Protein 5TX7 (pdb70)

Nearest PDB structures (foldseek):
  5tx7-assembly1_B  TM=1.003E+00  e=6.330E-68  Nitratidesulfovibrio vulgaris
  5z20-assembly1_C  TM=8.270E-01  e=8.866E-32  Pseudomonas aeruginosa
  5z1z-assembly1_C  TM=8.232E-01  e=6.335E-27  Escherichia coli BL21(DE3)
  7arz-assembly1_A-2  TM=7.978E-01  e=3.441E-24  Physcomitrium patens
  2d0i-assembly2_C  TM=7.740E-01  e=5.418E-24  Pyrococcus horikoshii OT3

CATH classification: 3.40.50.720 (+1 more: 3.40.50.720)

Secondary structure (DSSP, 8-state):
--EEEESS-TTT-SSSS--HHHHTTSEEEE-S---GGGHHHHHTT-SEEEESS--B-HHHHHT-TT--EEEESSS--TTB-HHHHHHTT--EE---STTHHHHHHHHHHHHHHHHH-HHHHHHHHHTTHHHH-SSSS--SS-----TTPEEEEE--SHHHHHHHHHHHHTT-EEEEE-SS-----S-SSEEE--HHHHHHH-SEEEE-----TTTTT-B-HHHHHTSPTTEEEEE-S-GGGB-HHHHHHHHHHTSEEEEEES--SSSSPPTT-HHHHSTTEEE--S-TT--HHHHHHHHHHHHHHHHHHHTT---SBS-TTT-/-EEEESS-TTT-SSSS--HHHHTTSEEEE-S---GGGHHHHHTT-SEEEESS--B-HHHHHT-TT--EEEESSS--TTB-HHHHHHTT--EE---STTHHHHHHHHHHHHHHHHH-HHHHHHHHHTTHHHH-SSSS--SS-----TTPEEEEE--SHHHHHHHHHHHHTT-EEEEE-SS-----S-SSEEE--HHHHHHH-SEEEE-----TTTTT-B-HHHHHHSPTTEEEEESS-GGGB-HHHHHHHHHHTSEEEEEES--SSSSPPTT-HHHHSTTEEE--S-TT--HHHHHHHHHHHHHHHHHHHTT---SBS-GGG-

B-factor: mean 68.79, std 24.16, range [28.37, 170.71]

Radius of gyration: 27.89 Å; Cα contacts (8 Å, |Δi|>4): 1420; chains: 2; bounding box: 50×56×91 Å

InterPro domains:
  IPR006139 D-isomer specific 2-hydroxyacid dehydrogenase, catalytic domain [PF00389] (19-318)
  IPR006140 D-isomer specific 2-hydroxyacid dehydrogenase, NAD-binding domain [PF02826] (107-287)
  IPR029753 D-isomer specific 2-hydroxyacid dehydrogenase, NAD-binding domain conserved site [PS00670] (197-219)
  IPR029753 D-isomer specific 2-hydroxyacid dehydrogenase, NAD-binding domain conserved site [PS00671] (226-242)
  IPR036291 NAD(P)-binding domain superfamily [SSF51735] (101-288)
  IPR050418 D-isomer specific 2-hydroxyacid dehydrogenase, PdxB subfamily [PTHR43761] (2-318)

Organism: Nitratidesulfovibrio vulgaris (strain ATCC 29579 / DSM 644 / CCUG 34227 / NCIMB 8303 / VKM B-1760 / Hildenborough) (NCBI:txid882)

Solvent-accessible surface area: 24510 Å² total; per-residue (Å²): 138,36,124,0,8,0,0,11,0,101,7,0,18,38,74,50,25,59,28,43,31,0,100,144,31,15,120,29,77,55,40,64,74,14,72,90,111,74,9,69,118,63,1,62,42,2,53,0,0,0,0,8,56,8,56,1,76,78,77,9,2,110,50,6,107,36,4,138,0,0,0,0,1,6,65,46,81,147,108,9,64,18,37,5,0,3,103,68,50,6,13,0,0,13,1,73,52,32,9,25,37,0,25,0,1,0,0,2,2,0,0,2,5,13,1,0,44,1,18,66,0,13,114,82,9,107,68,25,8,2,87,107,23,99,17,57,1,27,42,81,32,64,0,46,10,0,48,54,40,18,0,0,0,0,7,7,40,95,32,0,70,72,0,0,26,3,0,36,4,5,27,2,46,1,14,0,64,21,91,108,34,106,81,89,13,113,33,141,78,22,98,74,14,40,27,68,87,0,0,66,40,0,28,0,0,0,0,28,14,100,44,56,137,98,26,116,24,7,0,43,62,135,39,5,61,44,3,106,102,34,2,8,0,0,0,15,23,110,3,38,0,9,60,25,142,10,0,6,105,8,0,77,92,35,75,0,33,0,0,0,0,1,4,6,62,82,63,60,15,38,100,121,4,30,0,33,92,7,111,64,6,3,0,0,0,46,0,3,20,0,0,81,48,0,0,74,57,0,4,82,31,0,0,35,1,0,118,26,40,89,79,58,101,51,66,58,42,38,2,70,102,83,100,96,115,0,9,0,0,9,0,101,7,0,18,40,73,57,26,60,30,48,41,0,103,114,38,26,107,32,63,55,36,62,77,14,73,93,122,42,12,82,126,69,1,62,44,2,58,0,0,0,0,7,68,9,67,0,73,126,76,8,2,67,45,6,128,44,9,53,0,0,0,0,1,5,65,46,80,111,65,9,61,18,36,9,0,0,111,90,48,5,14,0,0,12,1,71,46,28,7,16,30,0,24,0,1,0,0,2,3,0,0,3,3,13,1,0,40,0,21,66,0,16,117,75,9,107,60,26,6,3,98,137,23,98,17,64,1,24,40,78,29,57,0,14,5,0,38,53,33,17,0,0,0,5,5,9,40,85,31,0,65,72,0,0,81,3,0,44,12,4,34,3,48,2,17,0,65,21,91,107,48,102,77,90,12,113,33,143,78,22,48,83,17,40,37,99,94,2,2,72,41,0,20,0,1,0,2,27,18,102,80,55,136,98,27,60,29,17,1,52,64,73,62,6,62,45,3,110,105,35,1,14,3,0,4,15,36,24,6,54,4,18,60,26,52,11,1,7,124,8,5,100,90,38,75,1,34,0,0,0,7,1,3,6,59,80,63,60,10,33,101,126,3,57,4,30,91,8,54,74,4,0,0,0,0,41,0,3,19,0,0,49,67,0,0,80,54,0,4,84,31,0,12,51,2,0,72,17,40,84,128,58,93,50,74,56,43,39,2,73,105,86,102

Structure (mmCIF, N/CA/C/O backbone):
data_5TX7
#
_entry.id   5TX7
#
_cell.length_a   91.109
_cell.length_b   117.107
_cell.length_c   135.840
_cell.angle_alpha   90.000
_cell.angle_beta   90.000
_cell.angle_gamma   90.000
#
_symmetry.space_group_name_H-M   'C 2 2 21'
#
loop_
_entity.id
_entity.type
_entity.pdbx_description
1 polymer 'D-isomer specific 2-hydroxyacid dehydrogenase family protein'
2 non-polymer DI(HYDROXYETHYL)ETHER
3 non-polymer 'TRIETHYLENE GLYCOL'
4 water water
#
loop_
_atom_site.group_PDB
_atom_site.id
_atom_site.type_symbol
_atom_site.label_atom_id
_atom_site.label_alt_id
_atom_site.label_comp_id
_atom_site.label_asym_id
_atom_site.label_entity_id
_atom_site.label_seq_id
_atom_site.pdbx_PDB_ins_code
_atom_site.Cartn_x
_atom_site.Cartn_y
_atom_site.Cartn_z
_atom_site.occupancy
_atom_site.B_iso_or_equiv
_atom_site.auth_seq_id
_atom_site.auth_comp_id
_atom_site.auth_asym_id
_atom_site.auth_atom_id
_atom_site.pdbx_PDB_model_num
ATOM 1 N N . SER A 1 1 ? -8.377 39.336 40.479 1.00 98.29 0 SER A N 1
ATOM 2 C CA . SER A 1 1 ? -8.091 38.876 39.069 1.00 100.01 0 SER A CA 1
ATOM 3 C C . SER A 1 1 ? -6.854 37.974 39.022 1.00 97.89 0 SER A C 1
ATOM 4 O O . SER A 1 1 ? -6.815 36.961 38.326 1.00 103.70 0 SER A O 1
ATOM 7 N N . MET A 1 2 ? -5.836 38.404 39.749 1.00 90.16 1 MET A N 1
ATOM 8 C CA . MET A 1 2 ? -4.630 37.629 40.015 1.00 83.45 1 MET A CA 1
ATOM 9 C C . MET A 1 2 ? -4.803 36.699 41.212 1.00 75.97 1 MET A C 1
ATOM 10 O O . MET A 1 2 ? -5.398 37.062 42.211 1.00 76.38 1 MET A O 1
ATOM 15 N N . ARG A 1 3 ? -4.205 35.522 41.142 1.00 70.46 2 ARG A N 1
ATOM 16 C CA . ARG A 1 3 ? -4.408 34.445 42.095 1.00 68.26 2 ARG A CA 1
ATOM 17 C C . ARG A 1 3 ? -3.117 34.267 42.870 1.00 59.24 2 ARG A C 1
ATOM 18 O O . ARG A 1 3 ? -2.071 34.040 42.268 1.00 56.85 2 ARG A O 1
ATOM 26 N N . ILE A 1 4 ? -3.195 34.390 44.196 1.00 53.77 3 ILE A N 1
ATOM 27 C CA . ILE A 1 4 ? -2.026 34.348 45.084 1.00 50.42 3 ILE A CA 1
ATOM 28 C C . ILE A 1 4 ? -2.195 33.223 46.102 1.00 47.58 3 ILE A C 1
ATOM 29 O O . ILE A 1 4 ? -3.232 33.138 46.754 1.00 47.95 3 ILE A O 1
ATOM 34 N N . VAL A 1 5 ? -1.171 32.394 46.277 1.00 46.53 4 VAL A N 1
ATOM 35 C CA . VAL A 1 5 ? -1.231 31.291 47.244 1.00 47.86 4 VAL A CA 1
ATOM 36 C C . VAL A 1 5 ? -0.054 31.353 48.224 1.00 46.89 4 VAL A C 1
ATOM 37 O O . VAL A 1 5 ? 1.112 31.386 47.804 1.00 44.59 4 VAL A O 1
ATOM 41 N N . ALA A 1 6 ? -0.375 31.372 49.524 1.00 45.08 5 ALA A N 1
ATOM 42 C CA . ALA A 1 6 ? 0.629 31.227 50.585 1.00 44.27 5 ALA A CA 1
ATOM 43 C C . ALA A 1 6 ? 0.635 29.765 51.067 1.00 43.79 5 ALA A C 1
ATOM 44 O O . ALA A 1 6 ? -0.366 29.265 51.609 1.00 42.78 5 ALA A O 1
ATOM 46 N N . LEU A 1 7 ? 1.756 29.088 50.844 1.00 44.73 6 LEU A N 1
ATOM 47 C CA . LEU A 1 7 ? 1.875 27.663 51.142 1.00 49.28 6 LEU A CA 1
ATOM 48 C C . LEU A 1 7 ? 2.162 27.376 52.617 1.00 46.58 6 LEU A C 1
ATOM 49 O O . LEU A 1 7 ? 1.846 26.298 53.097 1.00 47.44 6 LEU A O 1
ATOM 54 N N . ASP A 1 8 ? 2.767 28.320 53.329 1.00 46.03 7 ASP A N 1
ATOM 55 C CA . ASP A 1 8 ? 2.948 28.174 54.777 1.00 47.81 7 ASP A CA 1
ATOM 56 C C . ASP A 1 8 ? 2.892 29.509 55.482 1.00 45.54 7 ASP A C 1
ATOM 57 O O . ASP A 1 8 ? 3.904 30.041 55.891 1.00 48.24 7 ASP A O 1
ATOM 62 N N . GLY A 1 9 ? 1.680 30.036 55.603 1.00 44.18 8 GLY A N 1
ATOM 63 C CA . GLY A 1 9 ? 1.451 31.371 56.152 1.00 43.17 8 GLY A CA 1
ATOM 64 C C . GLY A 1 9 ? 1.270 31.458 57.659 1.00 42.32 8 GLY A C 1
ATOM 65 O O . GLY A 1 9 ? 1.225 32.561 58.218 1.00 40.20 8 GLY A O 1
ATOM 66 N N . TYR A 1 10 ? 1.192 30.324 58.341 1.00 41.86 9 TYR A N 1
ATOM 67 C CA . TYR A 1 10 ? 0.893 30.349 59.771 1.00 43.66 9 TYR A CA 1
ATOM 68 C C . TYR A 1 10 ? 1.977 31.063 60.586 1.00 41.69 9 TYR A C 1
ATOM 69 O O . TYR A 1 10 ? 1.655 31.954 61.358 1.00 45.45 9 TYR A O 1
ATOM 78 N N . THR A 1 11 ? 3.239 30.686 60.399 1.00 41.26 10 THR A N 1
ATOM 79 C CA . THR A 1 11 ? 4.362 31.326 61.101 1.00 42.57 10 THR A CA 1
ATOM 80 C C . THR A 1 11 ? 4.482 32.843 60.816 1.00 41.87 10 THR A C 1
ATOM 81 O O . THR A 1 11 ? 4.815 33.604 61.722 1.00 45.72 10 THR A O 1
ATOM 85 N N . LEU A 1 12 ? 4.174 33.293 59.598 1.00 40.21 11 LEU A N 1
ATOM 86 C CA . LEU A 1 12 ? 4.111 34.739 59.345 1.00 40.13 11 LEU A CA 1
ATOM 87 C C . LEU A 1 12 ? 2.942 35.418 60.071 1.00 40.62 11 LEU A C 1
ATOM 88 O O . LEU A 1 12 ? 3.115 36.500 60.648 1.00 41.70 11 LEU A O 1
ATOM 93 N N . ASN A 1 13 ? 1.763 34.801 60.032 1.00 40.83 12 ASN A N 1
ATOM 94 C CA . ASN A 1 13 ? 0.552 35.394 60.620 1.00 41.00 12 ASN A CA 1
ATOM 95 C C . ASN A 1 13 ? -0.303 34.351 61.305 1.00 42.03 12 ASN A C 1
ATOM 96 O O . ASN A 1 13 ? -1.247 33.831 60.703 1.00 43.83 12 ASN A O 1
ATOM 101 N N . PRO A 1 14 ? -0.009 34.065 62.581 1.00 43.14 13 PRO A N 1
ATOM 102 C CA . PRO A 1 14 ? -0.821 33.129 63.359 1.00 44.10 13 PRO A CA 1
ATOM 103 C C . PRO A 1 14 ? -1.974 33.863 64.057 1.00 43.90 13 PRO A C 1
ATOM 104 O O . PRO A 1 14 ? -2.233 33.653 65.255 1.00 45.54 13 PRO A O 1
ATOM 108 N N . GLY A 1 15 ? -2.645 34.742 63.315 1.00 45.66 14 GLY A N 1
ATOM 109 C CA . GLY A 1 15 ? -3.839 35.431 63.781 1.00 46.57 14 GLY A CA 1
ATOM 110 C C . GLY A 1 15 ? -3.633 36.794 64.433 1.00 49.90 14 GLY A C 1
ATOM 111 O O . GLY A 1 15 ? -4.602 37.383 64.913 1.00 54.83 14 GLY A O 1
ATOM 112 N N . ASP A 1 16 ? -2.396 37.306 64.463 1.00 45.57 15 ASP A N 1
ATOM 113 C CA . ASP A 1 16 ? -2.113 38.569 65.165 1.00 46.10 15 ASP A CA 1
ATOM 114 C C . ASP A 1 16 ? -1.729 39.745 64.274 1.00 45.32 15 ASP A C 1
ATOM 115 O O . ASP A 1 16 ? -1.551 40.841 64.766 1.00 48.16 15 ASP A O 1
ATOM 120 N N . ILE A 1 17 ? -1.576 39.512 62.976 1.00 44.68 16 ILE A N 1
ATOM 121 C CA . ILE A 1 17 ? -1.374 40.567 61.996 1.00 45.07 16 ILE A CA 1
ATOM 122 C C . ILE A 1 17 ? -2.430 40.350 60.904 1.00 45.41 16 ILE A C 1
ATOM 123 O O . ILE A 1 17 ? -3.407 39.655 61.140 1.00 49.64 16 ILE A O 1
ATOM 128 N N . SER A 1 18 ? -2.251 40.966 59.745 1.00 44.53 17 SER A N 1
ATOM 129 C CA . SER A 1 18 ? -3.271 41.008 58.708 1.00 44.48 17 SER A CA 1
ATOM 130 C C . SER A 1 18 ? -2.677 40.715 57.333 1.00 42.65 17 SER A C 1
ATOM 131 O O . SER A 1 18 ? -1.614 41.226 56.994 1.00 41.62 17 SER A O 1
ATOM 134 N N . TRP A 1 19 ? -3.387 39.898 56.555 1.00 43.61 18 TRP A N 1
ATOM 135 C CA . TRP A 1 19 ? -3.052 39.667 55.146 1.00 46.21 18 TRP A CA 1
ATOM 136 C C . TRP A 1 19 ? -3.565 40.807 54.247 1.00 47.31 18 TRP A C 1
ATOM 137 O O . TRP A 1 19 ? -3.322 40.786 53.045 1.00 48.46 18 TRP A O 1
ATOM 148 N N . ALA A 1 20 ? -4.260 41.793 54.812 1.00 47.36 19 ALA A N 1
ATOM 149 C CA . ALA A 1 20 ? -4.876 42.862 54.011 1.00 50.33 19 ALA A CA 1
ATOM 150 C C . ALA A 1 20 ? -3.989 43.479 52.906 1.00 51.02 19 ALA A C 1
ATOM 151 O O . ALA A 1 20 ? -4.476 43.700 51.791 1.00 52.26 19 ALA A O 1
ATOM 153 N N . PRO A 1 21 ? -2.701 43.743 53.192 1.00 50.18 20 PRO A N 1
ATOM 154 C CA . PRO A 1 21 ? -1.850 44.293 52.121 1.00 50.74 20 PRO A CA 1
ATOM 155 C C . PRO A 1 21 ? -1.704 43.385 50.900 1.00 52.21 20 PRO A C 1
ATOM 156 O O . PRO A 1 21 ? -1.600 43.888 49.788 1.00 56.01 20 PRO A O 1
ATOM 160 N N . ILE A 1 22 ? -1.703 42.068 51.110 1.00 51.10 21 ILE A N 1
ATOM 161 C CA . ILE A 1 22 ? -1.671 41.087 50.020 1.00 49.83 21 ILE A CA 1
ATOM 162 C C . ILE A 1 22 ? -3.071 40.951 49.373 1.00 49.94 21 ILE A C 1
ATOM 163 O O . ILE A 1 22 ? -3.179 40.849 48.162 1.00 50.80 21 ILE A O 1
ATOM 168 N N . GLU A 1 23 ? -4.126 40.943 50.178 1.00 50.56 22 GLU A N 1
ATOM 169 C CA . GLU A 1 23 ? -5.505 40.815 49.679 1.00 55.55 22 GLU A CA 1
ATOM 170 C C . GLU A 1 23 ? -5.959 41.943 48.748 1.00 57.84 22 GLU A C 1
ATOM 171 O O . GLU A 1 23 ? -6.814 41.721 47.904 1.00 56.73 22 GLU A O 1
ATOM 177 N N . GLU A 1 24 ? -5.373 43.132 48.891 1.00 60.79 23 GLU A N 1
ATOM 178 C CA . GLU A 1 24 ? -5.601 44.243 47.949 1.00 64.87 23 GLU A CA 1
ATOM 179 C C . GLU A 1 24 ? -5.150 43.958 46.511 1.00 62.60 23 GLU A C 1
ATOM 180 O O . GLU A 1 24 ? -5.619 44.616 45.597 1.00 63.80 23 GLU A O 1
ATOM 186 N N . LEU A 1 25 ? -4.237 43.005 46.320 1.00 60.68 24 LEU A N 1
ATOM 187 C CA . LEU A 1 25 ? -3.525 42.801 45.048 1.00 60.94 24 LEU A CA 1
ATOM 188 C C . LEU A 1 25 ? -3.978 41.574 44.253 1.00 63.08 24 LEU A C 1
ATOM 189 O O . LEU A 1 25 ? -3.404 41.266 43.206 1.00 65.32 24 LEU A O 1
ATOM 194 N N . GLY A 1 26 ? -4.974 40.854 44.757 1.00 65.19 25 GLY A N 1
ATOM 195 C CA . GLY A 1 26 ? -5.440 39.642 44.114 1.00 63.62 25 GLY A CA 1
ATOM 196 C C . GLY A 1 26 ? -6.295 38.805 45.031 1.00 62.67 25 GLY A C 1
ATOM 197 O O . GLY A 1 26 ? -6.681 39.238 46.104 1.00 64.02 25 GLY A O 1
ATOM 198 N N . GLU A 1 27 ? -6.593 37.599 44.578 1.00 64.15 26 GLU A N 1
ATOM 199 C CA . GLU A 1 27 ? -7.352 36.625 45.344 1.00 64.99 26 GLU A CA 1
ATOM 200 C C . GLU A 1 27 ? -6.351 35.774 46.087 1.00 57.20 26 GLU A C 1
ATOM 201 O O . GLU A 1 27 ? -5.551 35.089 45.462 1.00 58.51 26 GLU A O 1
ATOM 207 N N . LEU A 1 28 ? -6.392 35.823 47.413 1.00 52.55 27 LEU A N 1
ATOM 208 C CA . LEU A 1 28 ? -5.431 35.103 48.245 1.00 52.02 27 LEU A CA 1
ATOM 209 C C . LEU A 1 28 ? -6.027 33.851 48.857 1.00 50.80 27 LEU A C 1
ATOM 210 O O . LEU A 1 28 ? -7.168 33.870 49.305 1.00 52.48 27 LEU A O 1
ATOM 215 N N . VAL A 1 29 ? -5.248 32.773 48.862 1.00 48.36 28 VAL A N 1
ATOM 216 C CA . VAL A 1 29 ? -5.551 31.589 49.657 1.00 47.89 28 VAL A CA 1
ATOM 217 C C . VAL A 1 29 ? -4.353 31.357 50.573 1.00 46.84 28 VAL A C 1
ATOM 218 O O . VAL A 1 29 ? -3.212 31.375 50.102 1.00 46.71 28 VAL A O 1
ATOM 222 N N . VAL A 1 30 ? -4.601 31.174 51.871 1.00 46.83 29 VAL A N 1
ATOM 223 C CA . VAL A 1 30 ? -3.531 30.980 52.844 1.00 46.64 29 VAL A CA 1
ATOM 224 C C . VAL A 1 30 ? -3.644 29.608 53.478 1.00 47.72 29 VAL A C 1
ATOM 225 O O . VAL A 1 30 ? -4.572 29.354 54.222 1.00 48.46 29 VAL A O 1
ATOM 229 N N . HIS A 1 31 ? -2.693 28.728 53.170 1.00 48.95 30 HIS A N 1
ATOM 230 C CA . HIS A 1 31 ? -2.549 27.461 53.873 1.00 48.31 30 HIS A CA 1
ATOM 231 C C . HIS A 1 31 ? -1.576 27.664 55.026 1.00 48.38 30 HIS A C 1
ATOM 232 O O . HIS A 1 31 ? -0.568 28.361 54.870 1.00 50.74 30 HIS A O 1
ATOM 239 N N . PRO A 1 32 ? -1.874 27.078 56.189 1.00 48.37 31 PRO A N 1
ATOM 240 C CA . PRO A 1 32 ? -1.017 27.308 57.338 1.00 46.65 31 PRO A CA 1
ATOM 241 C C . PRO A 1 32 ? 0.352 26.670 57.181 1.00 46.30 31 PRO A C 1
ATOM 242 O O . PRO A 1 32 ? 1.352 27.230 57.625 1.00 45.80 31 PRO A O 1
ATOM 246 N N . ARG A 1 33 ? 0.366 25.493 56.575 1.00 48.27 32 ARG A N 1
ATOM 247 C CA . ARG A 1 33 ? 1.588 24.817 56.139 1.00 47.69 32 ARG A CA 1
ATOM 248 C C . ARG A 1 33 ? 1.220 23.847 55.026 1.00 47.43 32 ARG A C 1
ATOM 249 O O . ARG A 1 33 ? 0.028 23.530 54.838 1.00 48.91 32 ARG A O 1
ATOM 257 N N . THR A 1 34 ? 2.231 23.374 54.301 1.00 45.86 33 THR A N 1
ATOM 258 C CA . THR A 1 34 ? 2.022 22.443 53.205 1.00 47.51 33 THR A CA 1
ATOM 259 C C . THR A 1 34 ? 3.044 21.310 53.213 1.00 48.80 33 THR A C 1
ATOM 260 O O . THR A 1 34 ? 4.222 21.562 53.021 1.00 50.39 33 THR A O 1
ATOM 264 N N . PRO A 1 35 ? 2.591 20.057 53.414 1.00 52.23 34 PRO A N 1
ATOM 265 C CA . PRO A 1 35 ? 3.548 18.935 53.206 1.00 54.41 34 PRO A CA 1
ATOM 266 C C . PRO A 1 35 ? 3.941 18.794 51.744 1.00 56.48 34 PRO A C 1
ATOM 267 O O . PRO A 1 35 ? 3.223 19.248 50.859 1.00 56.83 34 PRO A O 1
ATOM 271 N N . SER A 1 36 ? 5.089 18.176 51.511 1.00 62.55 35 SER A N 1
ATOM 272 C CA . SER A 1 36 ? 5.700 18.054 50.168 1.00 66.58 35 SER A CA 1
ATOM 273 C C . SER A 1 36 ? 4.800 17.446 49.078 1.00 66.08 35 SER A C 1
ATOM 274 O O . SER A 1 36 ? 4.822 17.897 47.925 1.00 65.35 35 SER A O 1
ATOM 277 N N . ASP A 1 37 ? 4.014 16.436 49.449 1.00 64.91 36 ASP A N 1
ATOM 278 C CA . ASP A 1 37 ? 3.097 15.775 48.503 1.00 69.42 36 ASP A CA 1
ATOM 279 C C . ASP A 1 37 ? 1.878 16.615 48.089 1.00 67.51 36 ASP A C 1
ATOM 280 O O . ASP A 1 37 ? 1.152 16.221 47.182 1.00 67.97 36 ASP A O 1
ATOM 285 N N . LYS A 1 38 ? 1.653 17.756 48.745 1.00 64.11 37 LYS A N 1
ATOM 286 C CA . LYS A 1 38 ? 0.511 18.622 48.465 1.00 65.14 37 LYS A CA 1
ATOM 287 C C . LYS A 1 38 ? 0.885 19.949 47.796 1.00 59.81 37 LYS A C 1
ATOM 288 O O . LYS A 1 38 ? -0.005 20.780 47.538 1.00 57.23 37 LYS A O 1
ATOM 294 N N . ILE A 1 39 ? 2.170 20.153 47.491 1.00 57.20 38 ILE A N 1
ATOM 295 C CA . ILE A 1 39 ? 2.631 21.449 46.954 1.00 57.19 38 ILE A CA 1
ATOM 296 C C . ILE A 1 39 ? 1.997 21.762 45.598 1.00 59.66 38 ILE A C 1
ATOM 297 O O . ILE A 1 39 ? 1.495 22.864 45.414 1.00 59.38 38 ILE A O 1
ATOM 302 N N . ILE A 1 40 ? 2.004 20.793 44.676 1.00 62.51 39 ILE A N 1
ATOM 303 C CA . ILE A 1 40 ? 1.487 21.016 43.320 1.00 63.99 39 ILE A CA 1
ATOM 304 C C . ILE A 1 40 ? -0.025 21.266 43.341 1.00 65.28 39 ILE A C 1
ATOM 305 O O . ILE A 1 40 ? -0.487 22.207 42.701 1.00 65.53 39 ILE A O 1
ATOM 310 N N . GLU A 1 41 ? -0.781 20.418 44.056 1.00 68.52 40 GLU A N 1
ATOM 311 C CA . GLU A 1 41 ? -2.241 20.595 44.254 1.00 70.92 40 GLU A CA 1
ATOM 312 C C . GLU A 1 41 ? -2.624 22.013 44.654 1.00 67.02 40 GLU A C 1
ATOM 313 O O . GLU A 1 41 ? -3.500 22.639 44.052 1.00 64.88 40 GLU A O 1
ATOM 319 N N . ARG A 1 42 ? -1.958 22.495 45.698 1.00 63.52 41 ARG A N 1
ATOM 320 C CA . ARG A 1 42 ? -2.311 23.762 46.310 1.00 61.38 41 ARG A CA 1
ATOM 321 C C . ARG A 1 42 ? -1.839 24.962 45.506 1.00 59.64 41 ARG A C 1
ATOM 322 O O . ARG A 1 42 ? -2.525 26.003 45.461 1.00 62.64 41 ARG A O 1
ATOM 330 N N . ALA A 1 43 ? -0.679 24.819 44.873 1.00 57.73 42 ALA A N 1
ATOM 331 C CA . ALA A 1 43 ? -0.101 25.893 44.071 1.00 60.45 42 ALA A CA 1
ATOM 332 C C . ALA A 1 43 ? -0.705 25.985 42.659 1.00 62.44 42 ALA A C 1
ATOM 333 O O . ALA A 1 43 ? -0.533 27.010 41.981 1.00 58.51 42 ALA A O 1
ATOM 335 N N . ALA A 1 44 ? -1.402 24.929 42.225 1.00 63.08 43 ALA A N 1
ATOM 336 C CA . ALA A 1 44 ? -1.985 24.893 40.886 1.00 68.17 43 ALA A CA 1
ATOM 337 C C . ALA A 1 44 ? -2.940 26.073 40.661 1.00 68.09 43 ALA A C 1
ATOM 338 O O . ALA A 1 44 ? -3.732 26.424 41.549 1.00 67.18 43 ALA A O 1
ATOM 340 N N . GLY A 1 45 ? -2.808 26.694 39.490 1.00 69.24 44 GLY A N 1
ATOM 341 C CA . GLY A 1 45 ? -3.592 27.869 39.125 1.00 73.10 44 GLY A CA 1
ATOM 342 C C . GLY A 1 45 ? -3.085 29.216 39.614 1.00 71.89 44 GLY A C 1
ATOM 343 O O . GLY A 1 45 ? -3.613 30.246 39.176 1.00 76.30 44 GLY A O 1
ATOM 344 N N . ALA A 1 46 ? -2.073 29.226 40.488 1.00 67.11 45 ALA A N 1
ATOM 345 C CA . ALA A 1 46 ? -1.581 30.456 41.099 1.00 62.40 45 ALA A CA 1
ATOM 346 C C . ALA A 1 46 ? -0.622 31.221 40.186 1.00 61.22 45 ALA A C 1
ATOM 347 O O . ALA A 1 46 ? 0.322 30.642 39.667 1.00 61.58 45 ALA A O 1
ATOM 349 N N . HIS A 1 47 ? -0.860 32.523 40.037 1.00 60.79 46 HIS A N 1
ATOM 350 C CA . HIS A 1 47 ? 0.067 33.440 39.377 1.00 60.65 46 HIS A CA 1
ATOM 351 C C . HIS A 1 47 ? 1.284 33.689 40.284 1.00 57.21 46 HIS A C 1
ATOM 352 O O . HIS A 1 47 ? 2.421 33.796 39.798 1.00 53.49 46 HIS A O 1
ATOM 359 N N . VAL A 1 48 ? 1.018 33.829 41.593 1.00 53.60 47 VAL A N 1
ATOM 360 C CA . VAL A 1 48 ? 2.023 34.171 42.599 1.00 51.40 47 VAL A CA 1
ATOM 361 C C . VAL A 1 48 ? 1.988 33.163 43.740 1.00 49.16 47 VAL A C 1
ATOM 362 O O . VAL A 1 48 ? 0.916 32.915 44.312 1.00 48.73 47 VAL A O 1
ATOM 366 N N . VAL A 1 49 ? 3.152 32.618 44.086 1.00 46.46 48 VAL A N 1
ATOM 367 C CA . VAL A 1 49 ? 3.284 31.716 45.219 1.00 46.66 48 VAL A CA 1
ATOM 368 C C . VAL A 1 49 ? 4.138 32.401 46.305 1.00 46.05 48 VAL A C 1
ATOM 369 O O . VAL A 1 49 ? 5.203 32.972 46.016 1.00 47.78 48 VAL A O 1
ATOM 373 N N . LEU A 1 50 ? 3.664 32.336 47.551 1.00 45.78 49 LEU A N 1
ATOM 374 C CA . LEU A 1 50 ? 4.427 32.808 48.719 1.00 44.53 49 LEU A CA 1
ATOM 375 C C . LEU A 1 50 ? 4.873 31.589 49.529 1.00 45.14 49 LEU A C 1
ATOM 376 O O . LEU A 1 50 ? 4.053 30.719 49.844 1.00 43.77 49 LEU A O 1
ATOM 381 N N . THR A 1 51 ? 6.173 31.514 49.809 1.00 42.97 50 THR A N 1
ATOM 382 C CA . THR A 1 51 ? 6.738 30.434 50.591 1.00 43.42 50 THR A CA 1
ATOM 383 C C . THR A 1 51 ? 7.707 31.025 51.614 1.00 45.26 50 THR A C 1
ATOM 384 O O . THR A 1 51 ? 8.447 31.950 51.316 1.00 46.87 50 THR A O 1
ATOM 388 N N . ASN A 1 52 ? 7.660 30.507 52.832 1.00 47.25 51 ASN A N 1
ATOM 389 C CA . ASN A 1 52 ? 8.672 30.787 53.831 1.00 49.44 51 ASN A CA 1
ATOM 390 C C . ASN A 1 52 ? 9.704 29.661 53.745 1.00 46.64 51 ASN A C 1
ATOM 391 O O . ASN A 1 52 ? 10.822 29.881 53.314 1.00 43.61 51 ASN A O 1
ATOM 396 N N . LYS A 1 53 ? 9.309 28.457 54.133 1.00 46.41 52 LYS A N 1
ATOM 397 C CA . LYS A 1 53 ? 10.206 27.300 54.138 1.00 48.76 52 LYS A CA 1
ATOM 398 C C . LYS A 1 53 ? 9.691 26.124 53.309 1.00 47.00 52 LYS A C 1
ATOM 399 O O . LYS A 1 53 ? 10.284 25.052 53.355 1.00 52.28 52 LYS A O 1
ATOM 405 N N . VAL A 1 54 ? 8.605 26.299 52.559 1.00 46.34 53 VAL A N 1
ATOM 406 C CA . VAL A 1 54 ? 8.127 25.233 51.672 1.00 47.45 53 VAL A CA 1
ATOM 407 C C . VAL A 1 54 ? 9.075 25.165 50.469 1.00 48.16 53 VAL A C 1
ATOM 408 O O . VAL A 1 54 ? 9.321 26.180 49.823 1.00 48.00 53 VAL A O 1
ATOM 412 N N . PRO A 1 55 ? 9.635 23.982 50.198 1.00 48.65 54 PRO A N 1
ATOM 413 C CA . PRO A 1 55 ? 10.636 23.882 49.134 1.00 51.06 54 PRO A CA 1
ATOM 414 C C . PRO A 1 55 ? 10.038 23.917 47.733 1.00 49.33 54 PRO A C 1
ATOM 415 O O . PRO A 1 55 ? 8.957 23.387 47.540 1.00 50.31 54 PRO A O 1
ATOM 419 N N . LEU A 1 56 ? 10.734 24.558 46.791 1.00 48.65 55 LEU A N 1
ATOM 420 C CA . LEU A 1 56 ? 10.344 24.571 45.380 1.00 50.10 55 LEU A CA 1
ATOM 421 C C . LEU A 1 56 ? 11.549 24.248 44.510 1.00 52.11 55 LEU A C 1
ATOM 422 O O . LEU A 1 56 ? 12.470 25.053 44.385 1.00 52.25 55 LEU A O 1
ATOM 427 N N . ASP A 1 57 ? 11.527 23.058 43.924 1.00 52.87 56 ASP A N 1
ATOM 428 C CA . ASP A 1 57 ? 12.596 22.572 43.039 1.00 54.93 56 ASP A CA 1
ATOM 429 C C . ASP A 1 57 ? 12.180 22.707 41.572 1.00 55.59 56 ASP A C 1
ATOM 430 O O . ASP A 1 57 ? 11.113 23.229 41.276 1.00 53.81 56 ASP A O 1
ATOM 435 N N . MET A 1 58 ? 13.020 22.242 40.646 1.00 58.51 57 MET A N 1
ATOM 436 C CA . MET A 1 58 ? 12.724 22.293 39.203 1.00 58.02 57 MET A CA 1
ATOM 437 C C . MET A 1 58 ? 11.443 21.564 38.844 1.00 58.38 57 MET A C 1
ATOM 438 O O . MET A 1 58 ? 10.662 22.035 38.022 1.00 59.48 57 MET A O 1
ATOM 443 N N . SER A 1 59 ? 11.244 20.404 39.450 1.00 58.74 58 SER A N 1
ATOM 444 C CA . SER A 1 59 ? 10.117 19.531 39.114 1.00 59.41 58 SER A CA 1
ATOM 445 C C . SER A 1 59 ? 8.780 20.127 39.557 1.00 55.82 58 SER A C 1
ATOM 446 O O . SER A 1 59 ? 7.818 20.029 38.825 1.00 57.63 58 SER A O 1
ATOM 449 N N . ALA A 1 60 ? 8.730 20.749 40.732 1.00 53.29 59 ALA A N 1
ATOM 450 C CA . ALA A 1 60 ? 7.530 21.491 41.177 1.00 52.72 59 ALA A CA 1
ATOM 451 C C . ALA A 1 60 ? 7.242 22.732 40.321 1.00 53.26 59 ALA A C 1
ATOM 452 O O . ALA A 1 60 ? 6.088 22.962 39.955 1.00 54.34 59 ALA A O 1
ATOM 454 N N . LEU A 1 61 ? 8.288 23.503 39.998 1.00 52.84 60 LEU A N 1
ATOM 455 C CA . LEU A 1 61 ? 8.166 24.717 39.176 1.00 53.84 60 LEU A CA 1
ATOM 456 C C . LEU A 1 61 ? 7.667 24.427 37.748 1.00 55.67 60 LEU A C 1
ATOM 457 O O . LEU A 1 61 ? 6.821 25.134 37.241 1.00 58.59 60 LEU A O 1
ATOM 462 N N . GLN A 1 62 ? 8.179 23.384 37.117 1.00 56.40 61 GLN A N 1
ATOM 463 C CA . GLN A 1 62 ? 7.673 22.944 35.794 1.00 59.49 61 GLN A CA 1
ATOM 464 C C . GLN A 1 62 ? 6.256 22.358 35.795 1.00 62.72 61 GLN A C 1
ATOM 465 O O . GLN A 1 62 ? 5.588 22.350 34.764 1.00 67.42 61 GLN A O 1
ATOM 471 N N . ALA A 1 63 ? 5.806 21.858 36.942 1.00 63.89 62 ALA A N 1
ATOM 472 C CA . ALA A 1 63 ? 4.425 21.359 37.114 1.00 63.40 62 ALA A CA 1
ATOM 473 C C . ALA A 1 63 ? 3.441 22.485 37.458 1.00 63.52 62 ALA A C 1
ATOM 474 O O . ALA A 1 63 ? 2.254 22.228 37.671 1.00 63.02 62 ALA A O 1
ATOM 476 N N . LEU A 1 64 ? 3.926 23.738 37.482 1.00 61.80 63 LEU A N 1
ATOM 477 C CA . LEU A 1 64 ? 3.094 24.918 37.695 1.00 60.84 63 LEU A CA 1
ATOM 478 C C . LEU A 1 64 ? 3.302 25.919 36.546 1.00 60.32 63 LEU A C 1
ATOM 479 O O . LEU A 1 64 ? 3.872 26.984 36.742 1.00 58.31 63 LEU A O 1
ATOM 484 N N . PRO A 1 65 ? 2.842 25.584 35.327 1.00 63.44 64 PRO A N 1
ATOM 485 C CA . PRO A 1 65 ? 3.094 26.466 34.184 1.00 64.40 64 PRO A CA 1
ATOM 486 C C . PRO A 1 65 ? 2.423 27.839 34.305 1.00 65.66 64 PRO A C 1
ATOM 487 O O . PRO A 1 65 ? 2.862 28.797 33.668 1.00 67.22 64 PRO A O 1
ATOM 491 N N . GLY A 1 66 ? 1.368 27.930 35.112 1.00 66.36 65 GLY A N 1
ATOM 492 C CA . GLY A 1 66 ? 0.752 29.209 35.429 1.00 67.27 65 GLY A CA 1
ATOM 493 C C . GLY A 1 66 ? 1.579 30.128 36.303 1.00 64.61 65 GLY A C 1
ATOM 494 O O . GLY A 1 66 ? 1.311 31.319 36.349 1.00 67.00 65 GLY A O 1
ATOM 495 N N . LEU A 1 67 ? 2.576 29.590 36.998 1.00 62.64 66 LEU A N 1
ATOM 496 C CA . LEU A 1 67 ? 3.321 30.344 38.005 1.00 60.37 66 LEU A CA 1
ATOM 497 C C . LEU A 1 67 ? 4.172 31.422 37.358 1.00 59.52 66 LEU A C 1
ATOM 498 O O . LEU A 1 67 ? 5.023 31.127 36.532 1.00 62.98 66 LEU A O 1
ATOM 503 N N . ARG A 1 68 ? 3.919 32.675 37.726 1.00 60.46 67 ARG A N 1
ATOM 504 C CA . ARG A 1 68 ? 4.642 33.817 37.175 1.00 62.35 67 ARG A CA 1
ATOM 505 C C . ARG A 1 68 ? 5.574 34.519 38.156 1.00 60.26 67 ARG A C 1
ATOM 506 O O . ARG A 1 68 ? 6.489 35.196 37.708 1.00 62.43 67 ARG A O 1
ATOM 514 N N . PHE A 1 69 ? 5.391 34.342 39.470 1.00 57.47 68 PHE A N 1
ATOM 515 C CA . PHE A 1 69 ? 6.207 35.058 40.464 1.00 55.11 68 PHE A CA 1
ATOM 516 C C . PHE A 1 69 ? 6.242 34.371 41.823 1.00 52.29 68 PHE A C 1
ATOM 517 O O . PHE A 1 69 ? 5.201 33.975 42.358 1.00 52.37 68 PHE A O 1
ATOM 525 N N . VAL A 1 70 ? 7.443 34.239 42.381 1.00 49.84 69 VAL A N 1
ATOM 526 C CA . VAL A 1 70 ? 7.598 33.709 43.736 1.00 48.84 69 VAL A CA 1
ATOM 527 C C . VAL A 1 70 ? 8.165 34.777 44.667 1.00 47.71 69 VAL A C 1
ATOM 528 O O . VAL A 1 70 ? 9.185 35.403 44.354 1.00 49.75 69 VAL A O 1
ATOM 532 N N . SER A 1 71 ? 7.493 35.010 45.787 1.00 44.94 70 SER A N 1
ATOM 533 C CA . SER A 1 71 ? 8.070 35.851 46.829 1.00 45.56 70 SER A CA 1
ATOM 534 C C . SER A 1 71 ? 8.322 35.000 48.073 1.00 43.88 70 SER A C 1
ATOM 535 O O . SER A 1 71 ? 7.435 34.274 48.529 1.00 44.71 70 SER A O 1
ATOM 538 N N . VAL A 1 72 ? 9.542 35.087 48.592 1.00 43.90 71 VAL A N 1
ATOM 539 C CA . VAL A 1 72 ? 9.952 34.314 49.745 1.00 43.64 71 VAL A CA 1
ATOM 540 C C . VAL A 1 72 ? 9.807 35.163 50.999 1.00 42.97 71 VAL A C 1
ATOM 541 O O . VAL A 1 72 ? 10.318 36.290 51.054 1.00 43.21 71 VAL A O 1
ATOM 545 N N . LEU A 1 73 ? 9.159 34.584 52.012 1.00 43.23 72 LEU A N 1
ATOM 546 C CA . LEU A 1 73 ? 8.784 35.270 53.250 1.00 44.82 72 LEU A CA 1
ATOM 547 C C . LEU A 1 73 ? 9.910 35.147 54.271 1.00 45.20 72 LEU A C 1
ATOM 548 O O . LEU A 1 73 ? 9.728 34.654 55.389 1.00 49.96 72 LEU A O 1
ATOM 553 N N . ALA A 1 74 ? 11.071 35.641 53.868 1.00 43.49 73 ALA A N 1
ATOM 554 C CA . ALA A 1 74 ? 12.317 35.475 54.592 1.00 46.03 73 ALA A CA 1
ATOM 555 C C . ALA A 1 74 ? 13.406 36.212 53.825 1.00 46.22 73 ALA A C 1
ATOM 556 O O . ALA A 1 74 ? 13.196 36.645 52.704 1.00 46.72 73 ALA A O 1
ATOM 558 N N . THR A 1 75 ? 14.563 36.338 54.444 1.00 49.08 74 THR A N 1
ATOM 559 C CA . THR A 1 75 ? 15.758 36.820 53.768 1.00 51.73 74 THR A CA 1
ATOM 560 C C . THR A 1 75 ? 16.436 35.651 53.049 1.00 51.82 74 THR A C 1
ATOM 561 O O . THR A 1 75 ? 16.957 35.805 51.940 1.00 53.27 74 THR A O 1
ATOM 565 N N . GLY A 1 76 ? 16.434 34.489 53.697 1.00 50.49 75 GLY A N 1
ATOM 566 C CA . GLY A 1 76 ? 16.964 33.270 53.115 1.00 50.81 75 GLY A CA 1
ATOM 567 C C . GLY A 1 76 ? 15.992 32.598 52.181 1.00 50.72 75 GLY A C 1
ATOM 568 O O . GLY A 1 76 ? 14.778 32.653 52.374 1.00 52.17 75 GLY A O 1
ATOM 569 N N . TYR A 1 77 ? 16.540 31.959 51.159 1.00 52.92 76 TYR A N 1
ATOM 570 C CA . TYR A 1 77 ? 15.763 31.277 50.125 1.00 53.40 76 TYR A CA 1
ATOM 571 C C . TYR A 1 77 ? 16.442 29.948 49.751 1.00 56.23 76 TYR A C 1
ATOM 572 O O . TYR A 1 77 ? 16.358 29.494 48.608 1.00 56.17 76 TYR A O 1
ATOM 581 N N . ASP A 1 78 ? 17.075 29.305 50.736 1.00 60.04 77 ASP A N 1
ATOM 582 C CA . ASP A 1 78 ? 17.928 28.128 50.484 1.00 66.26 77 ASP A CA 1
ATOM 583 C C . ASP A 1 78 ? 17.135 26.916 49.992 1.00 61.82 77 ASP A C 1
ATOM 584 O O . ASP A 1 78 ? 17.687 26.068 49.306 1.00 63.29 77 ASP A O 1
ATOM 589 N N . LYS A 1 79 ? 15.846 26.843 50.343 1.00 60.02 78 LYS A N 1
ATOM 590 C CA . LYS A 1 79 ? 14.951 25.756 49.911 1.00 60.82 78 LYS A CA 1
ATOM 591 C C . LYS A 1 79 ? 14.242 26.021 48.558 1.00 56.92 78 LYS A C 1
ATOM 592 O O . LYS A 1 79 ? 13.461 25.200 48.108 1.00 54.73 78 LYS A O 1
ATOM 598 N N . VAL A 1 80 ? 14.526 27.153 47.917 1.00 53.82 79 VAL A N 1
ATOM 599 C CA . VAL A 1 80 ? 13.976 27.476 46.613 1.00 55.15 79 VAL A CA 1
ATOM 600 C C . VAL A 1 80 ? 15.075 27.435 45.556 1.00 54.49 79 VAL A C 1
ATOM 601 O O . VAL A 1 80 ? 16.027 28.192 45.633 1.00 54.78 79 VAL A O 1
ATOM 605 N N . ASP A 1 81 ? 14.929 26.561 44.559 1.00 54.53 80 ASP A N 1
ATOM 606 C CA . ASP A 1 81 ? 15.863 26.517 43.437 1.00 56.40 80 ASP A CA 1
ATOM 607 C C . ASP A 1 81 ? 15.597 27.714 42.525 1.00 55.89 80 ASP A C 1
ATOM 608 O O . ASP A 1 81 ? 14.903 27.592 41.519 1.00 56.11 80 ASP A O 1
ATOM 613 N N . VAL A 1 82 ? 16.155 28.864 42.902 1.00 54.89 81 VAL A N 1
ATOM 614 C CA . VAL A 1 82 ? 15.879 30.123 42.209 1.00 56.74 81 VAL A CA 1
ATOM 615 C C . VAL A 1 82 ? 16.518 30.183 40.824 1.00 59.94 81 VAL A C 1
ATOM 616 O O . VAL A 1 82 ? 16.059 30.950 39.971 1.00 59.47 81 VAL A O 1
ATOM 620 N N . ALA A 1 83 ? 17.568 29.394 40.606 1.00 61.86 82 ALA A N 1
ATOM 621 C CA . ALA A 1 83 ? 18.166 29.253 39.265 1.00 64.26 82 ALA A CA 1
ATOM 622 C C . ALA A 1 83 ? 17.193 28.572 38.287 1.00 63.35 82 ALA A C 1
ATOM 623 O O . ALA A 1 83 ? 16.996 29.045 37.177 1.00 65.75 82 ALA A O 1
ATOM 625 N N . ALA A 1 84 ? 16.587 27.471 38.715 1.00 63.53 83 ALA A N 1
ATOM 626 C CA . ALA A 1 84 ? 15.559 26.795 37.928 1.00 65.13 83 ALA A CA 1
ATOM 627 C C . ALA A 1 84 ? 14.381 27.725 37.639 1.00 63.16 83 ALA A C 1
ATOM 628 O O . ALA A 1 84 ? 13.862 27.755 36.526 1.00 65.26 83 ALA A O 1
ATOM 630 N N . ALA A 1 85 ? 13.962 28.477 38.650 1.00 58.57 84 ALA A N 1
ATOM 631 C CA . ALA A 1 85 ? 12.922 29.489 38.464 1.00 58.04 84 ALA A CA 1
ATOM 632 C C . ALA A 1 85 ? 13.299 30.507 37.384 1.00 58.68 84 ALA A C 1
ATOM 633 O O . ALA A 1 85 ? 12.466 30.851 36.537 1.00 61.91 84 ALA A O 1
ATOM 635 N N . GLY A 1 86 ? 14.552 30.962 37.408 1.00 56.86 85 GLY A N 1
ATOM 636 C CA . GLY A 1 86 ? 15.064 31.917 36.437 1.00 58.87 85 GLY A CA 1
ATOM 637 C C . GLY A 1 86 ? 14.928 31.439 35.003 1.00 62.50 85 GLY A C 1
ATOM 638 O O . GLY A 1 86 ? 14.329 32.138 34.163 1.00 60.60 85 GLY A O 1
ATOM 639 N N . VAL A 1 87 ? 15.432 30.233 34.729 1.00 64.21 86 VAL A N 1
ATOM 640 C CA . VAL A 1 87 ? 15.447 29.692 33.361 1.00 67.09 86 VAL A CA 1
ATOM 641 C C . VAL A 1 87 ? 14.030 29.472 32.807 1.00 66.55 86 VAL A C 1
ATOM 642 O O . VAL A 1 87 ? 13.809 29.597 31.599 1.00 69.44 86 VAL A O 1
ATOM 646 N N . LEU A 1 88 ? 13.084 29.173 33.702 1.00 64.58 87 LEU A N 1
ATOM 647 C CA . LEU A 1 88 ? 11.649 29.131 33.382 1.00 64.04 87 LEU A CA 1
ATOM 648 C C . LEU A 1 88 ? 10.986 30.524 33.317 1.00 61.75 87 LEU A C 1
ATOM 649 O O . LEU A 1 88 ? 9.779 30.623 33.066 1.00 63.58 87 LEU A O 1
ATOM 654 N N . GLY A 1 89 ? 11.755 31.584 33.555 1.00 60.48 88 GLY A N 1
ATOM 655 C CA . GLY A 1 89 ? 11.266 32.962 33.466 1.00 61.16 88 GLY A CA 1
ATOM 656 C C . GLY A 1 89 ? 10.445 33.426 34.650 1.00 58.18 88 GLY A C 1
ATOM 657 O O . GLY A 1 89 ? 9.573 34.270 34.494 1.00 58.78 88 GLY A O 1
ATOM 658 N N . ILE A 1 90 ? 10.742 32.894 35.838 1.00 56.63 89 ILE A N 1
ATOM 659 C CA . ILE A 1 90 ? 10.032 33.232 37.072 1.00 53.91 89 ILE A CA 1
ATOM 660 C C . ILE A 1 90 ? 10.975 34.021 37.979 1.00 52.66 89 ILE A C 1
ATOM 661 O O . ILE A 1 90 ? 11.897 33.444 38.537 1.00 51.38 89 ILE A O 1
ATOM 666 N N . PRO A 1 91 ? 10.760 35.343 38.126 1.00 55.15 90 PRO A N 1
ATOM 667 C CA . PRO A 1 91 ? 11.503 36.107 39.136 1.00 53.10 90 PRO A CA 1
ATOM 668 C C . PRO A 1 91 ? 11.211 35.606 40.541 1.00 50.29 90 PRO A C 1
ATOM 669 O O . PRO A 1 91 ? 10.067 35.264 40.839 1.00 52.25 90 PRO A O 1
ATOM 673 N N . VAL A 1 92 ? 12.232 35.555 41.388 1.00 49.11 91 VAL A N 1
ATOM 674 C CA . VAL A 1 92 ? 12.067 35.193 42.793 1.00 49.00 91 VAL A CA 1
ATOM 675 C C . VAL A 1 92 ? 12.544 36.375 43.613 1.00 48.80 91 VAL A C 1
ATOM 676 O O . VAL A 1 92 ? 13.689 36.820 43.457 1.00 49.59 91 VAL A O 1
ATOM 680 N N . SER A 1 93 ? 11.672 36.874 44.482 1.00 46.95 92 SER A N 1
ATOM 681 C CA . SER A 1 93 ? 12.042 37.948 45.392 1.00 49.15 92 SER A CA 1
ATOM 682 C C . SER A 1 93 ? 12.118 37.462 46.845 1.00 47.89 92 SER A C 1
ATOM 683 O O . SER A 1 93 ? 11.391 36.531 47.235 1.00 45.75 92 SER A O 1
ATOM 686 N N . ASN A 1 94 ? 12.989 38.104 47.633 1.00 46.95 93 ASN A N 1
ATOM 687 C CA . ASN A 1 94 ? 13.014 37.902 49.094 1.00 46.54 93 ASN A CA 1
ATOM 688 C C . ASN A 1 94 ? 12.728 39.213 49.818 1.00 45.14 93 ASN A C 1
ATOM 689 O O . ASN A 1 94 ? 12.358 40.194 49.178 1.00 45.39 93 ASN A O 1
ATOM 694 N N . VAL A 1 95 ? 12.875 39.215 51.143 1.00 45.05 94 VAL A N 1
ATOM 695 C CA . VAL A 1 95 ? 12.737 40.416 51.951 1.00 47.29 94 VAL A CA 1
ATOM 696 C C . VAL A 1 95 ? 13.943 40.551 52.885 1.00 49.92 94 VAL A C 1
ATOM 697 O O . VAL A 1 95 ? 13.991 39.891 53.931 1.00 52.54 94 VAL A O 1
ATOM 701 N N . PRO A 1 96 ? 14.926 41.390 52.523 1.00 50.54 95 PRO A N 1
ATOM 702 C CA . PRO A 1 96 ? 16.010 41.682 53.474 1.00 54.14 95 PRO A CA 1
ATOM 703 C C . PRO A 1 96 ? 15.615 42.754 54.493 1.00 56.08 95 PRO A C 1
ATOM 704 O O . PRO A 1 96 ? 14.719 43.555 54.228 1.00 58.63 95 PRO A O 1
ATOM 708 N N . GLY A 1 97 ? 16.254 42.732 55.660 1.00 56.54 96 GLY A N 1
ATOM 709 C CA . GLY A 1 97 ? 16.127 43.808 56.648 1.00 58.00 96 GLY A CA 1
ATOM 710 C C . GLY A 1 97 ? 14.901 43.864 57.552 1.00 56.53 96 GLY A C 1
ATOM 711 O O . GLY A 1 97 ? 14.868 44.677 58.474 1.00 65.05 96 GLY A O 1
ATOM 712 N N . TYR A 1 98 ? 13.909 43.011 57.318 1.00 47.32 97 TYR A N 1
ATOM 713 C CA . TYR A 1 98 ? 12.662 43.036 58.097 1.00 46.38 97 TYR A CA 1
ATOM 714 C C . TYR A 1 98 ? 12.867 42.786 59.604 1.00 44.71 97 TYR A C 1
ATOM 715 O O . TYR A 1 98 ? 12.091 43.277 60.417 1.00 44.19 97 TYR A O 1
ATOM 724 N N . GLY A 1 99 ? 13.872 41.994 59.959 1.00 43.61 98 GLY A N 1
ATOM 725 C CA . GLY A 1 99 ? 14.024 41.492 61.309 1.00 42.18 98 GLY A CA 1
ATOM 726 C C . GLY A 1 99 ? 15.285 41.939 62.046 1.00 41.79 98 GLY A C 1
ATOM 727 O O . GLY A 1 99 ? 15.686 41.304 63.031 1.00 40.54 98 GLY A O 1
ATOM 728 N N . THR A 1 100 ? 15.895 43.026 61.589 1.00 42.33 99 THR A N 1
ATOM 729 C CA . THR A 1 100 ? 17.115 43.560 62.197 1.00 41.71 99 THR A CA 1
ATOM 730 C C . THR A 1 100 ? 16.946 43.816 63.686 1.00 40.52 99 THR A C 1
ATOM 731 O O . THR A 1 100 ? 17.747 43.387 64.505 1.00 38.10 99 THR A O 1
ATOM 735 N N . ASP A 1 101 ? 15.887 44.516 64.040 1.00 43.44 100 ASP A N 1
ATOM 736 C CA . ASP A 1 101 ? 15.648 44.851 65.437 1.00 45.73 100 ASP A CA 1
ATOM 737 C C . ASP A 1 101 ? 15.161 43.659 66.248 1.00 43.61 100 ASP A C 1
ATOM 738 O O . ASP A 1 101 ? 15.522 43.518 67.417 1.00 41.55 100 ASP A O 1
ATOM 743 N N . SER A 1 102 ? 14.334 42.808 65.630 1.00 42.55 101 SER A N 1
ATOM 744 C CA . SER A 1 102 ? 13.852 41.597 66.278 1.00 40.80 101 SER A CA 1
ATOM 745 C C . SER A 1 102 ? 15.037 40.742 66.717 1.00 38.39 101 SER A C 1
ATOM 746 O O . SER A 1 102 ? 15.115 40.336 67.879 1.00 35.96 101 SER A O 1
ATOM 749 N N . VAL A 1 103 ? 15.982 40.528 65.801 1.00 37.04 102 VAL A N 1
ATOM 750 C CA . VAL A 1 103 ? 17.123 39.645 66.058 1.00 36.13 102 VAL A CA 1
ATOM 751 C C . VAL A 1 103 ? 18.085 40.241 67.075 1.00 35.27 102 VAL A C 1
ATOM 752 O O . VAL A 1 103 ? 18.426 39.568 68.065 1.00 36.75 102 VAL A O 1
ATOM 756 N N . ALA A 1 104 ? 18.504 41.488 66.854 1.00 34.82 103 ALA A N 1
ATOM 757 C CA . ALA A 1 104 ? 19.376 42.192 67.798 1.00 33.67 103 ALA A CA 1
ATOM 758 C C . ALA A 1 104 ? 18.830 42.214 69.240 1.00 34.13 103 ALA A C 1
ATOM 759 O O . ALA A 1 104 ? 19.548 41.977 70.186 1.00 34.77 103 ALA A O 1
ATOM 761 N N . GLN A 1 105 ? 17.553 42.508 69.394 1.00 35.25 104 GLN A N 1
ATOM 762 C CA . GLN A 1 105 ? 16.917 42.425 70.702 1.00 36.00 104 GLN A CA 1
ATOM 763 C C . GLN A 1 105 ? 16.857 41.014 71.287 1.00 37.19 104 GLN A C 1
ATOM 764 O O . GLN A 1 105 ? 16.900 40.864 72.515 1.00 37.74 104 GLN A O 1
ATOM 770 N N . HIS A 1 106 ? 16.748 39.988 70.437 1.00 36.20 105 HIS A N 1
ATOM 771 C CA . HIS A 1 106 ? 16.775 38.607 70.946 1.00 37.04 105 HIS A CA 1
ATOM 772 C C . HIS A 1 106 ? 18.163 38.207 71.515 1.00 36.19 105 HIS A C 1
ATOM 773 O O . HIS A 1 106 ? 18.249 37.446 72.491 1.00 34.76 105 HIS A O 1
ATOM 780 N N . VAL A 1 107 ? 19.234 38.741 70.914 1.00 35.42 106 VAL A N 1
ATOM 781 C CA . VAL A 1 107 ? 20.595 38.563 71.441 1.00 36.19 106 VAL A CA 1
ATOM 782 C C . VAL A 1 107 ? 20.652 38.987 72.932 1.00 37.74 106 VAL A C 1
ATOM 783 O O . VAL A 1 107 ? 21.201 38.248 73.785 1.00 35.18 106 VAL A O 1
ATOM 787 N N . PHE A 1 108 ? 20.058 40.160 73.214 1.00 35.79 107 PHE A N 1
ATOM 788 C CA . PHE A 1 108 ? 20.005 40.689 74.565 1.00 36.27 107 PHE A CA 1
ATOM 789 C C . PHE A 1 108 ? 18.957 40.044 75.480 1.00 36.80 107 PHE A C 1
ATOM 790 O O . PHE A 1 108 ? 19.163 40.004 76.697 1.00 37.29 107 PHE A O 1
ATOM 798 N N . ALA A 1 109 ? 17.865 39.529 74.920 1.00 35.90 108 ALA A N 1
ATOM 799 C CA . ALA A 1 109 ? 16.942 38.723 75.710 1.00 36.59 108 ALA A CA 1
ATOM 800 C C . ALA A 1 109 ? 17.639 37.433 76.185 1.00 38.05 108 ALA A C 1
ATOM 801 O O . ALA A 1 109 ? 17.533 37.061 77.350 1.00 40.29 108 ALA A O 1
ATOM 803 N N . LEU A 1 110 ? 18.381 36.777 75.303 1.00 37.88 109 LEU A N 1
ATOM 804 C CA . LEU A 1 110 ? 19.145 35.570 75.703 1.00 37.63 109 LEU A CA 1
ATOM 805 C C . LEU A 1 110 ? 20.247 35.909 76.721 1.00 36.67 109 LEU A C 1
ATOM 806 O O . LEU A 1 110 ? 20.378 35.259 77.760 1.00 37.32 109 LEU A O 1
ATOM 811 N N . LEU A 1 111 ? 21.019 36.950 76.414 1.00 35.59 110 LEU A N 1
ATOM 812 C CA . LEU A 1 111 ? 22.160 37.332 77.240 1.00 35.89 110 LEU A CA 1
ATOM 813 C C . LEU A 1 111 ? 21.769 37.787 78.647 1.00 37.71 110 LEU A C 1
ATOM 814 O O . LEU A 1 111 ? 22.443 37.445 79.616 1.00 40.92 110 LEU A O 1
ATOM 819 N N . LEU A 1 112 ? 20.706 38.573 78.758 1.00 39.17 111 LEU A N 1
ATOM 820 C CA . LEU A 1 112 ? 20.246 39.061 80.053 1.00 40.76 111 LEU A CA 1
ATOM 821 C C . LEU A 1 112 ? 19.571 37.998 80.893 1.00 42.09 111 LEU A C 1
ATOM 822 O O . LEU A 1 112 ? 19.648 38.060 82.126 1.00 41.94 111 LEU A O 1
ATOM 827 N N . GLU A 1 113 ? 18.931 37.027 80.250 1.00 42.41 112 GLU A N 1
ATOM 828 C CA . GLU A 1 113 ? 18.422 35.879 80.984 1.00 44.52 112 GLU A CA 1
ATOM 829 C C . GLU A 1 113 ? 19.580 35.054 81.510 1.00 42.18 112 GLU A C 1
ATOM 830 O O . GLU A 1 113 ? 19.464 34.533 82.614 1.00 43.99 112 GLU A O 1
ATOM 836 N N . LEU A 1 114 ? 20.672 34.928 80.765 1.00 41.35 113 LEU A N 1
ATOM 837 C CA . LEU A 1 114 ? 21.852 34.235 81.306 1.00 43.13 113 LEU A CA 1
ATOM 838 C C . LEU A 1 114 ? 22.479 35.039 82.484 1.00 45.86 113 LEU A C 1
ATOM 839 O O . LEU A 1 114 ? 22.959 34.453 83.450 1.00 52.54 113 LEU A O 1
ATOM 844 N N . CYS A 1 115 ? 22.464 36.364 82.392 1.00 44.93 114 CYS A N 1
ATOM 845 C CA . CYS A 1 115 ? 23.124 37.205 83.385 1.00 47.54 114 CYS A CA 1
ATOM 846 C C . CYS A 1 115 ? 22.338 37.429 84.671 1.00 49.96 114 CYS A C 1
ATOM 847 O O . CYS A 1 115 ? 22.930 37.506 85.747 1.00 50.21 114 CYS A O 1
ATOM 850 N N . ARG A 1 116 ? 21.013 37.534 84.547 1.00 49.40 115 ARG A N 1
ATOM 851 C CA . ARG A 1 116 ? 20.108 37.785 85.696 1.00 48.85 115 ARG A CA 1
ATOM 852 C C . ARG A 1 116 ? 19.190 36.609 86.027 1.00 52.57 115 ARG A C 1
ATOM 853 O O . ARG A 1 116 ? 18.763 36.475 87.175 1.00 55.15 115 ARG A O 1
ATOM 861 N N . ARG A 1 117 ? 18.867 35.750 85.055 1.00 53.00 116 ARG A N 1
ATOM 862 C CA . ARG A 1 117 ? 17.999 34.601 85.291 1.00 55.70 116 ARG A CA 1
ATOM 863 C C . ARG A 1 117 ? 16.668 35.041 85.892 1.00 55.31 116 ARG A C 1
ATOM 864 O O . ARG A 1 117 ? 16.242 34.486 86.901 1.00 54.15 116 ARG A O 1
ATOM 872 N N . THR A 1 118 ? 16.003 36.022 85.268 1.00 53.52 117 THR A N 1
ATOM 873 C CA . THR A 1 118 ? 14.768 36.574 85.860 1.00 54.91 117 THR A CA 1
ATOM 874 C C . THR A 1 118 ? 13.691 35.534 85.957 1.00 55.44 117 THR A C 1
ATOM 875 O O . THR A 1 118 ? 12.997 35.463 86.959 1.00 58.95 117 THR A O 1
ATOM 879 N N . ALA A 1 119 ? 13.551 34.726 84.919 1.00 56.07 118 ALA A N 1
ATOM 880 C CA . ALA A 1 119 ? 12.513 33.690 84.871 1.00 59.06 118 ALA A CA 1
ATOM 881 C C . ALA A 1 119 ? 12.742 32.573 85.884 1.00 59.95 118 ALA A C 1
ATOM 882 O O . ALA A 1 119 ? 11.778 32.021 86.426 1.00 62.90 118 ALA A O 1
ATOM 884 N N . LEU A 1 120 ? 14.000 32.224 86.120 1.00 61.73 119 LEU A N 1
ATOM 885 C CA . LEU A 1 120 ? 14.336 31.292 87.201 1.00 66.05 119 LEU A CA 1
ATOM 886 C C . LEU A 1 120 ? 13.850 31.832 88.551 1.00 67.42 119 LEU A C 1
ATOM 887 O O . LEU A 1 120 ? 13.117 31.168 89.250 1.00 70.24 119 LEU A O 1
ATOM 892 N N . HIS A 1 121 ? 14.228 33.051 88.894 1.00 66.15 120 HIS A N 1
ATOM 893 C CA . HIS A 1 121 ? 13.825 33.634 90.179 1.00 68.02 120 HIS A CA 1
ATOM 894 C C . HIS A 1 121 ? 12.315 33.827 90.333 1.00 70.24 120 HIS A C 1
ATOM 895 O O . HIS A 1 121 ? 11.784 33.728 91.449 1.00 69.85 120 HIS A O 1
ATOM 902 N N . ASP A 1 122 ? 11.637 34.100 89.224 1.00 68.06 121 ASP A N 1
ATOM 903 C CA . ASP A 1 122 ? 10.171 34.098 89.196 1.00 71.65 121 ASP A CA 1
ATOM 904 C C . ASP A 1 122 ? 9.598 32.720 89.556 1.00 76.06 121 ASP A C 1
ATOM 905 O O . ASP A 1 122 ? 8.672 32.614 90.367 1.00 78.19 121 ASP A O 1
ATOM 910 N N . HIS A 1 123 ? 10.180 31.678 88.972 1.00 77.67 122 HIS A N 1
ATOM 911 C CA . HIS A 1 123 ? 9.796 30.301 89.267 1.00 82.57 122 HIS A CA 1
ATOM 912 C C . HIS A 1 123 ? 10.024 29.949 90.737 1.00 85.03 122 HIS A C 1
ATOM 913 O O . HIS A 1 123 ? 9.195 29.288 91.357 1.00 91.81 122 HIS A O 1
ATOM 920 N N . ARG A 1 124 ? 11.138 30.405 91.293 1.00 82.35 123 ARG A N 1
ATOM 921 C CA . ARG A 1 124 ? 11.490 30.113 92.679 1.00 83.05 123 ARG A CA 1
ATOM 922 C C . ARG A 1 124 ? 10.550 30.828 93.639 1.00 83.03 123 ARG A C 1
ATOM 923 O O . ARG A 1 124 ? 10.108 30.230 94.611 1.00 87.76 123 ARG A O 1
ATOM 931 N N . ILE A 1 125 ? 10.217 32.086 93.357 1.00 81.16 124 ILE A N 1
ATOM 932 C CA . ILE A 1 125 ? 9.173 32.796 94.120 1.00 84.84 124 ILE A CA 1
ATOM 933 C C . ILE A 1 125 ? 7.876 31.984 94.163 1.00 88.44 124 ILE A C 1
ATOM 934 O O . ILE A 1 125 ? 7.281 31.843 95.225 1.00 91.40 124 ILE A O 1
ATOM 939 N N . ARG A 1 126 ? 7.466 31.444 93.016 1.00 89.51 125 ARG A N 1
ATOM 940 C CA . ARG A 1 126 ? 6.223 30.671 92.889 1.00 91.77 125 ARG A CA 1
ATOM 941 C C . ARG A 1 126 ? 6.269 29.322 93.616 1.00 95.92 125 ARG A C 1
ATOM 942 O O . ARG A 1 126 ? 5.226 28.802 94.018 1.00 99.23 125 ARG A O 1
ATOM 950 N N . ALA A 1 127 ? 7.473 28.773 93.787 1.00 94.07 126 ALA A N 1
ATOM 951 C CA . ALA A 1 127 ? 7.706 27.609 94.657 1.00 97.31 126 ALA A CA 1
ATOM 952 C C . ALA A 1 127 ? 7.903 27.981 96.148 1.00 100.47 126 ALA A C 1
ATOM 953 O O . ALA A 1 127 ? 8.250 27.114 96.954 1.00 101.67 126 ALA A O 1
ATOM 955 N N . GLY A 1 128 ? 7.715 29.258 96.504 1.00 99.44 127 GLY A N 1
ATOM 956 C CA . GLY A 1 128 ? 7.796 29.726 97.889 1.00 100.01 127 GLY A CA 1
ATOM 957 C C . GLY A 1 128 ? 9.188 30.060 98.408 1.00 98.35 127 GLY A C 1
ATOM 958 O O . GLY A 1 128 ? 9.414 30.054 99.621 1.00 98.80 127 GLY A O 1
ATOM 959 N N . ALA A 1 129 ? 10.119 30.368 97.507 1.00 94.03 128 ALA A N 1
ATOM 960 C CA . ALA A 1 129 ? 11.527 30.554 97.891 1.00 94.25 128 ALA A CA 1
ATOM 961 C C . ALA A 1 129 ? 11.789 31.868 98.629 1.00 94.30 128 ALA A C 1
ATOM 962 O O . ALA A 1 129 ? 12.734 31.961 99.423 1.00 95.73 128 ALA A O 1
ATOM 964 N N . TRP A 1 130 ? 10.953 32.874 98.370 1.00 95.24 129 TRP A N 1
ATOM 965 C CA . TRP A 1 130 ? 11.086 34.183 99.010 1.00 96.95 129 TRP A CA 1
ATOM 966 C C . TRP A 1 130 ? 10.641 34.101 100.488 1.00 101.75 129 TRP A C 1
ATOM 967 O O . TRP A 1 130 ? 11.305 34.661 101.358 1.00 99.58 129 TRP A O 1
ATOM 978 N N . THR A 1 131 ? 9.539 33.395 100.762 1.00 106.36 130 THR A N 1
ATOM 979 C CA . THR A 1 131 ? 9.117 33.086 102.149 1.00 113.09 130 THR A CA 1
ATOM 980 C C . THR A 1 131 ? 10.146 32.218 102.897 1.00 113.07 130 THR A C 1
ATOM 981 O O . THR A 1 131 ? 10.454 32.472 104.062 1.00 112.85 130 THR A O 1
ATOM 985 N N . GLN A 1 132 ? 10.662 31.196 102.215 1.00 109.80 131 GLN A N 1
ATOM 986 C CA . GLN A 1 132 ? 11.669 30.294 102.792 1.00 106.86 131 GLN A CA 1
ATOM 987 C C . GLN A 1 132 ? 13.018 30.977 103.022 1.00 102.15 131 GLN A C 1
ATOM 988 O O . GLN A 1 132 ? 13.794 30.517 103.849 1.00 104.33 131 GLN A O 1
ATOM 991 N N . SER A 1 133 ? 13.302 32.053 102.284 1.00 96.51 132 SER A N 1
ATOM 992 C CA . SER A 1 133 ? 14.580 32.771 102.401 1.00 92.95 132 SER A CA 1
ATOM 993 C C . SER A 1 133 ? 14.776 33.364 103.787 1.00 93.23 132 SER A C 1
ATOM 994 O O . SER A 1 133 ? 13.843 33.953 104.333 1.00 94.42 132 SER A O 1
ATOM 997 N N . PRO A 1 134 ? 15.987 33.210 104.360 1.00 93.93 133 PRO A N 1
ATOM 998 C CA . PRO A 1 134 ? 16.278 33.863 105.648 1.00 96.31 133 PRO A CA 1
ATOM 999 C C . PRO A 1 134 ? 16.506 35.382 105.543 1.00 93.52 133 PRO A C 1
ATOM 1000 O O . PRO A 1 134 ? 16.535 36.049 106.573 1.00 94.28 133 PRO A O 1
ATOM 1004 N N . ASP A 1 135 ? 16.676 35.910 104.321 1.00 90.26 134 ASP A N 1
ATOM 1005 C CA . ASP A 1 135 ? 16.858 37.350 104.082 1.00 88.33 134 ASP A CA 1
ATOM 1006 C C . ASP A 1 135 ? 15.727 37.972 103.272 1.00 86.92 134 ASP A C 1
ATOM 1007 O O . ASP A 1 135 ? 15.072 37.276 102.493 1.00 87.77 134 ASP A O 1
ATOM 1012 N N . TRP A 1 136 ? 15.532 39.285 103.452 1.00 86.32 135 TRP A N 1
ATOM 1013 C CA . TRP A 1 136 ? 14.572 40.119 102.669 1.00 84.91 135 TRP A CA 1
ATOM 1014 C C . TRP A 1 136 ? 14.613 39.964 101.135 1.00 81.86 135 TRP A C 1
ATOM 1015 O O . TRP A 1 136 ? 13.620 40.227 100.445 1.00 80.09 135 TRP A O 1
ATOM 1026 N N . CYS A 1 137 ? 15.770 39.579 100.611 1.00 81.02 136 CYS A N 1
ATOM 1027 C CA . CYS A 1 137 ? 15.911 39.224 99.203 1.00 77.35 136 CYS A CA 1
ATOM 1028 C C . CYS A 1 137 ? 16.764 37.967 99.100 1.00 76.62 136 CYS A C 1
ATOM 1029 O O . CYS A 1 137 ? 17.285 37.477 100.103 1.00 76.51 136 CYS A O 1
ATOM 1032 N N . PHE A 1 138 ? 16.895 37.442 97.886 1.00 72.98 137 PHE A N 1
ATOM 1033 C CA . PHE A 1 138 ? 17.778 36.300 97.623 1.00 72.61 137 PHE A CA 1
ATOM 1034 C C . PHE A 1 138 ? 18.097 36.199 96.128 1.00 68.56 137 PHE A C 1
ATOM 1035 O O . PHE A 1 138 ? 17.464 36.858 95.305 1.00 66.04 137 PHE A O 1
ATOM 1043 N N . TRP A 1 139 ? 19.072 35.355 95.798 1.00 67.59 138 TRP A N 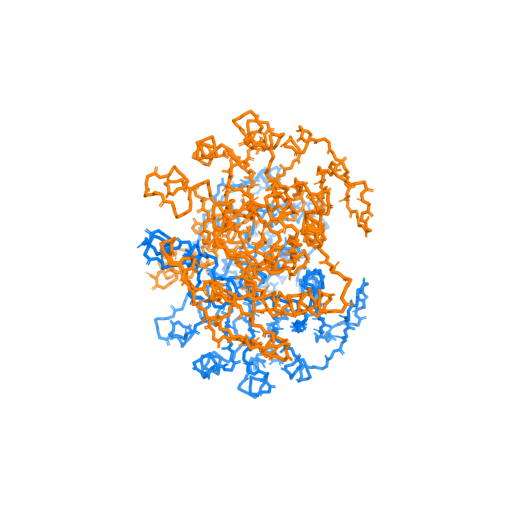1
ATOM 1044 C CA . TRP A 1 139 ? 19.359 34.991 94.413 1.00 66.25 138 TRP A CA 1
ATOM 1045 C C . TRP A 1 139 ? 20.041 33.624 94.391 1.00 69.24 138 TRP A C 1
ATOM 1046 O O . TRP A 1 139 ? 20.964 33.377 95.154 1.00 69.48 138 TRP A O 1
ATOM 1057 N N . ASP A 1 140 ? 19.501 32.723 93.576 1.00 73.33 139 ASP A N 1
ATOM 1058 C CA . ASP A 1 140 ? 20.109 31.421 93.265 1.00 74.96 139 ASP A CA 1
ATOM 1059 C C . ASP A 1 140 ? 21.174 31.488 92.167 1.00 70.96 139 ASP A C 1
ATOM 1060 O O . ASP A 1 140 ? 21.848 30.504 91.891 1.00 73.15 139 ASP A O 1
ATOM 1065 N N . SER A 1 141 ? 21.338 32.650 91.554 1.00 67.77 140 SER A N 1
ATOM 1066 C CA . SER A 1 141 ? 22.278 32.815 90.459 1.00 64.78 140 SER A CA 1
ATOM 1067 C C . SER A 1 141 ? 22.848 34.199 90.612 1.00 61.42 140 SER A C 1
ATOM 1068 O O . SER A 1 141 ? 22.073 35.157 90.685 1.00 59.65 140 SER A O 1
ATOM 1071 N N . THR A 1 142 ? 24.174 34.316 90.670 1.00 59.60 141 THR A N 1
ATOM 1072 C CA . THR A 1 142 ? 24.818 35.619 90.738 1.00 59.71 141 THR A CA 1
ATOM 1073 C C . THR A 1 142 ? 24.275 36.560 89.653 1.00 57.99 141 THR A C 1
ATOM 1074 O O . THR A 1 142 ? 24.169 36.174 88.465 1.00 54.67 141 THR A O 1
ATOM 1078 N N . GLN A 1 143 ? 23.910 37.774 90.079 1.00 57.19 142 GLN A N 1
ATOM 1079 C CA . GLN A 1 143 ? 23.424 38.805 89.170 1.00 55.82 142 GLN A CA 1
ATOM 1080 C C . GLN A 1 143 ? 24.604 39.483 88.516 1.00 53.36 142 GLN A C 1
ATOM 1081 O O . GLN A 1 143 ? 25.484 39.974 89.223 1.00 52.34 142 GLN A O 1
ATOM 1087 N N . GLU A 1 144 ? 24.644 39.485 87.190 1.00 53.77 143 GLU A N 1
ATOM 1088 C CA . GLU A 1 144 ? 25.846 39.919 86.481 1.00 58.51 143 GLU A CA 1
ATOM 1089 C C . GLU A 1 144 ? 25.494 41.114 85.601 1.00 56.02 143 GLU A C 1
ATOM 1090 O O . GLU A 1 144 ? 24.491 41.126 84.893 1.00 55.66 143 GLU A O 1
ATOM 1096 N N . GLU A 1 145 ? 26.354 42.120 85.684 1.00 55.81 144 GLU A N 1
ATOM 1097 C CA . GLU A 1 145 ? 26.191 43.383 84.993 1.00 54.56 144 GLU A CA 1
ATOM 1098 C C . GLU A 1 145 ? 26.998 43.284 83.713 1.00 52.65 144 GLU A C 1
ATOM 1099 O O . GLU A 1 145 ? 28.084 42.695 83.721 1.00 52.22 144 GLU A O 1
ATOM 1105 N N . LEU A 1 146 ? 26.484 43.847 82.620 1.00 51.25 145 LEU A N 1
ATOM 1106 C CA . LEU A 1 146 ? 27.256 43.891 81.367 1.00 48.19 145 LEU A CA 1
ATOM 1107 C C . LEU A 1 146 ? 28.287 45.019 81.338 1.00 46.67 145 LEU A C 1
ATOM 1108 O O . LEU A 1 146 ? 29.210 44.969 80.528 1.00 45.56 145 LEU A O 1
ATOM 1113 N N . THR A 1 147 ? 28.188 45.985 82.248 1.00 47.94 146 THR A N 1
ATOM 1114 C CA . THR A 1 147 ? 29.080 47.144 82.262 1.00 52.16 146 THR A CA 1
ATOM 1115 C C . THR A 1 147 ? 30.529 46.751 82.318 1.00 50.57 146 THR A C 1
ATOM 1116 O O . THR A 1 147 ? 30.901 45.916 83.124 1.00 52.78 146 THR A O 1
ATOM 1120 N N . GLY A 1 148 ? 31.321 47.337 81.422 1.00 50.18 147 GLY A N 1
ATOM 1121 C CA . GLY A 1 148 ? 32.744 47.053 81.314 1.00 50.50 147 GLY A CA 1
ATOM 1122 C C . GLY A 1 148 ? 33.146 45.750 80.628 1.00 49.37 147 GLY A C 1
ATOM 1123 O O . GLY A 1 148 ? 34.332 45.532 80.415 1.00 51.34 147 GLY A O 1
ATOM 1124 N N . LYS A 1 149 ? 32.188 44.892 80.284 1.00 45.96 148 LYS A N 1
ATOM 1125 C CA . LYS A 1 149 ? 32.484 43.714 79.475 1.00 47.79 148 LYS A CA 1
ATOM 1126 C C . LYS A 1 149 ? 32.672 44.102 78.002 1.00 45.85 148 LYS A C 1
ATOM 1127 O O . LYS A 1 149 ? 32.201 45.148 77.569 1.00 46.02 148 LYS A O 1
ATOM 1133 N N . THR A 1 150 ? 33.365 43.253 77.249 1.00 43.98 149 THR A N 1
ATOM 1134 C CA . THR A 1 150 ? 33.589 43.455 75.822 1.00 42.47 149 THR A CA 1
ATOM 1135 C C . THR A 1 150 ? 32.645 42.549 75.018 1.00 42.58 149 THR A C 1
ATOM 1136 O O . THR A 1 150 ? 32.621 41.334 75.202 1.00 43.23 149 THR A O 1
ATOM 1140 N N . MET A 1 151 ? 31.868 43.176 74.143 1.00 41.02 150 MET A N 1
ATOM 1141 C CA . MET A 1 151 ? 31.025 42.479 73.195 1.00 40.68 150 MET A CA 1
ATOM 1142 C C . MET A 1 151 ? 31.796 42.362 71.893 1.00 39.96 150 MET A C 1
ATOM 1143 O O . MET A 1 151 ? 32.197 43.372 71.304 1.00 38.07 150 MET A O 1
ATOM 1148 N N . GLY A 1 152 ? 31.991 41.117 71.458 1.00 39.49 151 GLY A N 1
ATOM 1149 C CA . GLY A 1 152 ? 32.647 40.784 70.200 1.00 39.97 151 GLY A CA 1
ATOM 1150 C C . GLY A 1 152 ? 31.579 40.360 69.223 1.00 39.72 151 GLY A C 1
ATOM 1151 O O . GLY A 1 152 ? 30.804 39.449 69.510 1.00 41.15 151 GLY A O 1
ATOM 1152 N N . ILE A 1 153 ? 31.530 41.026 68.077 1.00 40.47 152 ILE A N 1
ATOM 1153 C CA . ILE A 1 153 ? 30.458 40.851 67.097 1.00 40.24 152 ILE A CA 1
ATOM 1154 C C . ILE A 1 153 ? 31.071 40.277 65.824 1.00 39.76 152 ILE A C 1
ATOM 1155 O O . ILE A 1 153 ? 31.839 40.952 65.148 1.00 42.57 152 ILE A O 1
ATOM 1160 N N . VAL A 1 154 ? 30.736 39.027 65.528 1.00 39.58 153 VAL A N 1
ATOM 1161 C CA . VAL A 1 154 ? 31.244 38.310 64.364 1.00 41.79 153 VAL A CA 1
ATOM 1162 C C . VAL A 1 154 ? 30.293 38.562 63.208 1.00 42.27 153 VAL A C 1
ATOM 1163 O O . VAL A 1 154 ? 29.239 37.949 63.120 1.00 43.25 153 VAL A O 1
ATOM 1167 N N . GLY A 1 155 ? 30.672 39.481 62.324 1.00 45.86 154 GLY A N 1
ATOM 1168 C CA . GLY A 1 155 ? 29.826 39.891 61.181 1.00 47.49 154 GLY A CA 1
ATOM 1169 C C . GLY A 1 155 ? 29.174 41.219 61.523 1.00 48.68 154 GLY A C 1
ATOM 1170 O O . GLY A 1 155 ? 28.552 41.336 62.571 1.00 49.56 154 GLY A O 1
ATOM 1171 N N . PHE A 1 156 ? 29.343 42.229 60.666 1.00 48.48 155 PHE A N 1
ATOM 1172 C CA . PHE A 1 156 ? 28.959 43.606 61.009 1.00 46.59 155 PHE A CA 1
ATOM 1173 C C . PHE A 1 156 ? 28.085 44.226 59.923 1.00 47.53 155 PHE A C 1
ATOM 1174 O O . PHE A 1 156 ? 28.281 45.376 59.507 1.00 51.91 155 PHE A O 1
ATOM 1182 N N . GLY A 1 157 ? 27.090 43.455 59.486 1.00 45.84 156 GLY A N 1
ATOM 1183 C CA . GLY A 1 157 ? 25.963 43.978 58.712 1.00 44.49 156 GLY A CA 1
ATOM 1184 C C . GLY A 1 157 ? 24.996 44.704 59.636 1.00 44.85 156 GLY A C 1
ATOM 1185 O O . GLY A 1 157 ? 25.351 45.067 60.757 1.00 43.34 156 GLY A O 1
ATOM 1186 N N . ASN A 1 158 ? 23.758 44.868 59.188 1.00 46.76 157 ASN A N 1
ATOM 1187 C CA . ASN A 1 158 ? 22.756 45.658 59.924 1.00 48.83 157 ASN A CA 1
ATOM 1188 C C . ASN A 1 158 ? 22.478 45.142 61.347 1.00 46.65 157 ASN A C 1
ATOM 1189 O O . ASN A 1 158 ? 22.402 45.943 62.279 1.00 47.36 157 ASN A O 1
ATOM 1194 N N . THR A 1 159 ? 22.336 43.826 61.498 1.00 43.46 158 THR A N 1
ATOM 1195 C CA . THR A 1 159 ? 21.974 43.239 62.787 1.00 41.72 158 THR A CA 1
ATOM 1196 C C . THR A 1 159 ? 23.132 43.401 63.779 1.00 40.91 158 THR A C 1
ATOM 1197 O O . THR A 1 159 ? 22.957 43.934 64.872 1.00 41.74 158 THR A O 1
ATOM 1201 N N . GLY A 1 160 ? 24.308 42.958 63.352 1.00 40.57 159 GLY A N 1
ATOM 1202 C CA . GLY A 1 160 ? 25.557 43.188 64.061 1.00 41.25 159 GLY A CA 1
ATOM 1203 C C . GLY A 1 160 ? 25.742 44.624 64.525 1.00 40.11 159 GLY A C 1
ATOM 1204 O O . GLY A 1 160 ? 26.076 44.859 65.663 1.00 42.57 159 GLY A O 1
ATOM 1205 N N . ARG A 1 161 ? 25.504 45.580 63.651 1.00 48.46 160 ARG A N 1
ATOM 1206 C CA . ARG A 1 161 ? 25.636 46.996 64.012 1.00 50.25 160 ARG A CA 1
ATOM 1207 C C . ARG A 1 161 ? 24.638 47.417 65.065 1.00 48.64 160 ARG A C 1
ATOM 1208 O O . ARG A 1 161 ? 24.975 48.214 65.945 1.00 44.91 160 ARG A O 1
ATOM 1216 N N . ARG A 1 162 ? 23.410 46.892 64.958 1.00 49.63 161 ARG A N 1
ATOM 1217 C CA . ARG A 1 162 ? 22.356 47.122 65.963 1.00 46.59 161 ARG A CA 1
ATOM 1218 C C . ARG A 1 162 ? 22.784 46.543 67.307 1.00 41.80 161 ARG A C 1
ATOM 1219 O O . ARG A 1 162 ? 22.690 47.206 68.339 1.00 38.86 161 ARG A O 1
ATOM 1227 N N . VAL A 1 163 ? 23.292 45.312 67.293 1.00 39.54 162 VAL A N 1
ATOM 1228 C CA . VAL A 1 163 ? 23.788 44.714 68.511 1.00 37.80 162 VAL A CA 1
ATOM 1229 C C . VAL A 1 163 ? 24.875 45.596 69.139 1.00 39.08 162 VAL A C 1
ATOM 1230 O O . VAL A 1 163 ? 24.902 45.778 70.358 1.00 40.92 162 VAL A O 1
ATOM 1234 N N . GLY A 1 164 ? 25.751 46.154 68.313 1.00 40.58 163 GLY A N 1
ATOM 1235 C CA . GLY A 1 164 ? 26.817 47.019 68.799 1.00 41.81 163 GLY A CA 1
ATOM 1236 C C . GLY A 1 164 ? 26.304 48.302 69.434 1.00 42.84 163 GLY A C 1
ATOM 1237 O O . GLY A 1 164 ? 26.793 48.709 70.481 1.00 45.91 163 GLY A O 1
ATOM 1238 N N . ARG A 1 165 ? 25.321 48.947 68.817 1.00 42.35 164 ARG A N 1
ATOM 1239 C CA . ARG A 1 165 ? 24.765 50.168 69.411 1.00 44.08 164 ARG A CA 1
ATOM 1240 C C . ARG A 1 165 ? 24.141 49.867 70.799 1.00 42.79 164 ARG A C 1
ATOM 1241 O O . ARG A 1 165 ? 24.348 50.612 71.767 1.00 43.08 164 ARG A O 1
ATOM 1243 N N . ILE A 1 166 ? 23.424 48.759 70.905 1.00 41.49 165 ILE A N 1
ATOM 1244 C CA . ILE A 1 166 ? 22.785 48.392 72.161 1.00 41.07 165 ILE A CA 1
ATOM 1245 C C . ILE A 1 166 ? 23.856 48.110 73.209 1.00 38.96 165 ILE A C 1
ATOM 1246 O O . ILE A 1 166 ? 23.798 48.657 74.330 1.00 39.76 165 ILE A O 1
ATOM 1251 N N . ALA A 1 167 ? 24.838 47.294 72.831 1.00 36.25 166 ALA A N 1
ATOM 1252 C CA . ALA A 1 167 ? 25.967 46.972 73.718 1.00 37.89 166 ALA A CA 1
ATOM 1253 C C . ALA A 1 167 ? 26.641 48.216 74.284 1.00 38.48 166 ALA A C 1
ATOM 1254 O O . ALA A 1 167 ? 26.896 48.318 75.496 1.00 40.19 166 ALA A O 1
ATOM 1256 N N . ASN A 1 168 ? 26.944 49.157 73.401 1.00 39.48 167 ASN A N 1
ATOM 1257 C CA . ASN A 1 168 ? 27.517 50.421 73.829 1.00 43.24 167 ASN A CA 1
ATOM 1258 C C . ASN A 1 168 ? 26.664 51.098 74.903 1.00 45.02 167 ASN A C 1
ATOM 1259 O O . ASN A 1 168 ? 27.174 51.502 75.937 1.00 44.57 167 ASN A O 1
ATOM 1264 N N . ALA A 1 169 ? 25.360 51.182 74.660 1.00 46.69 168 ALA A N 1
ATOM 1265 C CA . ALA A 1 169 ? 24.452 51.839 75.593 1.00 47.42 168 ALA A CA 1
ATOM 1266 C C . ALA A 1 169 ? 24.367 51.124 76.943 1.00 49.13 168 ALA A C 1
ATOM 1267 O O . ALA A 1 169 ? 24.144 51.756 77.957 1.00 52.64 168 ALA A O 1
ATOM 1269 N N . LEU A 1 170 ? 24.565 49.807 76.960 1.00 48.84 169 LEU A N 1
ATOM 1270 C CA . LEU A 1 170 ? 24.666 49.064 78.217 1.00 47.37 169 LEU A CA 1
ATOM 1271 C C . LEU A 1 170 ? 26.053 49.177 78.901 1.00 49.77 169 LEU A C 1
ATOM 1272 O O . LEU A 1 170 ? 26.331 48.430 79.838 1.00 53.76 169 LEU A O 1
ATOM 1277 N N . GLY A 1 171 ? 26.930 50.058 78.424 1.00 48.55 170 GLY A N 1
ATOM 1278 C CA . GLY A 1 171 ? 28.274 50.228 78.997 1.00 48.17 170 GLY A CA 1
ATOM 1279 C C . GLY A 1 171 ? 29.328 49.202 78.603 1.00 47.43 170 GLY A C 1
ATOM 1280 O O . GLY A 1 171 ? 30.335 49.090 79.283 1.00 48.79 170 GLY A O 1
ATOM 1281 N N . MET A 1 172 ? 29.105 48.463 77.516 1.00 45.57 171 MET A N 1
ATOM 1282 C CA . MET A 1 172 ? 30.065 47.471 77.046 1.00 43.94 171 MET A CA 1
ATOM 1283 C C . MET A 1 172 ? 31.013 48.103 76.029 1.00 46.58 171 MET A C 1
ATOM 1284 O O . MET A 1 172 ? 30.644 49.024 75.305 1.00 46.10 171 MET A O 1
ATOM 1289 N N . ASN A 1 173 ? 32.231 47.579 75.979 1.00 47.11 172 ASN A N 1
ATOM 1290 C CA . ASN A 1 173 ? 33.138 47.858 74.893 1.00 49.30 172 ASN A CA 1
ATOM 1291 C C . ASN A 1 173 ? 32.685 46.984 73.758 1.00 45.84 172 ASN A C 1
ATOM 1292 O O . ASN A 1 173 ? 32.155 45.898 73.995 1.00 47.36 172 ASN A O 1
ATOM 1297 N N . VAL A 1 174 ? 32.898 47.453 72.535 1.00 44.05 173 VAL A N 1
ATOM 1298 C CA . VAL A 1 174 ? 32.502 46.735 71.336 1.00 43.88 173 VAL A CA 1
ATOM 1299 C C . VAL A 1 174 ? 33.729 46.520 70.448 1.00 45.08 173 VAL A C 1
ATOM 1300 O O . VAL A 1 174 ? 34.535 47.424 70.242 1.00 49.00 173 VAL A O 1
ATOM 1304 N N . ILE A 1 175 ? 33.865 45.296 69.951 1.00 43.60 174 ILE A N 1
ATOM 1305 C CA . ILE A 1 175 ? 34.802 44.970 68.897 1.00 43.16 174 ILE A CA 1
ATOM 1306 C C . ILE A 1 175 ? 34.079 44.140 67.850 1.00 42.16 174 ILE A C 1
ATOM 1307 O O . ILE A 1 175 ? 33.224 43.333 68.178 1.00 41.61 174 ILE A O 1
ATOM 1312 N N . ALA A 1 176 ? 34.410 44.364 66.585 1.00 44.70 175 ALA A N 1
ATOM 1313 C CA . ALA A 1 176 ? 33.721 43.724 65.478 1.00 45.79 175 ALA A CA 1
ATOM 1314 C C . ALA A 1 176 ? 34.696 43.073 64.521 1.00 46.71 175 ALA A C 1
ATOM 1315 O O . ALA A 1 176 ? 35.701 43.683 64.170 1.00 51.24 175 ALA A O 1
ATOM 1317 N N . TYR A 1 177 ? 34.406 41.830 64.126 1.00 45.46 176 TYR A N 1
ATOM 1318 C CA . TYR A 1 177 ? 35.056 41.195 62.985 1.00 48.26 176 TYR A CA 1
ATOM 1319 C C . TYR A 1 177 ? 34.182 41.539 61.802 1.00 50.69 176 TYR A C 1
ATOM 1320 O O . TYR A 1 177 ? 33.067 41.040 61.678 1.00 50.33 176 TYR A O 1
ATOM 1329 N N . ALA A 1 178 ? 34.698 42.405 60.939 1.00 55.92 177 ALA A N 1
ATOM 1330 C CA . ALA A 1 178 ? 33.913 43.064 59.898 1.00 61.66 177 ALA A CA 1
ATOM 1331 C C . ALA A 1 178 ? 34.599 42.881 58.556 1.00 67.04 177 ALA A C 1
ATOM 1332 O O . ALA A 1 178 ? 35.193 43.821 58.021 1.00 73.02 177 ALA A O 1
ATOM 1334 N N . PRO A 1 179 ? 34.520 41.657 57.998 1.00 70.67 178 PRO A N 1
ATOM 1335 C CA . PRO A 1 179 ? 35.230 41.346 56.749 1.00 78.31 178 PRO A CA 1
ATOM 1336 C C . PRO A 1 179 ? 34.630 42.009 55.494 1.00 84.80 178 PRO A C 1
ATOM 1337 O O . PRO A 1 179 ? 35.381 42.472 54.637 1.00 87.73 178 PRO A O 1
ATOM 1341 N N . ARG A 1 180 ? 33.297 42.057 55.408 1.00 88.98 179 ARG A N 1
ATOM 1342 C CA . ARG A 1 180 ? 32.585 42.637 54.264 1.00 97.18 179 ARG A CA 1
ATOM 1343 C C . ARG A 1 180 ? 32.566 44.178 54.234 1.00 103.75 179 ARG A C 1
ATOM 1344 O O . ARG A 1 180 ? 32.235 44.756 53.205 1.00 108.59 179 ARG A O 1
ATOM 1346 N N . SER A 1 181 ? 32.914 44.840 55.345 1.00 108.24 180 SER A N 1
ATOM 1347 C CA . SER A 1 181 ? 32.785 46.299 55.471 1.00 110.91 180 SER A CA 1
ATOM 1348 C C . SER A 1 181 ? 33.705 46.934 56.532 1.00 110.46 180 SER A C 1
ATOM 1349 O O . SER A 1 181 ? 33.752 46.486 57.681 1.00 104.29 180 SER A O 1
ATOM 1352 N N . ARG A 1 182 ? 34.380 48.017 56.149 1.00 116.76 181 ARG A N 1
ATOM 1353 C CA . ARG A 1 182 ? 35.063 48.908 57.098 1.00 116.67 181 ARG A CA 1
ATOM 1354 C C . ARG A 1 182 ? 34.086 50.032 57.490 1.00 115.15 181 ARG A C 1
ATOM 1355 O O . ARG A 1 182 ? 34.267 51.184 57.101 1.00 124.81 181 ARG A O 1
ATOM 1357 N N . PHE A 1 183 ? 33.044 49.677 58.246 1.00 106.14 182 PHE A N 1
ATOM 1358 C CA . PHE A 1 183 ? 32.036 50.630 58.726 1.00 97.62 182 PHE A CA 1
ATOM 1359 C C . PHE A 1 183 ? 32.434 51.092 60.115 1.00 91.04 182 PHE A C 1
ATOM 1360 O O . PHE A 1 183 ? 32.577 50.266 61.012 1.00 86.40 182 PHE A O 1
ATOM 1368 N N . ASP A 1 184 ? 32.588 52.404 60.289 1.00 91.47 183 ASP A N 1
ATOM 1369 C CA . ASP A 1 184 ? 32.922 52.993 61.588 1.00 89.20 183 ASP A CA 1
ATOM 1370 C C . ASP A 1 184 ? 31.670 53.625 62.215 1.00 82.20 183 ASP A C 1
ATOM 1371 O O . ASP A 1 184 ? 31.146 54.602 61.681 1.00 82.70 183 ASP A O 1
ATOM 1376 N N . PRO A 1 185 ? 31.179 53.065 63.344 1.00 73.85 184 PRO A N 1
ATOM 1377 C CA . PRO A 1 185 ? 30.019 53.651 64.015 1.00 71.67 184 PRO A CA 1
ATOM 1378 C C . PRO A 1 185 ? 30.375 54.881 64.834 1.00 74.22 184 PRO A C 1
ATOM 1379 O O . PRO A 1 185 ? 31.558 55.162 65.061 1.00 75.90 184 PRO A O 1
ATOM 1383 N N . ASP A 1 186 ? 29.349 55.600 65.277 1.00 76.26 185 ASP A N 1
ATOM 1384 C CA . ASP A 1 186 ? 29.535 56.861 65.994 1.00 84.25 185 ASP A CA 1
ATOM 1385 C C . ASP A 1 186 ? 29.417 56.647 67.508 1.00 82.16 185 ASP A C 1
ATOM 1386 O O . ASP A 1 186 ? 28.575 57.272 68.172 1.00 89.03 185 ASP A O 1
ATOM 1388 N N . TYR A 1 187 ? 30.238 55.735 68.042 1.00 74.12 186 TYR A N 1
ATOM 1389 C CA . TYR A 1 187 ? 30.330 55.507 69.490 1.00 66.43 186 TYR A CA 1
ATOM 1390 C C . TYR A 1 187 ? 31.678 54.892 69.844 1.00 66.25 186 TYR A C 1
ATOM 1391 O O . TYR A 1 187 ? 32.301 54.210 69.029 1.00 68.21 186 TYR A O 1
ATOM 1400 N N . ARG A 1 188 ? 32.115 55.129 71.072 1.00 66.36 187 ARG A N 1
ATOM 1401 C CA . ARG A 1 188 ? 33.350 54.565 71.580 1.00 66.92 187 ARG A CA 1
ATOM 1402 C C . ARG A 1 188 ? 33.110 54.038 72.993 1.00 64.23 187 ARG A C 1
ATOM 1403 O O . ARG A 1 188 ? 32.206 54.521 73.661 1.00 67.04 187 ARG A O 1
ATOM 1411 N N . PRO A 1 189 ? 33.870 53.048 73.461 1.00 65.31 188 PRO A N 1
ATOM 1412 C CA . PRO A 1 189 ? 34.973 52.392 72.732 1.00 65.49 188 PRO A CA 1
ATOM 1413 C C . PRO A 1 189 ? 34.498 51.401 71.674 1.00 60.31 188 PRO A C 1
ATOM 1414 O O . PRO A 1 189 ? 33.611 50.588 71.936 1.00 52.47 188 PRO A O 1
ATOM 1418 N N . PHE A 1 190 ? 35.067 51.519 70.478 1.00 60.47 189 PHE A N 1
ATOM 1419 C CA . PHE A 1 190 ? 34.808 50.602 69.383 1.00 57.72 189 PHE A CA 1
ATOM 1420 C C . PHE A 1 190 ? 36.100 50.354 68.648 1.00 60.91 189 PHE A C 1
ATOM 1421 O O . PHE A 1 190 ? 36.902 51.265 68.515 1.00 67.09 189 PHE A O 1
ATOM 1429 N N . GLU A 1 191 ? 36.280 49.136 68.146 1.00 60.92 190 GLU A N 1
ATOM 1430 C CA . GLU A 1 191 ? 37.461 48.782 67.374 1.00 63.00 190 GLU A CA 1
ATOM 1431 C C . GLU A 1 191 ? 37.172 47.599 66.429 1.00 59.04 190 GLU A C 1
ATOM 1432 O O . GLU A 1 191 ? 36.410 46.698 66.761 1.00 54.44 190 GLU A O 1
ATOM 1438 N N . HIS A 1 192 ? 37.742 47.639 65.234 1.00 60.09 191 HIS A N 1
ATOM 1439 C CA . HIS A 1 192 ? 37.761 46.477 64.330 1.00 59.44 191 HIS A CA 1
ATOM 1440 C C . HIS A 1 192 ? 38.893 45.520 64.713 1.00 57.44 191 HIS A C 1
ATOM 1441 O O . HIS A 1 192 ? 40.002 45.958 64.979 1.00 58.47 191 HIS A O 1
ATOM 1448 N N . VAL A 1 193 ? 38.610 44.226 64.710 1.00 54.07 192 VAL A N 1
ATOM 1449 C CA . VAL A 1 193 ? 39.608 43.208 65.047 1.00 54.71 192 VAL A CA 1
ATOM 1450 C C . VAL A 1 193 ? 39.542 42.026 64.100 1.00 53.85 192 VAL A C 1
ATOM 1451 O O . VAL A 1 193 ? 38.509 41.778 63.497 1.00 54.47 192 VAL A O 1
ATOM 1455 N N . GLY A 1 194 ? 40.649 41.290 63.997 1.00 53.04 193 GLY A N 1
ATOM 1456 C CA . GLY A 1 194 ? 40.641 39.983 63.373 1.00 51.90 193 GLY A CA 1
ATOM 1457 C C . GLY A 1 194 ? 39.817 39.001 64.185 1.00 47.93 193 GLY A C 1
ATOM 1458 O O . GLY A 1 194 ? 39.558 39.213 65.358 1.00 46.87 193 GLY A O 1
ATOM 1459 N N . LEU A 1 195 ? 39.424 37.911 63.559 1.00 48.92 194 LEU A N 1
ATOM 1460 C CA . LEU A 1 195 ? 38.568 36.912 64.204 1.00 48.87 194 LEU A CA 1
ATOM 1461 C C . LEU A 1 195 ? 39.205 36.245 65.436 1.00 48.37 194 LEU A C 1
ATOM 1462 O O . LEU A 1 195 ? 38.540 36.072 66.440 1.00 47.84 194 LEU A O 1
ATOM 1467 N N . ASP A 1 196 ? 40.488 35.906 65.367 1.00 49.82 195 ASP A N 1
ATOM 1468 C CA . ASP A 1 196 ? 41.179 35.304 66.520 1.00 50.98 195 ASP A CA 1
ATOM 1469 C C . ASP A 1 196 ? 41.299 36.273 67.692 1.00 53.51 195 ASP A C 1
ATOM 1470 O O . ASP A 1 196 ? 41.023 35.879 68.823 1.00 54.08 195 ASP A O 1
ATOM 1475 N N . GLU A 1 197 ? 41.645 37.531 67.415 1.00 55.10 196 GLU A N 1
ATOM 1476 C CA . GLU A 1 197 ? 41.704 38.602 68.412 1.00 57.96 196 GLU A CA 1
ATOM 1477 C C . GLU A 1 197 ? 40.353 38.859 69.092 1.00 53.47 196 GLU A C 1
ATOM 1478 O O . GLU A 1 197 ? 40.304 39.170 70.290 1.00 52.54 196 GLU A O 1
ATOM 1484 N N . LEU A 1 198 ? 39.268 38.728 68.329 1.00 52.30 197 LEU A N 1
ATOM 1485 C CA . LEU A 1 198 ? 37.913 38.881 68.869 1.00 49.12 197 LEU A CA 1
ATOM 1486 C C . LEU A 1 198 ? 37.688 37.877 69.984 1.00 45.86 197 LEU A C 1
ATOM 1487 O O . LEU A 1 198 ? 37.274 38.273 71.063 1.00 46.82 197 LEU A O 1
ATOM 1492 N N . PHE A 1 199 ? 37.984 36.602 69.739 1.00 44.58 198 PHE A N 1
ATOM 1493 C CA . PHE A 1 199 ? 37.783 35.561 70.778 1.00 42.86 198 PHE A CA 1
ATOM 1494 C C . PHE A 1 199 ? 38.664 35.689 72.023 1.00 46.26 198 PHE A C 1
ATOM 1495 O O . PHE A 1 199 ? 38.192 35.366 73.118 1.00 46.60 198 PHE A O 1
ATOM 1503 N N . THR A 1 200 ? 39.909 36.177 71.883 1.00 48.39 199 THR A N 1
ATOM 1504 C CA . THR A 1 200 ? 40.765 36.367 73.048 1.00 50.77 199 THR A CA 1
ATOM 1505 C C . THR A 1 200 ? 40.338 37.590 73.884 1.00 49.75 199 THR A C 1
ATOM 1506 O O . THR A 1 200 ? 40.590 37.620 75.077 1.00 52.08 199 THR A O 1
ATOM 1510 N N . SER A 1 201 ? 39.705 38.583 73.264 1.00 48.10 200 SER A N 1
ATOM 1511 C CA . SER A 1 201 ? 39.373 39.850 73.946 1.00 49.50 200 SER A CA 1
ATOM 1512 C C . SER A 1 201 ? 37.920 39.995 74.391 1.00 49.11 200 SER A C 1
ATOM 1513 O O . SER A 1 201 ? 37.643 40.823 75.234 1.00 55.49 200 SER A O 1
ATOM 1516 N N . ALA A 1 202 ? 36.999 39.222 73.817 1.00 47.04 201 ALA A N 1
ATOM 1517 C CA . ALA A 1 202 ? 35.580 39.361 74.098 1.00 47.71 201 ALA A CA 1
ATOM 1518 C C . ALA A 1 202 ? 35.123 38.537 75.293 1.00 47.58 201 ALA A C 1
ATOM 1519 O O . ALA A 1 202 ? 35.459 37.362 75.419 1.00 49.65 201 ALA A O 1
ATOM 1521 N N . ASP A 1 203 ? 34.326 39.182 76.140 1.00 46.41 202 ASP A N 1
ATOM 1522 C CA . ASP A 1 203 ? 33.594 38.522 77.220 1.00 45.17 202 ASP A CA 1
ATOM 1523 C C . ASP A 1 203 ? 32.257 37.947 76.762 1.00 40.57 202 ASP A C 1
ATOM 1524 O O . ASP A 1 203 ? 31.760 37.022 77.381 1.00 41.68 202 ASP A O 1
ATOM 1529 N N . VAL A 1 204 ? 31.661 38.549 75.737 1.00 38.81 203 VAL A N 1
ATOM 1530 C CA . VAL A 1 204 ? 30.457 38.045 75.105 1.00 37.71 203 VAL A CA 1
ATOM 1531 C C . VAL A 1 204 ? 30.706 38.049 73.616 1.00 37.03 203 VAL A C 1
ATOM 1532 O O . VAL A 1 204 ? 31.108 39.062 73.070 1.00 37.86 203 VAL A O 1
ATOM 1536 N N . VAL A 1 205 ? 30.427 36.930 72.961 1.00 37.91 204 VAL A N 1
ATOM 1537 C CA . VAL A 1 205 ? 30.540 36.820 71.526 1.00 37.62 204 VAL A CA 1
ATOM 1538 C C . VAL A 1 205 ? 29.156 36.585 70.957 1.00 38.44 204 VAL A C 1
ATOM 1539 O O . VAL A 1 205 ? 28.505 35.642 71.376 1.00 39.56 204 VAL A O 1
ATOM 1543 N N . SER A 1 206 ? 28.748 37.398 69.974 1.00 38.57 205 SER A N 1
ATOM 1544 C CA . SER A 1 206 ? 27.515 37.183 69.245 1.00 37.73 205 SER A CA 1
ATOM 1545 C C . SER A 1 206 ? 27.748 37.009 67.746 1.00 39.07 205 SER A C 1
ATOM 1546 O O . SER A 1 206 ? 28.452 37.810 67.136 1.00 41.63 205 SER A O 1
ATOM 1549 N N . LEU A 1 207 ? 27.111 35.998 67.142 1.00 39.00 206 LEU A N 1
ATOM 1550 C CA . LEU A 1 207 ? 27.328 35.646 65.732 1.00 38.65 206 LEU A CA 1
ATOM 1551 C C . LEU A 1 207 ? 26.296 36.268 64.805 1.00 41.18 206 LEU A C 1
ATOM 1552 O O . LEU A 1 207 ? 25.089 36.152 65.037 1.00 41.76 206 LEU A O 1
ATOM 1557 N N . HIS A 1 208 ? 26.778 36.930 63.751 1.00 43.35 207 HIS A N 1
ATOM 1558 C CA . HIS A 1 208 ? 25.927 37.675 62.811 1.00 45.54 207 HIS A CA 1
ATOM 1559 C C . HIS A 1 208 ? 26.432 37.606 61.369 1.00 50.35 207 HIS A C 1
ATOM 1560 O O . HIS A 1 208 ? 26.337 38.582 60.620 1.00 54.06 207 HIS A O 1
ATOM 1567 N N . CYS A 1 209 ? 26.939 36.438 60.992 1.00 51.94 208 CYS A N 1
ATOM 1568 C CA . CYS A 1 209 ? 27.565 36.221 59.695 1.00 54.87 208 CYS A CA 1
ATOM 1569 C C . CYS A 1 209 ? 26.855 35.095 58.945 1.00 58.09 208 CYS A C 1
ATOM 1570 O O . CYS A 1 209 ? 26.259 34.203 59.563 1.00 57.24 208 CYS A O 1
ATOM 1573 N N . PRO A 1 210 ? 26.899 35.139 57.600 1.00 53.96 209 PRO A N 1
ATOM 1574 C CA . PRO A 1 210 ? 26.268 34.053 56.851 1.00 55.81 209 PRO A CA 1
ATOM 1575 C C . PRO A 1 210 ? 27.073 32.756 56.944 1.00 56.95 209 PRO A C 1
ATOM 1576 O O . PRO A 1 210 ? 28.287 32.804 57.172 1.00 58.37 209 PRO A O 1
ATOM 1580 N N . LEU A 1 211 ? 26.391 31.621 56.795 1.00 58.65 210 LEU A N 1
ATOM 1581 C CA . LEU A 1 211 ? 27.056 30.321 56.749 1.00 60.05 210 L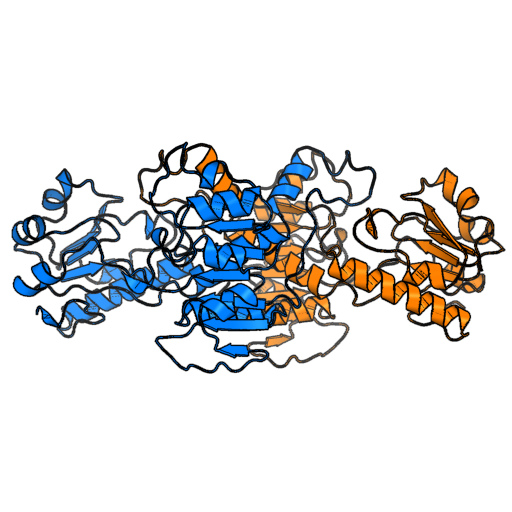EU A CA 1
ATOM 1582 C C . LEU A 1 211 ? 27.594 30.079 55.338 1.00 64.64 210 LEU A C 1
ATOM 1583 O O . LEU A 1 211 ? 26.849 30.143 54.370 1.00 64.04 210 LEU A O 1
ATOM 1588 N N . THR A 1 212 ? 28.898 29.832 55.250 1.00 68.89 211 THR A N 1
ATOM 1589 C CA . THR A 1 212 ? 29.604 29.543 54.001 1.00 75.94 211 THR A CA 1
ATOM 1590 C C . THR A 1 212 ? 30.609 28.438 54.307 1.00 79.23 211 THR A C 1
ATOM 1591 O O . THR A 1 212 ? 30.736 28.036 55.467 1.00 77.11 211 THR A O 1
ATOM 1595 N N . PRO A 1 213 ? 31.312 27.927 53.279 1.00 84.42 212 PRO A N 1
ATOM 1596 C CA . PRO A 1 213 ? 32.482 27.075 53.531 1.00 86.70 212 PRO A CA 1
ATOM 1597 C C . PRO A 1 213 ? 33.490 27.675 54.527 1.00 83.72 212 PRO A C 1
ATOM 1598 O O . PRO A 1 213 ? 33.940 26.964 55.427 1.00 84.98 212 PRO A O 1
ATOM 1602 N N . GLU A 1 214 ? 33.805 28.967 54.370 1.00 81.52 213 GLU A N 1
ATOM 1603 C CA . GLU A 1 214 ? 34.789 29.679 55.213 1.00 77.75 213 GLU A CA 1
ATOM 1604 C C . GLU A 1 214 ? 34.386 29.817 56.678 1.00 73.04 213 GLU A C 1
ATOM 1605 O O . GLU A 1 214 ? 35.250 29.817 57.556 1.00 72.60 213 GLU A O 1
ATOM 1607 N N . THR A 1 215 ? 33.082 29.943 56.942 1.00 70.33 214 THR A N 1
ATOM 1608 C CA . THR A 1 215 ? 32.575 30.163 58.302 1.00 61.85 214 THR A CA 1
ATOM 1609 C C . THR A 1 215 ? 31.948 28.944 58.967 1.00 59.25 214 THR A C 1
ATOM 1610 O O . THR A 1 215 ? 31.599 29.021 60.145 1.00 56.31 214 THR A O 1
ATOM 1614 N N . GLU A 1 216 ? 31.825 27.810 58.266 1.00 63.04 215 GLU A N 1
ATOM 1615 C CA . GLU A 1 216 ? 31.400 26.578 58.933 1.00 64.55 215 GLU A CA 1
ATOM 1616 C C . GLU A 1 216 ? 32.395 26.204 60.065 1.00 63.14 215 GLU A C 1
ATOM 1617 O O . GLU A 1 216 ? 33.605 26.190 59.865 1.00 65.56 215 GLU A O 1
ATOM 1623 N N . GLY A 1 217 ? 31.856 25.939 61.256 1.00 59.01 216 GLY A N 1
ATOM 1624 C CA . GLY A 1 217 ? 32.645 25.555 62.423 1.00 58.23 216 GLY A CA 1
ATOM 1625 C C . GLY A 1 217 ? 33.596 26.629 62.903 1.00 58.51 216 GLY A C 1
ATOM 1626 O O . GLY A 1 217 ? 34.696 26.334 63.394 1.00 62.29 216 GLY A O 1
ATOM 1627 N N . LEU A 1 218 ? 33.163 27.876 62.758 1.00 57.52 217 LEU A N 1
ATOM 1628 C CA . LEU A 1 218 ? 33.920 29.056 63.186 1.00 57.95 217 LEU A CA 1
ATOM 1629 C C . LEU A 1 218 ? 34.210 29.006 64.680 1.00 54.88 217 LEU A C 1
ATOM 1630 O O . LEU A 1 218 ? 35.344 29.197 65.107 1.00 53.65 217 LEU A O 1
ATOM 1635 N N . VAL A 1 219 ? 33.162 28.765 65.467 1.00 51.63 218 VAL A N 1
ATOM 1636 C CA . VAL A 1 219 ? 33.293 28.593 66.910 1.00 49.89 218 VAL A CA 1
ATOM 1637 C C . VAL A 1 219 ? 33.698 27.137 67.184 1.00 52.55 218 VAL A C 1
ATOM 1638 O O . VAL A 1 219 ? 32.846 26.244 67.372 1.00 52.87 218 VAL A O 1
ATOM 1642 N N . ASP A 1 220 ? 35.014 26.920 67.174 1.00 52.10 219 ASP A N 1
ATOM 1643 C CA . ASP A 1 220 ? 35.603 25.602 67.369 1.00 52.23 219 ASP A CA 1
ATOM 1644 C C . ASP A 1 220 ? 36.357 25.531 68.689 1.00 49.75 219 ASP A C 1
ATOM 1645 O O . ASP A 1 220 ? 36.524 26.544 69.377 1.00 47.37 219 ASP A O 1
ATOM 1650 N N . ALA A 1 221 ? 36.817 24.325 69.018 1.00 49.23 220 ALA A N 1
ATOM 1651 C CA . ALA A 1 221 ? 37.561 24.066 70.251 1.00 48.39 220 ALA A CA 1
ATOM 1652 C C . ALA A 1 221 ? 38.699 25.046 70.495 1.00 47.10 220 ALA A C 1
ATOM 1653 O O . ALA A 1 221 ? 38.886 25.458 71.632 1.00 45.55 220 ALA A O 1
ATOM 1655 N N . ARG A 1 222 ? 39.428 25.421 69.432 1.00 48.95 221 ARG A N 1
ATOM 1656 C CA . ARG A 1 222 ? 40.594 26.315 69.525 1.00 51.35 221 ARG A CA 1
ATOM 1657 C C . ARG A 1 222 ? 40.247 27.747 69.916 1.00 48.65 221 ARG A C 1
ATOM 1658 O O . ARG A 1 222 ? 40.908 28.324 70.781 1.00 48.23 221 ARG A O 1
ATOM 1666 N N . ARG A 1 223 ? 39.236 28.324 69.262 1.00 46.71 222 ARG A N 1
ATOM 1667 C CA . ARG A 1 223 ? 38.782 29.665 69.610 1.00 44.24 222 ARG A CA 1
ATOM 1668 C C . ARG A 1 223 ? 38.144 29.701 70.990 1.00 43.45 222 ARG A C 1
ATOM 1669 O O . ARG A 1 223 ? 38.303 30.697 71.710 1.00 41.27 222 ARG A O 1
ATOM 1677 N N . LEU A 1 224 ? 37.448 28.626 71.351 1.00 42.20 223 LEU A N 1
ATOM 1678 C CA . LEU A 1 224 ? 36.870 28.504 72.704 1.00 42.69 223 LEU A CA 1
ATOM 1679 C C . LEU A 1 224 ? 37.955 28.461 73.780 1.00 43.65 223 LEU A C 1
ATOM 1680 O O . LEU A 1 224 ? 37.863 29.175 74.768 1.00 44.19 223 LEU A O 1
ATOM 1685 N N . ALA A 1 225 ? 39.008 27.679 73.545 1.00 44.85 224 ALA A N 1
ATOM 1686 C CA . ALA A 1 225 ? 40.165 27.631 74.454 1.00 44.72 224 ALA A CA 1
ATOM 1687 C C . ALA A 1 225 ? 40.856 28.987 74.626 1.00 46.43 224 ALA A C 1
ATOM 1688 O O . ALA A 1 225 ? 41.454 29.247 75.663 1.00 50.90 224 ALA A O 1
ATOM 1690 N N . SER A 1 226 ? 40.789 29.838 73.605 1.00 46.00 225 SER A N 1
ATOM 1691 C CA . SER A 1 226 ? 41.367 31.182 73.670 1.00 46.84 225 SER A CA 1
ATOM 1692 C C . SER A 1 226 ? 40.559 32.166 74.521 1.00 45.45 225 SER A C 1
ATOM 1693 O O . SER A 1 226 ? 41.070 33.213 74.889 1.00 48.42 225 SER A O 1
ATOM 1696 N N . MET A 1 227 ? 39.304 31.851 74.807 1.00 44.42 226 MET A N 1
ATOM 1697 C CA . MET A 1 227 ? 38.419 32.800 75.500 1.00 44.81 226 MET A CA 1
ATOM 1698 C C . MET A 1 227 ? 38.719 32.809 76.986 1.00 46.08 226 MET A C 1
ATOM 1699 O O . MET A 1 227 ? 39.224 31.820 77.534 1.00 51.28 226 MET A O 1
ATOM 1704 N N . ARG A 1 228 ? 38.423 33.926 77.628 1.00 46.29 227 ARG A N 1
ATOM 1705 C CA . ARG A 1 228 ? 38.515 34.034 79.067 1.00 50.10 227 ARG A CA 1
ATOM 1706 C C . ARG A 1 228 ? 37.450 33.155 79.722 1.00 48.16 227 ARG A C 1
ATOM 1707 O O . ARG A 1 228 ? 36.313 33.093 79.230 1.00 47.42 227 ARG A O 1
ATOM 1715 N N . PRO A 1 229 ? 37.804 32.490 80.840 1.00 44.68 228 PRO A N 1
ATOM 1716 C CA . PRO A 1 229 ? 36.793 31.713 81.534 1.00 46.01 228 PRO A CA 1
ATOM 1717 C C . PRO A 1 229 ? 35.698 32.613 82.085 1.00 46.58 228 PRO A C 1
ATOM 1718 O O . PRO A 1 229 ? 35.984 33.742 82.502 1.00 50.62 228 PRO A O 1
ATOM 1722 N N . GLY A 1 230 ? 34.462 32.130 82.046 1.00 41.57 229 GLY A N 1
ATOM 1723 C CA . GLY A 1 230 ? 33.320 32.942 82.414 1.00 40.32 229 GLY A CA 1
ATOM 1724 C C . GLY A 1 230 ? 32.676 33.716 81.273 1.00 40.37 229 GLY A C 1
ATOM 1725 O O . GLY A 1 230 ? 31.806 34.572 81.522 1.00 42.15 229 GLY A O 1
ATOM 1726 N N . SER A 1 231 ? 33.043 33.418 80.029 1.00 38.05 230 SER A N 1
ATOM 1727 C CA . SER A 1 231 ? 32.501 34.159 78.871 1.00 39.12 230 SER A CA 1
ATOM 1728 C C . SER A 1 231 ? 31.168 33.603 78.379 1.00 39.20 230 SER A C 1
ATOM 1729 O O . SER A 1 231 ? 30.729 32.508 78.785 1.00 38.57 230 SER A O 1
ATOM 1732 N N . TYR A 1 232 ? 30.501 34.393 77.536 1.00 38.88 231 TYR A N 1
ATOM 1733 C CA . TYR A 1 232 ? 29.177 34.050 77.007 1.00 38.37 231 TYR A CA 1
ATOM 1734 C C . TYR A 1 232 ? 29.208 33.965 75.485 1.00 37.09 231 TYR A C 1
ATOM 1735 O O . TYR A 1 232 ? 29.867 34.782 74.839 1.00 37.04 231 TYR A O 1
ATOM 1744 N N . LEU A 1 233 ? 28.488 32.980 74.923 1.00 36.95 232 LEU A N 1
ATOM 1745 C CA . LEU A 1 233 ? 28.289 32.841 73.466 1.00 35.45 232 LEU A CA 1
ATOM 1746 C C . LEU A 1 233 ? 26.807 32.956 73.098 1.00 36.64 232 LEU A C 1
ATOM 1747 O O . LEU A 1 233 ? 25.952 32.343 73.737 1.00 38.10 232 LEU A O 1
ATOM 1752 N N . ILE A 1 234 ? 26.501 33.741 72.069 1.00 37.16 233 ILE A N 1
ATOM 1753 C CA . ILE A 1 234 ? 25.125 33.913 71.589 1.00 36.67 233 ILE A CA 1
ATOM 1754 C C . ILE A 1 234 ? 25.126 33.624 70.105 1.00 36.65 233 ILE A C 1
ATOM 1755 O O . ILE A 1 234 ? 25.984 34.141 69.373 1.00 35.41 233 ILE A O 1
ATOM 1760 N N . ASN A 1 235 ? 24.160 32.833 69.651 1.00 36.01 234 ASN A N 1
ATOM 1761 C CA . ASN A 1 235 ? 24.035 32.504 68.236 1.00 35.95 234 ASN A CA 1
ATOM 1762 C C . ASN A 1 235 ? 22.576 32.558 67.786 1.00 39.50 234 ASN A C 1
ATOM 1763 O O . ASN A 1 235 ? 21.792 31.638 68.058 1.00 43.10 234 ASN A O 1
ATOM 1768 N N . THR A 1 236 ? 22.231 33.649 67.109 1.00 37.18 235 THR A N 1
ATOM 1769 C CA . THR A 1 236 ? 20.942 33.808 66.454 1.00 40.26 235 THR A CA 1
ATOM 1770 C C . THR A 1 236 ? 21.094 33.726 64.919 1.00 42.79 235 THR A C 1
ATOM 1771 O O . THR A 1 236 ? 20.148 34.048 64.189 1.00 49.07 235 THR A O 1
ATOM 1775 N N . ALA A 1 237 ? 22.266 33.290 64.438 1.00 39.99 236 ALA A N 1
ATOM 1776 C CA . ALA A 1 237 ? 22.583 33.248 63.027 1.00 40.51 236 ALA A CA 1
ATOM 1777 C C . ALA A 1 237 ? 22.306 31.847 62.405 1.00 43.71 236 ALA A C 1
ATOM 1778 O O . ALA A 1 237 ? 21.211 31.600 61.934 1.00 43.97 236 ALA A O 1
ATOM 1780 N N . ARG A 1 238 ? 23.297 30.954 62.397 1.00 45.18 237 ARG A N 1
ATOM 1781 C CA . ARG A 1 238 ? 23.182 29.639 61.745 1.00 47.96 237 ARG A CA 1
ATOM 1782 C C . ARG A 1 238 ? 23.847 28.577 62.616 1.00 46.14 237 ARG A C 1
ATOM 1783 O O . ARG A 1 238 ? 24.959 28.774 63.101 1.00 41.63 237 ARG A O 1
ATOM 1791 N N . GLY A 1 239 ? 23.161 27.456 62.811 1.00 45.74 238 GLY A N 1
ATOM 1792 C CA . GLY A 1 239 ? 23.654 26.346 63.639 1.00 45.63 238 GLY A CA 1
ATOM 1793 C C . GLY A 1 239 ? 25.048 25.829 63.319 1.00 44.73 238 GLY A C 1
ATOM 1794 O O . GLY A 1 239 ? 25.881 25.736 64.210 1.00 46.44 238 GLY A O 1
ATOM 1795 N N . PRO A 1 240 ? 25.324 25.521 62.044 1.00 46.45 239 PRO A N 1
ATOM 1796 C CA . PRO A 1 240 ? 26.653 25.022 61.666 1.00 48.51 239 PRO A CA 1
ATOM 1797 C C . PRO A 1 240 ? 27.827 25.998 61.818 1.00 48.39 239 PRO A C 1
ATOM 1798 O O . PRO A 1 240 ? 28.964 25.620 61.550 1.00 51.35 239 PRO A O 1
ATOM 1802 N N . LEU A 1 241 ? 27.577 27.225 62.253 1.00 48.05 240 LEU A N 1
ATOM 1803 C CA . LEU A 1 241 ? 28.655 28.115 62.681 1.00 47.76 240 LEU A CA 1
ATOM 1804 C C . LEU A 1 241 ? 29.413 27.587 63.911 1.00 47.27 240 LEU A C 1
ATOM 1805 O O . LEU A 1 241 ? 30.549 27.986 64.138 1.00 48.03 240 LEU A O 1
ATOM 1810 N N . LEU A 1 242 ? 28.801 26.692 64.682 1.00 50.63 241 LEU A N 1
ATOM 1811 C CA . LEU A 1 242 ? 29.426 26.099 65.877 1.00 52.82 241 LEU A CA 1
ATOM 1812 C C . LEU A 1 242 ? 29.847 24.664 65.668 1.00 54.08 241 LEU A C 1
ATOM 1813 O O . LEU A 1 242 ? 29.181 23.936 64.935 1.00 56.68 241 LEU A O 1
ATOM 1818 N N . ASP A 1 243 ? 30.915 24.260 66.360 1.00 57.03 242 ASP A N 1
ATOM 1819 C CA . ASP A 1 243 ? 31.167 22.843 66.647 1.00 59.09 242 ASP A CA 1
ATOM 1820 C C . ASP A 1 243 ? 30.418 22.578 67.951 1.00 54.29 242 ASP A C 1
ATOM 1821 O O . ASP A 1 243 ? 30.870 22.972 69.031 1.00 50.08 242 ASP A O 1
ATOM 1826 N N . GLU A 1 244 ? 29.259 21.934 67.836 1.00 55.62 243 GLU A N 1
ATOM 1827 C CA . GLU A 1 244 ? 28.335 21.730 68.964 1.00 57.72 243 GLU A CA 1
ATOM 1828 C C . GLU A 1 244 ? 28.967 20.950 70.120 1.00 58.08 243 GLU A C 1
ATOM 1829 O O . GLU A 1 244 ? 28.671 21.222 71.287 1.00 55.81 243 GLU A O 1
ATOM 1835 N N . ARG A 1 245 ? 29.851 20.011 69.787 1.00 61.73 244 ARG A N 1
ATOM 1836 C CA . ARG A 1 245 ? 30.584 19.215 70.778 1.00 65.76 244 ARG A CA 1
ATOM 1837 C C . ARG A 1 245 ? 31.494 20.084 71.647 1.00 58.05 244 ARG A C 1
ATOM 1838 O O . ARG A 1 245 ? 31.439 20.043 72.868 1.00 55.02 244 ARG A O 1
ATOM 1846 N N . ALA A 1 246 ? 32.327 20.876 70.997 1.00 55.04 245 ALA A N 1
ATOM 1847 C CA . ALA A 1 246 ? 33.261 21.768 71.687 1.00 51.55 245 ALA A CA 1
ATOM 1848 C C . ALA A 1 246 ? 32.547 22.751 72.605 1.00 47.24 245 ALA A C 1
ATOM 1849 O O . ALA A 1 246 ? 33.020 23.035 73.715 1.00 45.57 245 ALA A O 1
ATOM 1851 N N . VAL A 1 247 ? 31.397 23.247 72.154 1.00 44.70 246 VAL A N 1
ATOM 1852 C CA . VAL A 1 247 ? 30.616 24.201 72.944 1.00 41.85 246 VAL A CA 1
ATOM 1853 C C . VAL A 1 247 ? 30.025 23.506 74.183 1.00 43.37 246 VAL A C 1
ATOM 1854 O O . VAL A 1 247 ? 30.074 24.054 75.287 1.00 41.41 246 VAL A O 1
ATOM 1858 N N . ALA A 1 248 ? 29.488 22.296 74.010 1.00 44.92 247 ALA A N 1
ATOM 1859 C CA . ALA A 1 248 ? 28.979 21.539 75.149 1.00 47.16 247 ALA A CA 1
ATOM 1860 C C . ALA A 1 248 ? 30.072 21.342 76.214 1.00 49.14 247 ALA A C 1
ATOM 1861 O O . ALA A 1 248 ? 29.853 21.614 77.386 1.00 50.13 247 ALA A O 1
ATOM 1863 N N . GLU A 1 249 ? 31.245 20.898 75.780 1.00 52.87 248 GLU A N 1
ATOM 1864 C CA . GLU A 1 249 ? 32.398 20.692 76.662 1.00 54.60 248 GLU A CA 1
ATOM 1865 C C . GLU A 1 249 ? 32.850 21.994 77.336 1.00 51.01 248 GLU A C 1
ATOM 1866 O O . GLU A 1 249 ? 33.200 21.985 78.515 1.00 52.63 248 GLU A O 1
ATOM 1872 N N . ALA A 1 250 ? 32.807 23.111 76.612 1.00 47.41 249 ALA A N 1
ATOM 1873 C CA . ALA A 1 250 ? 33.150 24.437 77.194 1.00 45.53 249 ALA A CA 1
ATOM 1874 C C . ALA A 1 250 ? 32.171 24.901 78.258 1.00 44.77 249 ALA A C 1
ATOM 1875 O O . ALA A 1 250 ? 32.563 25.555 79.228 1.00 46.98 249 ALA A O 1
ATOM 1877 N N . LEU A 1 251 ? 30.897 24.590 78.060 1.00 45.43 250 LEU A N 1
ATOM 1878 C CA . LEU A 1 251 ? 29.882 24.881 79.055 1.00 47.82 250 LEU A CA 1
ATOM 1879 C C . LEU A 1 251 ? 30.098 24.021 80.295 1.00 51.48 250 LEU A C 1
ATOM 1880 O O . LEU A 1 251 ? 30.126 24.558 81.404 1.00 50.30 250 LEU A O 1
ATOM 1885 N N . ASP A 1 252 ? 30.295 22.711 80.113 1.00 54.61 251 ASP A N 1
ATOM 1886 C CA . ASP A 1 252 ? 30.503 21.806 81.255 1.00 60.15 251 ASP A CA 1
ATOM 1887 C C . ASP A 1 252 ? 31.797 22.107 82.034 1.00 55.87 251 ASP A C 1
ATOM 1888 O O . ASP A 1 252 ? 31.811 21.994 83.263 1.00 54.99 251 ASP A O 1
ATOM 1893 N N . SER A 1 253 ? 32.851 22.536 81.333 1.00 51.42 252 SER A N 1
ATOM 1894 C CA . SER A 1 253 ? 34.136 22.892 81.975 1.00 49.82 252 SER A CA 1
ATOM 1895 C C . SER A 1 253 ? 34.140 24.238 82.695 1.00 47.77 252 SER A C 1
ATOM 1896 O O . SER A 1 253 ? 34.988 24.461 83.549 1.00 50.04 252 SER A O 1
ATOM 1899 N N . GLY A 1 254 ? 33.223 25.138 82.335 1.00 55.44 253 GLY A N 1
ATOM 1900 C CA . GLY A 1 254 ? 33.167 26.482 82.915 1.00 52.47 253 GLY A CA 1
ATOM 1901 C C . GLY A 1 254 ? 33.853 27.554 82.081 1.00 52.42 253 GLY A C 1
ATOM 1902 O O . GLY A 1 254 ? 33.887 28.731 82.487 1.00 53.47 253 GLY A O 1
ATOM 1903 N N . ARG A 1 255 ? 34.393 27.166 80.918 1.00 51.12 254 ARG A N 1
ATOM 1904 C CA . ARG A 1 255 ? 34.970 28.110 79.976 1.00 49.26 254 ARG A CA 1
ATOM 1905 C C . ARG A 1 255 ? 33.918 29.117 79.582 1.00 47.90 254 ARG A C 1
ATOM 1906 O O . ARG A 1 255 ? 34.152 30.332 79.636 1.00 47.70 254 ARG A O 1
ATOM 1914 N N . LEU A 1 256 ? 32.768 28.592 79.152 1.00 46.70 255 LEU A N 1
ATOM 1915 C CA . LEU A 1 256 ? 31.604 29.402 78.892 1.00 44.51 255 LEU A CA 1
ATOM 1916 C C . LEU A 1 256 ? 30.746 29.351 80.130 1.00 46.49 255 LEU A C 1
ATOM 1917 O O . LEU A 1 256 ? 30.365 28.246 80.588 1.00 50.27 255 LEU A O 1
ATOM 1922 N N . ALA A 1 257 ? 30.453 30.541 80.671 1.00 44.04 256 ALA A N 1
ATOM 1923 C CA . ALA A 1 257 ? 29.495 30.684 81.744 1.00 43.42 256 ALA A CA 1
ATOM 1924 C C . ALA A 1 257 ? 28.076 30.469 81.249 1.00 41.92 256 ALA A C 1
ATOM 1925 O O . ALA A 1 257 ? 27.161 30.245 82.050 1.00 43.89 256 ALA A O 1
ATOM 1927 N N . GLY A 1 258 ? 27.870 30.570 79.944 1.00 41.39 257 GLY A N 1
ATOM 1928 C CA . GLY A 1 258 ? 26.550 30.426 79.368 1.00 40.15 257 GLY A CA 1
ATOM 1929 C C . GLY A 1 258 ? 26.549 30.522 77.851 1.00 40.49 257 GLY A C 1
ATOM 1930 O O . GLY A 1 258 ? 27.427 31.122 77.217 1.00 40.47 257 GLY A O 1
ATOM 1931 N N . ALA A 1 259 ? 25.515 29.943 77.265 1.00 40.75 258 ALA A N 1
ATOM 1932 C CA . ALA A 1 259 ? 25.301 30.022 75.838 1.00 39.44 258 ALA A CA 1
ATOM 1933 C C . ALA A 1 259 ? 23.817 30.218 75.577 1.00 39.42 258 ALA A C 1
ATOM 1934 O O . ALA A 1 259 ? 22.998 29.596 76.240 1.00 38.40 258 ALA A O 1
ATOM 1936 N N . GLY A 1 260 ? 23.503 31.093 74.610 1.00 39.20 259 GLY A N 1
ATOM 1937 C CA . GLY A 1 260 ? 22.147 31.415 74.207 1.00 37.47 259 GLY A CA 1
ATOM 1938 C C . GLY A 1 260 ? 22.015 31.119 72.722 1.00 37.57 259 GLY A C 1
ATOM 1939 O O . GLY A 1 260 ? 22.650 31.767 71.899 1.00 36.47 259 GLY A O 1
ATOM 1940 N N . LEU A 1 261 ? 21.176 30.156 72.373 1.00 40.35 260 LEU A N 1
ATOM 1941 C CA . LEU A 1 261 ? 21.132 29.633 71.011 1.00 41.11 260 LEU A CA 1
ATOM 1942 C C . LEU A 1 261 ? 19.707 29.648 70.492 1.00 41.30 260 LEU A C 1
ATOM 1943 O O . LEU A 1 261 ? 18.821 29.076 71.104 1.00 45.00 260 LEU A O 1
ATOM 1948 N N . ASP A 1 262 ? 19.484 30.341 69.381 1.00 42.08 261 ASP A N 1
ATOM 1949 C CA . ASP A 1 262 ? 18.198 30.321 68.723 1.00 43.11 261 ASP A CA 1
ATOM 1950 C C . ASP A 1 262 ? 18.163 29.355 67.506 1.00 47.81 261 ASP A C 1
ATOM 1951 O O . ASP A 1 262 ? 17.118 29.115 66.899 1.00 46.58 261 ASP A O 1
ATOM 1956 N N . VAL A 1 263 ? 19.313 28.790 67.171 1.00 47.16 262 VAL A N 1
ATOM 1957 C CA . VAL A 1 263 ? 19.433 27.879 66.066 1.00 46.71 262 VAL A CA 1
ATOM 1958 C C . VAL A 1 263 ? 20.345 26.743 66.489 1.00 48.61 262 VAL A C 1
ATOM 1959 O O . VAL A 1 263 ? 21.141 26.896 67.426 1.00 47.75 262 VAL A O 1
ATOM 1963 N N . LEU A 1 264 ? 20.187 25.620 65.798 1.00 48.37 263 LEU A N 1
ATOM 1964 C CA . LEU A 1 264 ? 20.984 24.400 65.985 1.00 49.98 263 LEU A CA 1
ATOM 1965 C C . LEU A 1 264 ? 21.220 23.738 64.607 1.00 51.27 263 LEU A C 1
ATOM 1966 O O . LEU A 1 264 ? 20.520 24.027 63.639 1.00 48.94 263 LEU A O 1
ATOM 1971 N N . SER A 1 265 ? 22.235 22.889 64.518 1.00 55.46 264 SER A N 1
ATOM 1972 C CA . SER A 1 265 ? 22.587 22.234 63.256 1.00 60.00 264 SER A CA 1
ATOM 1973 C C . SER A 1 265 ? 21.511 21.260 62.790 1.00 61.40 264 SER A C 1
ATOM 1974 O O . SER A 1 265 ? 21.324 21.120 61.578 1.00 62.52 264 SER A O 1
ATOM 1977 N N . GLN A 1 266 ? 20.828 20.606 63.737 1.00 64.79 265 GLN A N 1
ATOM 1978 C CA . GLN A 1 266 ? 19.597 19.844 63.438 1.00 67.29 265 GLN A CA 1
ATOM 1979 C C . GLN A 1 266 ? 18.406 20.458 64.167 1.00 61.83 265 GLN A C 1
ATOM 1980 O O . GLN A 1 266 ? 18.384 20.518 65.394 1.00 57.27 265 GLN A O 1
ATOM 1986 N N . GLU A 1 267 ? 17.416 20.914 63.400 1.00 61.56 266 GLU A N 1
ATOM 1987 C CA . GLU A 1 267 ? 16.171 21.472 63.931 1.00 59.74 266 GLU A CA 1
ATOM 1988 C C . GLU A 1 267 ? 14.969 20.681 63.381 1.00 59.47 266 GLU A C 1
ATOM 1989 O O . GLU A 1 267 ? 14.779 20.642 62.172 1.00 61.52 266 GLU A O 1
ATOM 1995 N N . PRO A 1 268 ? 14.150 20.051 64.223 1.00 59.22 267 PRO A N 1
ATOM 1996 C CA . PRO A 1 268 ? 14.293 20.032 65.682 1.00 61.02 267 PRO A CA 1
ATOM 1997 C C . PRO A 1 268 ? 15.421 19.106 66.171 1.00 62.21 267 PRO A C 1
ATOM 1998 O O . PRO A 1 268 ? 15.839 18.202 65.440 1.00 64.64 267 PRO A O 1
ATOM 2002 N N . PRO A 1 269 ? 15.897 19.326 67.404 1.00 63.10 268 PRO A N 1
ATOM 2003 C CA . PRO A 1 269 ? 17.002 18.521 67.923 1.00 67.09 268 PRO A CA 1
ATOM 2004 C C . PRO A 1 269 ? 16.616 17.108 68.347 1.00 70.09 268 PRO A C 1
ATOM 2005 O O . PRO A 1 269 ? 15.460 16.843 68.642 1.00 71.08 268 PRO A O 1
ATOM 2009 N N . ALA A 1 270 ? 17.606 16.222 68.394 1.00 75.11 269 ALA A N 1
ATOM 2010 C CA . ALA A 1 270 ? 17.446 14.899 69.009 1.00 79.47 269 ALA A CA 1
ATOM 2011 C C . ALA A 1 270 ? 17.600 15.072 70.511 1.00 83.47 269 ALA A C 1
ATOM 2012 O O . ALA A 1 270 ? 18.172 16.055 70.979 1.00 81.61 269 ALA A O 1
ATOM 2014 N N . ALA A 1 271 ? 17.104 14.098 71.269 1.00 89.83 270 ALA A N 1
ATOM 2015 C CA . ALA A 1 271 ? 17.334 14.044 72.716 1.00 92.97 270 ALA A CA 1
ATOM 2016 C C . ALA A 1 271 ? 18.837 14.007 73.076 1.00 93.28 270 ALA A C 1
ATOM 2017 O O . ALA A 1 271 ? 19.242 14.592 74.078 1.00 93.42 270 ALA A O 1
ATOM 2019 N N . ASP A 1 272 ? 19.640 13.352 72.231 1.00 94.08 271 ASP A N 1
ATOM 2020 C CA . ASP A 1 272 ? 21.089 13.227 72.420 1.00 97.37 271 ASP A CA 1
ATOM 2021 C C . ASP A 1 272 ? 21.991 14.328 71.778 1.00 92.34 271 ASP A C 1
ATOM 2022 O O . ASP A 1 272 ? 23.207 14.155 71.712 1.00 92.67 271 ASP A O 1
ATOM 2027 N N . ASN A 1 273 ? 21.410 15.435 71.309 1.00 86.40 272 ASN A N 1
ATOM 2028 C CA . ASN A 1 273 ? 22.212 16.610 70.929 1.00 81.39 272 ASN A CA 1
ATOM 2029 C C . ASN A 1 273 ? 22.971 17.041 72.184 1.00 75.60 272 ASN A C 1
ATOM 2030 O O . ASN A 1 273 ? 22.350 17.217 73.233 1.00 73.94 272 ASN A O 1
ATOM 2035 N N . PRO A 1 274 ? 24.308 17.206 72.092 1.00 73.20 273 PRO A N 1
ATOM 2036 C CA . PRO A 1 274 ? 25.063 17.509 73.323 1.00 71.71 273 PRO A CA 1
ATOM 2037 C C . PRO A 1 274 ? 24.669 18.841 73.978 1.00 65.87 273 PRO A C 1
ATOM 2038 O O . PRO A 1 274 ? 24.800 18.993 75.194 1.00 66.35 273 PRO A O 1
ATOM 2042 N N . LEU A 1 275 ? 24.146 19.782 73.191 1.00 63.57 274 LEU A N 1
ATOM 2043 C CA . LEU A 1 275 ? 23.702 21.073 73.726 1.00 60.76 274 LEU A CA 1
ATOM 2044 C C . LEU A 1 275 ? 22.431 21.014 74.573 1.00 60.88 274 LEU A C 1
ATOM 2045 O O . LEU A 1 275 ? 22.196 21.932 75.365 1.00 60.79 274 LEU A O 1
ATOM 2050 N N . LEU A 1 276 ? 21.654 19.936 74.464 1.00 64.53 275 LEU A N 1
ATOM 2051 C CA . LEU A 1 276 ? 20.488 19.719 75.344 1.00 65.61 275 LEU A CA 1
ATOM 2052 C C . LEU A 1 276 ? 20.827 19.102 76.708 1.00 65.92 275 LEU A C 1
ATOM 2053 O O . LEU A 1 276 ? 19.996 19.134 77.614 1.00 65.76 275 LEU A O 1
ATOM 2058 N N . SER A 1 277 ? 22.028 18.546 76.849 1.00 66.39 276 SER A N 1
ATOM 2059 C CA . SER A 1 277 ? 22.512 18.014 78.133 1.00 69.21 276 SER A CA 1
ATOM 2060 C C . SER A 1 277 ? 23.495 18.959 78.833 1.00 67.40 276 SER A C 1
ATOM 2061 O O . SER A 1 277 ? 23.909 18.682 79.969 1.00 69.04 276 SER A O 1
ATOM 2064 N N . ALA A 1 278 ? 23.887 20.041 78.162 1.00 63.36 277 ALA A N 1
ATOM 2065 C CA . ALA A 1 278 ? 24.929 20.940 78.676 1.00 62.39 277 ALA A CA 1
ATOM 2066 C C . ALA A 1 278 ? 24.349 21.902 79.703 1.00 59.16 277 ALA A C 1
ATOM 2067 O O . ALA A 1 278 ? 23.234 22.409 79.517 1.00 58.96 277 ALA A O 1
ATOM 2069 N N . LYS A 1 279 ? 25.100 22.167 80.765 1.00 58.50 278 LYS A N 1
ATOM 2070 C CA . LYS A 1 279 ? 24.682 23.169 81.753 1.00 60.05 278 LYS A CA 1
ATOM 2071 C C . LYS A 1 279 ? 24.778 24.602 81.200 1.00 55.55 278 LYS A C 1
ATOM 2072 O O . LYS A 1 279 ? 25.488 24.843 80.248 1.00 50.92 278 LYS A O 1
ATOM 2078 N N . ASN A 1 280 ? 24.000 25.512 81.792 1.00 54.90 279 ASN A N 1
ATOM 2079 C CA . ASN A 1 280 ? 23.965 26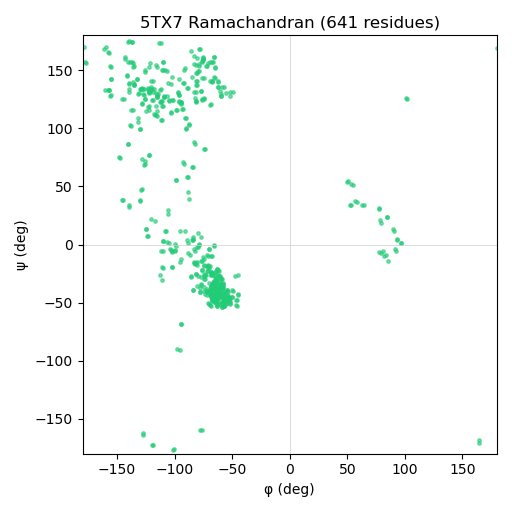.943 81.441 1.00 49.92 279 ASN A CA 1
ATOM 2080 C C . ASN A 1 280 ? 23.745 27.225 79.957 1.00 49.47 279 ASN A C 1
ATOM 2081 O O . ASN A 1 280 ? 24.268 28.199 79.414 1.00 47.76 279 ASN A O 1
ATOM 2086 N N . CYS A 1 281 ? 22.965 26.377 79.296 1.00 51.20 280 CYS A N 1
ATOM 2087 C CA . CYS A 1 281 ? 22.663 26.544 77.879 1.00 50.01 280 CYS A CA 1
ATOM 2088 C C . CYS A 1 281 ? 21.191 26.907 77.756 1.00 48.80 280 CYS A C 1
ATOM 2089 O O . CYS A 1 281 ? 20.319 26.184 78.242 1.00 51.38 280 CYS A O 1
ATOM 2092 N N . LEU A 1 282 ? 20.925 28.042 77.115 1.00 46.74 281 LEU A N 1
ATOM 2093 C CA . LEU A 1 282 ? 19.578 28.537 76.881 1.00 46.53 281 LEU A CA 1
ATOM 2094 C C . LEU A 1 282 ? 19.266 28.408 75.385 1.00 46.11 281 LEU A C 1
ATOM 2095 O O . LEU A 1 282 ? 20.040 28.856 74.542 1.00 46.30 281 LEU A O 1
ATOM 2100 N N . ILE A 1 283 ? 18.154 27.758 75.056 1.00 44.53 282 ILE A N 1
ATOM 2101 C CA . ILE A 1 283 ? 17.825 27.447 73.675 1.00 43.27 282 ILE A CA 1
ATOM 2102 C C . ILE A 1 283 ? 16.397 27.914 73.388 1.00 42.58 282 ILE A C 1
ATOM 2103 O O . ILE A 1 283 ? 15.481 27.682 74.176 1.00 42.42 282 ILE A O 1
ATOM 2108 N N . THR A 1 284 ? 16.221 28.584 72.256 1.00 39.59 283 THR A N 1
ATOM 2109 C CA . THR A 1 284 ? 14.914 29.034 71.815 1.00 38.96 283 THR A CA 1
ATOM 2110 C C . THR A 1 284 ? 14.694 28.502 70.386 1.00 38.65 283 THR A C 1
ATOM 2111 O O . THR A 1 284 ? 15.648 28.342 69.648 1.00 36.03 283 THR A O 1
ATOM 2115 N N . PRO A 1 285 ? 13.429 28.208 70.006 1.00 39.53 284 PRO A N 1
ATOM 2116 C CA . PRO A 1 285 ? 13.150 27.456 68.787 1.00 40.32 284 PRO A CA 1
ATOM 2117 C C . PRO A 1 285 ? 13.097 28.301 67.502 1.00 41.66 284 PRO A C 1
ATOM 2118 O O . PRO A 1 285 ? 12.031 28.442 66.895 1.00 42.14 284 PRO A O 1
ATOM 2122 N N . HIS A 1 286 ? 14.239 28.861 67.098 1.00 42.54 285 HIS A N 1
ATOM 2123 C CA . HIS A 1 286 ? 14.367 29.596 65.849 1.00 41.55 285 HIS A CA 1
ATOM 2124 C C . HIS A 1 286 ? 13.283 30.658 65.681 1.00 41.30 285 HIS A C 1
ATOM 2125 O O . HIS A 1 286 ? 12.581 30.689 64.676 1.00 43.76 285 HIS A O 1
ATOM 2132 N N . LEU A 1 287 ? 13.170 31.528 66.674 1.00 40.38 286 LEU A N 1
ATOM 2133 C CA . LEU A 1 287 ? 12.142 32.554 66.727 1.00 41.96 286 LEU A CA 1
ATOM 2134 C C . LEU A 1 287 ? 12.702 33.976 66.891 1.00 38.86 286 LEU A C 1
ATOM 2135 O O . LEU A 1 287 ? 11.958 34.898 67.190 1.00 38.24 286 LEU A O 1
ATOM 2140 N N . ALA A 1 288 ? 13.996 34.160 66.697 1.00 37.04 287 ALA A N 1
ATOM 2141 C CA . ALA A 1 288 ? 14.621 35.477 66.915 1.00 37.81 287 ALA A CA 1
ATOM 2142 C C . ALA A 1 288 ? 14.055 36.512 65.935 1.00 40.32 287 ALA A C 1
ATOM 2143 O O . ALA A 1 288 ? 13.863 37.673 66.287 1.00 41.13 287 ALA A O 1
ATOM 2145 N N . TRP A 1 289 ? 13.798 36.057 64.709 1.00 43.01 288 TRP A N 1
ATOM 2146 C CA . TRP A 1 289 ? 13.197 36.844 63.604 1.00 40.20 288 TRP A CA 1
ATOM 2147 C C . TRP A 1 289 ? 11.753 37.273 63.779 1.00 37.84 288 TRP A C 1
ATOM 2148 O O . TRP A 1 289 ? 11.241 38.053 62.965 1.00 36.80 288 TRP A O 1
ATOM 2159 N N . ALA A 1 290 ? 11.079 36.744 64.793 1.00 37.94 289 ALA A N 1
ATOM 2160 C CA . ALA A 1 290 ? 9.617 36.593 64.760 1.00 36.59 289 ALA A CA 1
ATOM 2161 C C . ALA A 1 290 ? 8.799 37.551 65.610 1.00 37.82 289 ALA A C 1
ATOM 2162 O O . ALA A 1 290 ? 7.670 37.210 65.984 1.00 37.71 289 ALA A O 1
ATOM 2164 N N . SER A 1 291 ? 9.308 38.749 65.908 1.00 38.41 290 SER A N 1
ATOM 2165 C CA . SER A 1 291 ? 8.493 39.713 66.645 1.00 41.20 290 SER A CA 1
ATOM 2166 C C . SER A 1 291 ? 7.284 40.126 65.793 1.00 43.18 290 SER A C 1
ATOM 2167 O O . SER A 1 291 ? 7.351 40.098 64.556 1.00 45.11 290 SER A O 1
ATOM 2170 N N . ARG A 1 292 ? 6.194 40.513 66.449 1.00 43.06 291 ARG A N 1
ATOM 2171 C CA . ARG A 1 292 ? 5.010 40.941 65.719 1.00 46.12 291 ARG A CA 1
ATOM 2172 C C . ARG A 1 292 ? 5.312 42.122 64.776 1.00 47.26 291 ARG A C 1
ATOM 2173 O O . ARG A 1 292 ? 4.775 42.176 63.684 1.00 45.23 291 ARG A O 1
ATOM 2181 N N . THR A 1 293 ? 6.181 43.042 65.203 1.00 45.36 292 THR A N 1
ATOM 2182 C CA . THR A 1 293 ? 6.642 44.136 64.349 1.00 44.75 292 THR A CA 1
ATOM 2183 C C . THR A 1 293 ? 7.371 43.676 63.079 1.00 43.64 292 THR A C 1
ATOM 2184 O O . THR A 1 293 ? 7.134 44.212 61.994 1.00 44.62 292 THR A O 1
ATOM 2188 N N . ALA A 1 294 ? 8.267 42.704 63.225 1.00 40.32 293 ALA A N 1
ATOM 2189 C CA . ALA A 1 294 ? 9.046 42.212 62.097 1.00 38.33 293 ALA A CA 1
ATOM 2190 C C . ALA A 1 294 ? 8.165 41.479 61.081 1.00 38.36 293 ALA A C 1
ATOM 2191 O O . ALA A 1 294 ? 8.329 41.641 59.883 1.00 39.63 293 ALA A O 1
ATOM 2193 N N . ARG A 1 295 ? 7.231 40.681 61.576 1.00 38.52 294 ARG A N 1
ATOM 2194 C CA . ARG A 1 295 ? 6.304 39.970 60.718 1.00 39.83 294 ARG A CA 1
ATOM 2195 C C . ARG A 1 295 ? 5.360 40.936 59.980 1.00 40.82 294 ARG A C 1
ATOM 2196 O O . ARG A 1 295 ? 5.065 40.755 58.810 1.00 45.44 294 ARG A O 1
ATOM 2204 N N . ARG A 1 296 ? 4.934 41.975 60.664 1.00 41.62 295 ARG A N 1
ATOM 2205 C CA . ARG A 1 296 ? 4.167 43.072 60.067 1.00 43.22 295 ARG A CA 1
ATOM 2206 C C . ARG A 1 296 ? 4.953 43.738 58.920 1.00 43.06 295 ARG A C 1
ATOM 2207 O O . ARG A 1 296 ? 4.400 44.016 57.853 1.00 44.81 295 ARG A O 1
ATOM 2211 N N . THR A 1 297 ? 6.245 43.961 59.136 1.00 40.46 296 THR A N 1
ATOM 2212 C CA . THR A 1 297 ? 7.110 44.569 58.135 1.00 42.30 296 THR A CA 1
ATOM 2213 C C . THR A 1 297 ? 7.312 43.614 56.955 1.00 42.79 296 THR A C 1
ATOM 2214 O O . THR A 1 297 ? 7.254 44.020 55.788 1.00 42.20 296 THR A O 1
ATOM 2218 N N . LEU A 1 298 ? 7.569 42.351 57.289 1.00 41.73 297 LEU A N 1
ATOM 2219 C CA . LEU A 1 298 ? 7.661 41.265 56.317 1.00 42.26 297 LEU A CA 1
ATOM 2220 C C . LEU A 1 298 ? 6.422 41.165 55.409 1.00 43.36 297 LEU A C 1
ATOM 2221 O O . LEU A 1 298 ? 6.545 40.953 54.202 1.00 45.18 297 LEU A O 1
ATOM 2226 N N . MET A 1 299 ? 5.244 41.340 55.994 1.00 42.00 298 MET A N 1
ATOM 2227 C CA . MET A 1 299 ? 3.997 41.332 55.237 1.00 42.42 298 MET A CA 1
ATOM 2228 C C . MET A 1 299 ? 3.963 42.486 54.246 1.00 43.63 298 MET A C 1
ATOM 2229 O O . MET A 1 299 ? 3.672 42.278 53.081 1.00 43.44 298 MET A O 1
ATOM 2234 N N . ASP A 1 300 ? 4.246 43.704 54.726 1.00 46.63 299 ASP A N 1
ATOM 2235 C CA . ASP A 1 300 ? 4.250 44.905 53.881 1.00 46.84 299 ASP A CA 1
ATOM 2236 C C . ASP A 1 300 ? 5.259 44.820 52.738 1.00 47.70 299 ASP A C 1
ATOM 2237 O O . ASP A 1 300 ? 4.925 45.169 51.591 1.00 47.79 299 ASP A O 1
ATOM 2242 N N . SER A 1 301 ? 6.474 44.354 53.044 1.00 46.48 300 SER A N 1
ATOM 2243 C CA . SER A 1 301 ? 7.526 44.205 52.032 1.00 47.83 300 SER A CA 1
ATOM 2244 C C . SER A 1 301 ? 7.176 43.151 50.993 1.00 49.79 300 SER A C 1
ATOM 2245 O O . SER A 1 301 ? 7.496 43.315 49.826 1.00 56.15 300 SER A O 1
ATOM 2248 N N . THR A 1 302 ? 6.522 42.075 51.419 1.00 48.68 301 THR A N 1
ATOM 2249 C CA . THR A 1 302 ? 5.978 41.078 50.499 1.00 47.83 301 THR A CA 1
ATOM 2250 C C . THR A 1 302 ? 4.888 41.682 49.578 1.00 48.81 301 THR A C 1
ATOM 2251 O O . THR A 1 302 ? 4.862 41.382 48.376 1.00 48.95 301 THR A O 1
ATOM 2255 N N . ALA A 1 303 ? 4.011 42.527 50.121 1.00 46.63 302 ALA A N 1
ATOM 2256 C CA . ALA A 1 303 ? 3.026 43.234 49.284 1.00 48.04 302 ALA A CA 1
ATOM 2257 C C . ALA A 1 303 ? 3.714 44.165 48.273 1.00 49.06 302 ALA A C 1
ATOM 2258 O O . ALA A 1 303 ? 3.303 44.235 47.105 1.00 46.99 302 ALA A O 1
ATOM 2260 N N . ALA A 1 304 ? 4.779 44.844 48.719 1.00 48.35 303 ALA A N 1
ATOM 2261 C CA . ALA A 1 304 ? 5.579 45.713 47.837 1.00 48.66 303 ALA A CA 1
ATOM 2262 C C . ALA A 1 304 ? 6.225 44.959 46.691 1.00 48.52 303 ALA A C 1
ATOM 2263 O O . ALA A 1 304 ? 6.207 45.445 45.560 1.00 48.83 303 ALA A O 1
ATOM 2265 N N . ASN A 1 305 ? 6.798 43.782 46.999 1.00 46.86 304 ASN A N 1
ATOM 2266 C CA . ASN A 1 305 ? 7.379 42.878 45.997 1.00 47.66 304 ASN A CA 1
ATOM 2267 C C . ASN A 1 305 ? 6.352 42.471 44.930 1.00 49.68 304 ASN A C 1
ATOM 2268 O O . ASN A 1 305 ? 6.644 42.493 43.738 1.00 50.52 304 ASN A O 1
ATOM 2273 N N . ILE A 1 306 ? 5.156 42.083 45.373 1.00 50.95 305 ILE A N 1
ATOM 2274 C CA . ILE A 1 306 ? 4.067 41.662 44.474 1.00 52.01 305 ILE A CA 1
ATOM 2275 C C . ILE A 1 306 ? 3.565 42.844 43.649 1.00 56.20 305 ILE A C 1
ATOM 2276 O O . ILE A 1 306 ? 3.339 42.702 42.449 1.00 59.97 305 ILE A O 1
ATOM 2281 N N . ARG A 1 307 ? 3.383 43.994 44.299 1.00 58.27 306 ARG A N 1
ATOM 2282 C CA . ARG A 1 307 ? 2.957 45.242 43.631 1.00 61.45 306 ARG A CA 1
ATOM 2283 C C . ARG A 1 307 ? 3.944 45.597 42.517 1.00 62.47 306 ARG A C 1
ATOM 2284 O O . ARG A 1 307 ? 3.534 45.878 41.382 1.00 64.98 306 ARG A O 1
ATOM 2292 N N . SER A 1 308 ? 5.240 45.528 42.835 1.00 60.48 307 SER A N 1
ATOM 2293 C CA . SER A 1 308 ? 6.304 45.793 41.861 1.00 62.45 307 SER A CA 1
ATOM 2294 C C . SER A 1 308 ? 6.327 44.808 40.696 1.00 65.76 307 SER A C 1
ATOM 2295 O O . SER A 1 308 ? 6.558 45.199 39.545 1.00 73.72 307 SER A O 1
ATOM 2298 N N . PHE A 1 309 ? 6.103 43.529 40.983 1.00 65.38 308 PHE A N 1
ATOM 2299 C CA . PHE A 1 309 ? 6.025 42.525 39.920 1.00 65.82 308 PHE A CA 1
ATOM 2300 C C . PHE A 1 309 ? 4.870 42.828 38.961 1.00 68.58 308 PHE A C 1
ATOM 2301 O O . PHE A 1 309 ? 5.043 42.739 37.753 1.00 68.59 308 PHE A O 1
ATOM 2309 N N . ILE A 1 310 ? 3.705 43.182 39.511 1.00 70.44 309 ILE A N 1
ATOM 2310 C CA . ILE A 1 310 ? 2.543 43.582 38.699 1.00 73.74 309 ILE A CA 1
ATOM 2311 C C . ILE A 1 310 ? 2.867 44.822 37.848 1.00 75.63 309 ILE A C 1
ATOM 2312 O O . ILE A 1 310 ? 2.549 44.847 36.661 1.00 76.24 309 ILE A O 1
ATOM 2317 N N . GLU A 1 311 ? 3.526 45.819 38.447 1.00 76.96 310 GLU A N 1
ATOM 2318 C CA . GLU A 1 311 ? 3.913 47.039 37.731 1.00 80.00 310 GLU A CA 1
ATOM 2319 C C . GLU A 1 311 ? 5.035 46.830 36.683 1.00 82.94 310 GLU A C 1
ATOM 2320 O O . GLU A 1 311 ? 5.390 47.780 35.975 1.00 86.37 310 GLU A O 1
ATOM 2322 N N . GLY A 1 312 ? 5.596 45.617 36.585 1.00 80.66 311 GLY A N 1
ATOM 2323 C CA . GLY A 1 312 ? 6.570 45.266 35.545 1.00 79.66 311 GLY A CA 1
ATOM 2324 C C . GLY A 1 312 ? 8.027 45.497 35.922 1.00 81.01 311 GLY A C 1
ATOM 2325 O O . GLY A 1 312 ? 8.912 45.152 35.145 1.00 81.55 311 GLY A O 1
ATOM 2326 N N . THR A 1 313 ? 8.275 46.060 37.114 1.00 81.67 312 THR A N 1
ATOM 2327 C CA . THR A 1 313 ? 9.631 46.356 37.624 1.00 80.22 312 THR A CA 1
ATOM 2328 C C . THR A 1 313 ? 9.885 45.636 38.973 1.00 74.41 312 THR A C 1
ATOM 2329 O O . THR A 1 313 ? 9.851 46.284 40.023 1.00 71.78 312 THR A O 1
ATOM 2333 N N . PRO A 1 314 ? 10.156 44.305 38.948 1.00 71.79 313 PRO A N 1
ATOM 2334 C CA . PRO A 1 314 ? 10.229 43.537 40.191 1.00 67.55 313 PRO A CA 1
ATOM 2335 C C . PRO A 1 314 ? 11.414 43.919 41.075 1.00 65.18 313 PRO A C 1
ATOM 2336 O O . PRO A 1 314 ? 12.509 44.142 40.579 1.00 68.48 313 PRO A O 1
ATOM 2340 N N . VAL A 1 315 ? 11.184 43.970 42.378 1.00 62.05 314 VAL A N 1
ATOM 2341 C CA . VAL A 1 315 ? 12.172 44.441 43.335 1.00 60.67 314 VAL A CA 1
ATOM 2342 C C . VAL A 1 315 ? 12.690 43.283 44.187 1.00 57.18 314 VAL A C 1
ATOM 2343 O O . VAL A 1 315 ? 12.028 42.256 44.284 1.00 57.14 314 VAL A O 1
ATOM 2347 N N . ASN A 1 316 ? 13.881 43.436 44.764 1.00 56.66 315 ASN A N 1
ATOM 2348 C CA . ASN A 1 316 ? 14.528 42.405 45.612 1.00 53.55 315 ASN A CA 1
ATOM 2349 C C . ASN A 1 316 ? 14.699 41.060 44.897 1.00 52.90 315 ASN A C 1
ATOM 2350 O O . ASN A 1 316 ? 14.579 40.010 45.501 1.00 51.92 315 ASN A O 1
ATOM 2355 N N . VAL A 1 317 ? 15.012 41.103 43.609 1.00 54.77 316 VAL A N 1
ATOM 2356 C CA . VAL A 1 317 ? 15.105 39.890 42.817 1.00 56.01 316 VAL A CA 1
ATOM 2357 C C . VAL A 1 317 ? 16.424 39.197 43.178 1.00 57.55 316 VAL A C 1
ATOM 2358 O O . VAL A 1 317 ? 17.495 39.821 43.095 1.00 60.19 316 VAL A O 1
ATOM 2362 N N . VAL A 1 318 ? 16.344 37.929 43.586 1.00 54.80 317 VAL A N 1
ATOM 2363 C CA . VAL A 1 318 ? 17.545 37.153 43.960 1.00 54.68 317 VAL A CA 1
ATOM 2364 C C . VAL A 1 318 ? 18.079 36.222 42.853 1.00 56.05 317 VAL A C 1
ATOM 2365 O O . VAL A 1 318 ? 19.108 35.566 43.055 1.00 56.38 317 VAL A O 1
ATOM 2369 N N . ASN A 1 319 ? 17.408 36.186 41.692 1.00 55.84 318 ASN A N 1
ATOM 2370 C CA . ASN A 1 319 ? 17.835 35.354 40.570 1.00 57.07 318 ASN A CA 1
ATOM 2371 C C . ASN A 1 319 ? 17.914 36.115 39.235 1.00 61.05 318 ASN A C 1
ATOM 2372 O O . ASN A 1 319 ? 17.618 35.563 38.170 1.00 61.97 318 ASN A O 1
ATOM 2377 N N . ALA A 1 320 ? 18.355 37.372 39.301 1.00 63.82 319 ALA A N 1
ATOM 2378 C CA . ALA A 1 320 ? 18.443 38.246 38.116 1.00 67.22 319 ALA A CA 1
ATOM 2379 C C . ALA A 1 320 ? 19.411 37.699 37.055 1.00 70.08 319 ALA A C 1
ATOM 2380 O O . ALA A 1 320 ? 19.153 37.798 35.851 1.00 72.02 319 ALA A O 1
ATOM 2382 N N . ALA A 1 321 ? 20.508 37.107 37.524 1.00 71.42 320 ALA A N 1
ATOM 2383 C CA . ALA A 1 321 ? 21.495 36.458 36.663 1.00 75.05 320 ALA A CA 1
ATOM 2384 C C . ALA A 1 321 ? 20.941 35.296 35.818 1.00 77.81 320 ALA A C 1
ATOM 2385 O O . ALA A 1 321 ? 21.455 35.038 34.736 1.00 81.84 320 ALA A O 1
ATOM 2387 N N . HIS A 1 322 ? 19.910 34.599 36.311 1.00 78.66 321 HIS A N 1
ATOM 2388 C CA . HIS A 1 322 ? 19.293 33.451 35.601 1.00 80.48 321 HIS A CA 1
ATOM 2389 C C . HIS A 1 322 ? 18.055 33.800 34.770 1.00 80.60 321 HIS A C 1
ATOM 2390 O O . HIS A 1 322 ? 17.603 32.990 33.959 1.00 82.70 321 HIS A O 1
ATOM 2397 N N . LEU A 1 323 ? 17.512 34.992 35.027 1.00 80.26 322 LEU A N 1
ATOM 2398 C CA . LEU A 1 323 ? 16.519 35.629 34.166 1.00 81.55 322 LEU A CA 1
ATOM 2399 C C . LEU A 1 323 ? 17.194 36.204 32.947 1.00 82.83 322 LEU A C 1
ATOM 2400 O O . LEU A 1 323 ? 17.024 35.677 31.865 1.00 89.65 322 LEU A O 1
ATOM 2405 N N . MET B 1 2 ? 39.115 51.603 116.492 1.00 93.97 1 MET B N 1
ATOM 2406 C CA . MET B 1 2 ? 37.684 51.882 116.166 1.00 94.85 1 MET B CA 1
ATOM 2407 C C . MET B 1 2 ? 36.923 50.599 115.819 1.00 90.44 1 MET B C 1
ATOM 2408 O O . MET B 1 2 ? 37.401 49.779 115.034 1.00 90.12 1 MET B O 1
ATOM 2413 N N . ARG B 1 3 ? 35.712 50.487 116.353 1.00 87.69 2 ARG B N 1
ATOM 2414 C CA . ARG B 1 3 ? 34.978 49.227 116.361 1.00 83.56 2 ARG B CA 1
ATOM 2415 C C . ARG B 1 3 ? 33.773 49.380 115.445 1.00 79.22 2 ARG B C 1
ATOM 2416 O O . ARG B 1 3 ? 32.959 50.269 115.646 1.00 78.73 2 ARG B O 1
ATOM 2424 N N . ILE B 1 4 ? 33.672 48.508 114.441 1.00 74.90 3 ILE B N 1
ATOM 2425 C CA . ILE B 1 4 ? 32.650 48.583 113.396 1.00 70.51 3 ILE B CA 1
ATOM 2426 C C . ILE B 1 4 ? 31.826 47.296 113.370 1.00 66.88 3 ILE B C 1
ATOM 2427 O O . ILE B 1 4 ? 32.386 46.212 113.351 1.00 65.72 3 ILE B O 1
ATOM 2432 N N . VAL B 1 5 ? 30.503 47.419 113.333 1.00 65.61 4 VAL B N 1
ATOM 2433 C CA . VAL B 1 5 ? 29.614 46.256 113.301 1.00 64.81 4 VAL B CA 1
ATOM 2434 C C . VAL B 1 5 ? 28.650 46.326 112.114 1.00 62.87 4 VAL B C 1
ATOM 2435 O O . VAL B 1 5 ? 27.943 47.309 111.954 1.00 64.92 4 VAL B O 1
ATOM 2439 N N . ALA B 1 6 ? 28.641 45.279 111.292 1.00 60.94 5 ALA B N 1
ATOM 2440 C CA . ALA B 1 6 ? 27.648 45.087 110.233 1.00 60.86 5 ALA B CA 1
ATOM 2441 C C . ALA B 1 6 ? 26.556 44.132 110.727 1.00 62.00 5 ALA B C 1
ATOM 2442 O O . ALA B 1 6 ? 26.829 42.956 111.004 1.00 62.63 5 ALA B O 1
ATOM 2444 N N . LEU B 1 7 ? 25.334 44.649 110.842 1.00 61.14 6 LEU B N 1
ATOM 2445 C CA . LEU B 1 7 ? 24.224 43.884 111.410 1.00 63.65 6 LEU B CA 1
ATOM 2446 C C . LEU B 1 7 ? 23.562 42.922 110.413 1.00 63.01 6 LEU B C 1
ATOM 2447 O O . LEU B 1 7 ? 22.956 41.925 110.834 1.00 61.72 6 LEU B O 1
ATOM 2452 N N . ASP B 1 8 ? 23.656 43.208 109.117 1.00 61.82 7 ASP B N 1
ATOM 2453 C CA . ASP B 1 8 ? 23.167 42.267 108.102 1.00 61.85 7 ASP B CA 1
ATOM 2454 C C . ASP B 1 8 ? 23.994 42.342 106.832 1.00 58.60 7 ASP B C 1
ATOM 2455 O O . ASP B 1 8 ? 23.557 42.891 105.828 1.00 56.55 7 ASP B O 1
ATOM 2460 N N . GLY B 1 9 ? 25.195 41.770 106.894 1.00 56.88 8 GLY B N 1
ATOM 2461 C CA . GLY B 1 9 ? 26.166 41.849 105.807 1.00 56.91 8 GLY B CA 1
ATOM 2462 C C . GLY B 1 9 ? 26.064 40.792 104.719 1.00 57.57 8 GLY B C 1
ATOM 2463 O O . GLY B 1 9 ? 26.745 40.881 103.691 1.00 58.27 8 GLY B O 1
ATOM 2464 N N . TYR B 1 10 ? 25.229 39.777 104.940 1.00 58.99 9 TYR B N 1
ATOM 2465 C CA . TYR B 1 10 ? 25.184 38.645 104.023 1.00 57.81 9 TYR B CA 1
ATOM 2466 C C . TYR B 1 10 ? 24.768 39.036 102.600 1.00 56.78 9 TYR B C 1
ATOM 2467 O O . TYR B 1 10 ? 25.458 38.692 101.657 1.00 56.31 9 TYR B O 1
ATOM 2476 N N . THR B 1 11 ? 23.660 39.753 102.453 1.00 57.03 10 THR B N 1
ATOM 2477 C CA . THR B 1 11 ? 23.187 40.207 101.126 1.00 58.38 10 THR B CA 1
ATOM 2478 C C . THR B 1 11 ? 24.208 41.098 100.379 1.00 57.51 10 THR B C 1
ATOM 2479 O O . THR B 1 11 ? 24.320 41.005 99.160 1.00 58.18 10 THR B O 1
ATOM 2483 N N . LEU B 1 12 ? 24.956 41.940 101.087 1.00 54.10 11 LEU B N 1
ATOM 2484 C CA . LEU B 1 12 ? 26.039 42.685 100.442 1.00 53.71 11 LEU B CA 1
ATOM 2485 C C . LEU B 1 12 ? 27.194 41.781 100.014 1.00 54.01 11 LEU B C 1
ATOM 2486 O O . LEU B 1 12 ? 27.717 41.947 98.905 1.00 56.37 11 LEU B O 1
ATOM 2491 N N . ASN B 1 13 ? 27.596 40.854 100.883 1.00 53.30 12 ASN B N 1
ATOM 2492 C CA . ASN B 1 13 ? 28.745 39.975 100.611 1.00 55.07 12 ASN B CA 1
ATOM 2493 C C . ASN B 1 13 ? 28.493 38.560 101.081 1.00 55.73 12 ASN B C 1
ATOM 2494 O O . ASN B 1 13 ? 28.898 38.199 102.196 1.00 59.32 12 ASN B O 1
ATOM 2499 N N . PRO B 1 14 ? 27.864 37.736 100.229 1.00 54.01 13 PRO B N 1
ATOM 2500 C CA . PRO B 1 14 ? 27.634 36.345 100.572 1.00 53.93 13 PRO B CA 1
ATOM 2501 C C . PRO B 1 14 ? 28.812 35.452 100.182 1.00 55.66 13 PRO B C 1
ATOM 2502 O O . PRO B 1 14 ? 28.608 34.334 99.752 1.00 57.08 13 PRO B O 1
ATOM 2506 N N . GLY B 1 15 ? 30.037 35.938 100.368 1.00 55.20 14 GLY B N 1
ATOM 2507 C CA . GLY B 1 15 ? 31.233 35.186 100.017 1.00 55.27 14 GLY B CA 1
ATOM 2508 C C . GLY B 1 15 ? 31.823 35.425 98.650 1.00 54.43 14 GLY B C 1
ATOM 2509 O O . GLY B 1 15 ? 32.805 34.755 98.307 1.00 54.18 14 GLY B O 1
ATOM 2510 N N . ASP B 1 16 ? 31.286 36.372 97.872 1.00 56.63 15 ASP B N 1
ATOM 2511 C CA . ASP B 1 16 ? 31.856 36.633 96.519 1.00 57.20 15 ASP B CA 1
ATOM 2512 C C . ASP B 1 16 ? 32.595 37.955 96.339 1.00 57.13 15 ASP B C 1
ATOM 2513 O O . ASP B 1 16 ? 33.156 38.187 95.278 1.00 57.61 15 ASP B O 1
ATOM 2518 N N . ILE B 1 17 ? 32.573 38.818 97.352 1.00 57.02 16 ILE B N 1
ATOM 2519 C CA . ILE B 1 17 ? 33.359 40.052 97.348 1.00 57.50 16 ILE B CA 1
ATOM 2520 C C . ILE B 1 17 ? 34.167 40.082 98.645 1.00 58.20 16 ILE B C 1
ATOM 2521 O O . ILE B 1 17 ? 34.337 39.037 99.259 1.00 59.80 16 ILE B O 1
ATOM 2526 N N . SER B 1 18 ? 34.679 41.245 99.044 1.00 58.76 17 SER B N 1
ATOM 2527 C CA . SER B 1 18 ? 35.601 41.365 100.161 1.00 57.44 17 SER B CA 1
ATOM 2528 C C . SER B 1 18 ? 35.240 42.540 101.070 1.00 55.86 17 SER B C 1
ATOM 2529 O O . SER B 1 18 ? 34.932 43.615 100.589 1.00 54.26 17 SER B O 1
ATOM 2532 N N . TRP B 1 19 ? 35.317 42.320 102.379 1.00 55.70 18 TRP B N 1
ATOM 2533 C CA . TRP B 1 19 ? 35.208 43.368 103.395 1.00 54.76 18 TRP B CA 1
ATOM 2534 C C . TRP B 1 19 ? 36.506 44.152 103.563 1.00 57.52 18 TRP B C 1
ATOM 2535 O O . TRP B 1 19 ? 36.550 45.101 104.358 1.00 57.81 18 TRP B O 1
ATOM 2546 N N . ALA B 1 20 ? 37.564 43.777 102.832 1.00 59.75 19 ALA B N 1
ATOM 2547 C CA . ALA B 1 20 ? 38.888 44.396 103.018 1.00 62.98 19 ALA B CA 1
ATOM 2548 C C . ALA B 1 20 ? 38.902 45.934 103.130 1.00 63.29 19 ALA B C 1
ATOM 2549 O O . ALA B 1 20 ? 39.597 46.474 103.989 1.00 68.14 19 ALA B O 1
ATOM 2551 N N . PRO B 1 21 ? 38.134 46.634 102.280 1.00 63.19 20 PRO B N 1
ATOM 2552 C CA . PRO B 1 21 ? 38.123 48.104 102.397 1.00 65.48 20 PRO B CA 1
ATOM 2553 C C . PRO B 1 21 ? 37.633 48.632 103.743 1.00 66.10 20 PRO B C 1
ATOM 2554 O O . PRO B 1 21 ? 38.123 49.661 104.197 1.00 67.55 20 PRO B O 1
ATOM 2558 N N . ILE B 1 22 ? 36.685 47.929 104.364 1.00 69.19 21 ILE B N 1
ATOM 2559 C CA . ILE B 1 22 ? 36.186 48.279 105.697 1.00 71.69 21 ILE B CA 1
ATOM 2560 C C . ILE B 1 22 ? 37.182 47.815 106.782 1.00 74.73 21 ILE B C 1
ATOM 2561 O O . ILE B 1 22 ? 37.422 48.548 107.745 1.00 75.53 21 ILE B O 1
ATOM 2566 N N . GLU B 1 23 ? 37.753 46.616 106.628 1.00 75.40 22 GLU B N 1
ATOM 2567 C CA . GLU B 1 23 ? 38.716 46.082 107.603 1.00 78.03 22 GLU B CA 1
ATOM 2568 C C . GLU B 1 23 ? 39.986 46.920 107.777 1.00 77.09 22 GLU B C 1
ATOM 2569 O O . GLU B 1 23 ? 40.588 46.896 108.843 1.00 79.12 22 GLU B O 1
ATOM 2575 N N . GLU B 1 24 ? 40.382 47.658 106.740 1.00 77.50 23 GLU B N 1
ATOM 2576 C CA . GLU B 1 24 ? 41.498 48.613 106.830 1.00 80.70 23 GLU B CA 1
ATOM 2577 C C . GLU B 1 24 ? 41.267 49.766 107.813 1.00 81.40 23 GLU B C 1
ATOM 2578 O O . GLU B 1 24 ? 42.230 50.380 108.247 1.00 81.50 23 GLU B O 1
ATOM 2581 N N . LEU B 1 25 ? 40.009 50.057 108.150 1.00 80.47 24 LEU B N 1
ATOM 2582 C CA . LEU B 1 25 ? 39.631 51.258 108.909 1.00 81.00 24 LEU B CA 1
ATOM 2583 C C . LEU B 1 25 ? 39.275 51.020 110.378 1.00 83.01 24 LEU B C 1
ATOM 2584 O O . LEU B 1 25 ? 38.921 51.956 111.087 1.00 85.96 24 LEU B O 1
ATOM 2589 N N . GLY B 1 26 ? 39.364 49.781 110.841 1.00 83.55 25 GLY B N 1
ATOM 2590 C CA . GLY B 1 26 ? 38.985 49.462 112.214 1.00 82.70 25 GLY B CA 1
ATOM 2591 C C . GLY B 1 26 ? 38.796 47.982 112.409 1.00 81.72 25 GLY B C 1
ATOM 2592 O O . GLY B 1 26 ? 39.166 47.172 111.548 1.00 79.53 25 GLY B O 1
ATOM 2593 N N . GLU B 1 27 ? 38.226 47.642 113.557 1.00 83.89 26 GLU B N 1
ATOM 2594 C CA . GLU B 1 27 ? 37.953 46.267 113.919 1.00 84.96 26 GLU B CA 1
ATOM 2595 C C . GLU B 1 27 ? 36.531 45.980 113.487 1.00 78.96 26 GLU B C 1
ATOM 2596 O O . GLU B 1 27 ? 35.606 46.586 114.001 1.00 82.29 26 GLU B O 1
ATOM 2602 N N . LEU B 1 28 ? 36.360 45.051 112.555 1.00 73.12 27 LEU B N 1
ATOM 2603 C CA . LEU B 1 28 ? 35.043 44.764 111.977 1.00 69.24 27 LEU B CA 1
ATOM 2604 C C . LEU B 1 28 ? 34.492 43.453 112.509 1.00 68.93 27 LEU B C 1
ATOM 2605 O O . LEU B 1 28 ? 35.222 42.472 112.623 1.00 71.10 27 LEU B O 1
ATOM 2610 N N . VAL B 1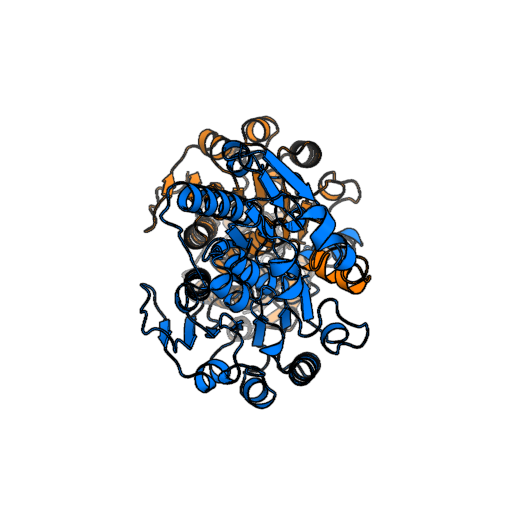 29 ? 33.198 43.442 112.812 1.00 65.72 28 VAL B N 1
ATOM 2611 C CA . VAL B 1 29 ? 32.442 42.220 113.056 1.00 62.44 28 VAL B CA 1
ATOM 2612 C C . VAL B 1 29 ? 31.295 42.233 112.048 1.00 62.40 28 VAL B C 1
ATOM 2613 O O . VAL B 1 29 ? 30.583 43.234 111.919 1.00 62.38 28 VAL B O 1
ATOM 2617 N N . VAL B 1 30 ? 31.104 41.122 111.347 1.00 61.96 29 VAL B N 1
ATOM 2618 C CA . VAL B 1 30 ? 30.041 41.007 110.353 1.00 61.55 29 VAL B CA 1
ATOM 2619 C C . VAL B 1 30 ? 29.081 39.910 110.769 1.00 62.48 29 VAL B C 1
ATOM 2620 O O . VAL B 1 30 ? 29.449 38.732 110.784 1.00 62.68 29 VAL B O 1
ATOM 2624 N N . HIS B 1 31 ? 27.855 40.303 111.112 1.00 61.85 30 HIS B N 1
ATOM 2625 C CA . HIS B 1 31 ? 26.770 39.348 111.293 1.00 60.36 30 HIS B CA 1
ATOM 2626 C C . HIS B 1 31 ? 26.024 39.229 109.967 1.00 57.74 30 HIS B C 1
ATOM 2627 O O . HIS B 1 31 ? 25.793 40.236 109.290 1.00 54.31 30 HIS B O 1
ATOM 2634 N N . PRO B 1 32 ? 25.643 38.005 109.588 1.00 58.06 31 PRO B N 1
ATOM 2635 C CA . PRO B 1 32 ? 24.979 37.828 108.296 1.00 59.51 31 PRO B CA 1
ATOM 2636 C C . PRO B 1 32 ? 23.587 38.455 108.268 1.00 63.36 31 PRO B C 1
ATOM 2637 O O . PRO B 1 32 ? 23.171 38.986 107.245 1.00 65.14 31 PRO B O 1
ATOM 2641 N N . ARG B 1 33 ? 22.883 38.363 109.388 1.00 67.05 32 ARG B N 1
ATOM 2642 C CA . ARG B 1 33 ? 21.619 39.049 109.620 1.00 67.50 32 ARG B CA 1
ATOM 2643 C C . ARG B 1 33 ? 21.423 39.144 111.136 1.00 71.40 32 ARG B C 1
ATOM 2644 O O . ARG B 1 33 ? 22.109 38.437 111.912 1.00 70.14 32 ARG B O 1
ATOM 2652 N N . THR B 1 34 ? 20.486 39.994 111.552 1.00 71.59 33 THR B N 1
ATOM 2653 C CA . THR B 1 34 ? 20.210 40.199 112.967 1.00 72.96 33 THR B CA 1
ATOM 2654 C C . THR B 1 34 ? 18.713 40.279 113.246 1.00 75.28 33 THR B C 1
ATOM 2655 O O . THR B 1 34 ? 18.062 41.218 112.794 1.00 75.12 33 THR B O 1
ATOM 2659 N N . PRO B 1 35 ? 18.160 39.310 114.014 1.00 79.74 34 PRO B N 1
ATOM 2660 C CA . PRO B 1 35 ? 16.762 39.488 114.456 1.00 82.69 34 PRO B CA 1
ATOM 2661 C C . PRO B 1 35 ? 16.614 40.654 115.431 1.00 83.15 34 PRO B C 1
ATOM 2662 O O . PRO B 1 35 ? 17.585 41.052 116.070 1.00 80.05 34 PRO B O 1
ATOM 2666 N N . SER B 1 36 ? 15.403 41.190 115.514 1.00 86.74 35 SER B N 1
ATOM 2667 C CA . SER B 1 36 ? 15.103 42.414 116.285 1.00 90.57 35 SER B CA 1
ATOM 2668 C C . SER B 1 36 ? 15.516 42.386 117.766 1.00 93.05 35 SER B C 1
ATOM 2669 O O . SER B 1 36 ? 15.990 43.395 118.305 1.00 90.99 35 SER B O 1
ATOM 2672 N N . ASP B 1 37 ? 15.336 41.232 118.408 1.00 97.21 36 ASP B N 1
ATOM 2673 C CA . ASP B 1 37 ? 15.706 41.061 119.827 1.00 101.24 36 ASP B CA 1
ATOM 2674 C C . ASP B 1 37 ? 17.219 41.029 120.105 1.00 97.69 36 ASP B C 1
ATOM 2675 O O . ASP B 1 37 ? 17.620 41.065 121.264 1.00 100.15 36 ASP B O 1
ATOM 2680 N N . LYS B 1 38 ? 18.044 40.949 119.059 1.00 90.74 37 LYS B N 1
ATOM 2681 C CA . LYS B 1 38 ? 19.502 40.872 119.194 1.00 85.71 37 LYS B CA 1
ATOM 2682 C C . LYS B 1 38 ? 20.225 42.156 118.729 1.00 80.35 37 LYS B C 1
ATOM 2683 O O . LYS B 1 38 ? 21.453 42.203 118.753 1.00 77.26 37 LYS B O 1
ATOM 2687 N N . ILE B 1 39 ? 19.482 43.191 118.327 1.00 78.47 38 ILE B N 1
ATOM 2688 C CA . ILE B 1 39 ? 20.095 44.400 117.757 1.00 77.94 38 ILE B CA 1
ATOM 2689 C C . ILE B 1 39 ? 20.978 45.120 118.782 1.00 81.64 38 ILE B C 1
ATOM 2690 O O . ILE B 1 39 ? 22.115 45.469 118.472 1.00 81.81 38 ILE B O 1
ATOM 2695 N N . ILE B 1 40 ? 20.464 45.330 119.995 1.00 87.95 39 ILE B N 1
ATOM 2696 C CA . ILE B 1 40 ? 21.204 46.083 121.019 1.00 91.67 39 ILE B CA 1
ATOM 2697 C C . ILE B 1 40 ? 22.443 45.313 121.482 1.00 90.78 39 ILE B C 1
ATOM 2698 O O . ILE B 1 40 ? 23.515 45.903 121.577 1.00 88.08 39 ILE B O 1
ATOM 2703 N N . GLU B 1 41 ? 22.281 44.017 121.770 1.00 91.87 40 GLU B N 1
ATOM 2704 C CA . GLU B 1 41 ? 23.409 43.104 122.094 1.00 92.66 40 GLU B CA 1
ATOM 2705 C C . GLU B 1 41 ? 24.591 43.238 121.131 1.00 90.04 40 GLU B C 1
ATOM 2706 O O . GLU B 1 41 ? 25.741 43.409 121.535 1.00 90.52 40 GLU B O 1
ATOM 2712 N N . ARG B 1 42 ? 24.285 43.132 119.845 1.00 84.37 41 ARG B N 1
ATOM 2713 C CA . ARG B 1 42 ? 25.309 43.084 118.809 1.00 80.43 41 ARG B CA 1
ATOM 2714 C C . ARG B 1 42 ? 25.909 44.444 118.499 1.00 80.41 41 ARG B C 1
ATOM 2715 O O . ARG B 1 42 ? 27.094 44.542 118.168 1.00 78.44 41 ARG B O 1
ATOM 2723 N N . ALA B 1 43 ? 25.086 45.485 118.592 1.00 83.65 42 ALA B N 1
ATOM 2724 C CA . ALA B 1 43 ? 25.534 46.859 118.336 1.00 82.45 42 ALA B CA 1
ATOM 2725 C C . ALA B 1 43 ? 26.273 47.483 119.531 1.00 85.25 42 ALA B C 1
ATOM 2726 O O . ALA B 1 43 ? 26.988 48.484 119.365 1.00 84.16 42 ALA B O 1
ATOM 2728 N N . ALA B 1 44 ? 26.114 46.896 120.719 1.00 87.21 43 ALA B N 1
ATOM 2729 C CA . ALA B 1 44 ? 26.746 47.426 121.928 1.00 93.22 43 ALA B CA 1
ATOM 2730 C C . ALA B 1 44 ? 28.268 47.473 121.770 1.00 92.78 43 ALA B C 1
ATOM 2731 O O . ALA B 1 44 ? 28.876 46.530 121.247 1.00 89.43 43 ALA B O 1
ATOM 2733 N N . GLY B 1 45 ? 28.860 48.593 122.192 1.00 93.57 44 GLY B N 1
ATOM 2734 C CA . GLY B 1 45 ? 30.299 48.830 122.067 1.00 93.51 44 GLY B CA 1
ATOM 2735 C C . GLY B 1 45 ? 30.801 49.319 120.712 1.00 90.87 44 GLY B C 1
ATOM 2736 O O . GLY B 1 45 ? 31.981 49.635 120.573 1.00 92.43 44 GLY B O 1
ATOM 2737 N N . ALA B 1 46 ? 29.922 49.392 119.711 1.00 86.78 45 ALA B N 1
ATOM 2738 C CA . ALA B 1 46 ? 30.315 49.795 118.360 1.00 83.00 45 ALA B CA 1
ATOM 2739 C C . ALA B 1 46 ? 30.358 51.314 118.224 1.00 82.85 45 ALA B C 1
ATOM 2740 O O . ALA B 1 46 ? 29.407 52.013 118.604 1.00 82.56 45 ALA B O 1
ATOM 2742 N N . HIS B 1 47 ? 31.457 51.820 117.665 1.00 81.31 46 HIS B N 1
ATOM 2743 C CA . HIS B 1 47 ? 31.559 53.225 117.267 1.00 82.65 46 HIS B CA 1
ATOM 2744 C C . HIS B 1 47 ? 30.738 53.462 116.001 1.00 79.20 46 HIS B C 1
ATOM 2745 O O . HIS B 1 47 ? 30.106 54.506 115.852 1.00 83.35 46 HIS B O 1
ATOM 2752 N N . VAL B 1 48 ? 30.792 52.496 115.080 1.00 75.24 47 VAL B N 1
ATOM 2753 C CA . VAL B 1 48 ? 30.149 52.568 113.759 1.00 71.45 47 VAL B CA 1
ATOM 2754 C C . VAL B 1 48 ? 29.264 51.341 113.538 1.00 69.69 47 VAL B C 1
ATOM 2755 O O . VAL B 1 48 ? 29.731 50.210 113.682 1.00 68.70 47 VAL B O 1
ATOM 2759 N N . VAL B 1 49 ? 28.009 51.572 113.156 1.00 68.67 48 VAL B N 1
ATOM 2760 C CA . VAL B 1 49 ? 27.090 50.496 112.794 1.00 67.98 48 VAL B CA 1
ATOM 2761 C C . VAL B 1 49 ? 26.780 50.570 111.293 1.00 67.34 48 VAL B C 1
ATOM 2762 O O . VAL B 1 49 ? 26.491 51.647 110.768 1.00 69.47 48 VAL B O 1
ATOM 2766 N N . LEU B 1 50 ? 26.841 49.419 110.618 1.00 65.91 49 LEU B N 1
ATOM 2767 C CA . LEU B 1 50 ? 26.417 49.288 109.214 1.00 63.03 49 LEU B CA 1
ATOM 2768 C C . LEU B 1 50 ? 25.134 48.474 109.168 1.00 64.36 49 LEU B C 1
ATOM 2769 O O . LEU B 1 50 ? 25.061 47.402 109.757 1.00 65.65 49 LEU B O 1
ATOM 2774 N N . THR B 1 51 ? 24.119 49.008 108.494 1.00 65.63 50 THR B N 1
ATOM 2775 C CA . THR B 1 51 ? 22.838 48.328 108.330 1.00 66.29 50 THR B CA 1
ATOM 2776 C C . THR B 1 51 ? 22.386 48.469 106.883 1.00 66.53 50 THR B C 1
ATOM 2777 O O . THR B 1 51 ? 22.561 49.521 106.275 1.00 67.07 50 THR B O 1
ATOM 2781 N N . ASN B 1 52 ? 21.832 47.397 106.330 1.00 66.26 51 ASN B N 1
ATOM 2782 C CA . ASN B 1 52 ? 21.124 47.465 105.066 1.00 66.54 51 ASN B CA 1
ATOM 2783 C C . ASN B 1 52 ? 19.642 47.659 105.398 1.00 67.84 51 ASN B C 1
ATOM 2784 O O . ASN B 1 52 ? 19.093 48.719 105.164 1.00 72.04 51 ASN B O 1
ATOM 2789 N N . LYS B 1 53 ? 19.013 46.640 105.964 1.00 72.18 52 LYS B N 1
ATOM 2790 C CA . LYS B 1 53 ? 17.584 46.669 106.284 1.00 75.81 52 LYS B CA 1
ATOM 2791 C C . LYS B 1 53 ? 17.278 46.393 107.755 1.00 75.76 52 LYS B C 1
ATOM 2792 O O . LYS B 1 53 ? 16.102 46.291 108.114 1.00 78.35 52 LYS B O 1
ATOM 2798 N N . VAL B 1 54 ? 18.296 46.300 108.611 1.00 74.07 53 VAL B N 1
ATOM 2799 C CA . VAL B 1 54 ? 18.056 46.131 110.041 1.00 74.91 53 VAL B CA 1
ATOM 2800 C C . VAL B 1 54 ? 17.587 47.478 110.591 1.00 76.20 53 VAL B C 1
ATOM 2801 O O . VAL B 1 54 ? 18.248 48.496 110.380 1.00 71.86 53 VAL B O 1
ATOM 2805 N N . PRO B 1 55 ? 16.429 47.493 111.270 1.00 78.79 54 PRO B N 1
ATOM 2806 C CA . PRO B 1 55 ? 15.874 48.761 111.725 1.00 82.55 54 PRO B CA 1
ATOM 2807 C C . PRO B 1 55 ? 16.612 49.344 112.924 1.00 84.29 54 PRO B C 1
ATOM 2808 O O . PRO B 1 55 ? 17.049 48.587 113.793 1.00 87.97 54 PRO B O 1
ATOM 2812 N N . LEU B 1 56 ? 16.752 50.676 112.950 1.00 84.38 55 LEU B N 1
ATOM 2813 C CA . LEU B 1 56 ? 17.296 51.393 114.105 1.00 86.34 55 LEU B CA 1
ATOM 2814 C C . LEU B 1 56 ? 16.370 52.555 114.434 1.00 88.49 55 LEU B C 1
ATOM 2815 O O . LEU B 1 56 ? 16.330 53.555 113.710 1.00 90.16 55 LEU B O 1
ATOM 2820 N N . ASP B 1 57 ? 15.604 52.390 115.512 1.00 92.05 56 ASP B N 1
ATOM 2821 C CA . ASP B 1 57 ? 14.607 53.363 115.952 1.00 97.98 56 ASP B CA 1
ATOM 2822 C C . ASP B 1 57 ? 15.164 54.211 117.110 1.00 98.62 56 ASP B C 1
ATOM 2823 O O . ASP B 1 57 ? 16.318 54.047 117.484 1.00 97.18 56 ASP B O 1
ATOM 2828 N N . MET B 1 58 ? 14.356 55.098 117.683 1.00 103.97 57 MET B N 1
ATOM 2829 C CA . MET B 1 58 ? 14.861 55.946 118.777 1.00 108.01 57 MET B CA 1
ATOM 2830 C C . MET B 1 58 ? 15.233 55.151 120.024 1.00 108.93 57 MET B C 1
ATOM 2831 O O . MET B 1 58 ? 16.231 55.470 120.674 1.00 108.12 57 MET B O 1
ATOM 2836 N N . SER B 1 59 ? 14.478 54.088 120.307 1.00 111.06 58 SER B N 1
ATOM 2837 C CA . SER B 1 59 ? 14.712 53.282 121.503 1.00 113.65 58 SER B CA 1
ATOM 2838 C C . SER B 1 59 ? 16.025 52.476 121.416 1.00 109.09 58 SER B C 1
ATOM 2839 O O . SER B 1 59 ? 16.749 52.375 122.404 1.00 110.61 58 SER B O 1
ATOM 2842 N N . ALA B 1 60 ? 16.338 51.929 120.238 1.00 103.20 59 ALA B N 1
ATOM 2843 C CA . ALA B 1 60 ? 17.640 51.271 120.006 1.00 99.01 59 ALA B CA 1
ATOM 2844 C C . ALA B 1 60 ? 18.821 52.254 120.043 1.00 96.40 59 ALA B C 1
ATOM 2845 O O . ALA B 1 60 ? 19.847 51.946 120.634 1.00 97.11 59 ALA B O 1
ATOM 2847 N N . LEU B 1 61 ? 18.661 53.423 119.422 1.00 93.57 60 LEU B N 1
ATOM 2848 C CA . LEU B 1 61 ? 19.705 54.458 119.385 1.00 92.34 60 LEU B CA 1
ATOM 2849 C C . LEU B 1 61 ? 20.055 55.014 120.769 1.00 96.13 60 LEU B C 1
ATOM 2850 O O . LEU B 1 61 ? 21.243 55.198 121.077 1.00 94.46 60 LEU B O 1
ATOM 2855 N N . GLN B 1 62 ? 19.044 55.266 121.602 1.00 98.49 61 GLN B N 1
ATOM 2856 C CA . GLN B 1 62 ? 19.281 55.679 122.996 1.00 104.13 61 GLN B CA 1
ATOM 2857 C C . GLN B 1 62 ? 19.915 54.595 123.895 1.00 104.54 61 GLN B C 1
ATOM 2858 O O . GLN B 1 62 ? 20.542 54.918 124.908 1.00 108.17 61 GLN B O 1
ATOM 2860 N N . ALA B 1 63 ? 19.730 53.326 123.537 1.00 102.08 62 ALA B N 1
ATOM 2861 C CA . ALA B 1 63 ? 20.378 52.205 124.221 1.00 101.39 62 ALA B CA 1
ATOM 2862 C C . ALA B 1 63 ? 21.816 51.925 123.718 1.00 98.96 62 ALA B C 1
ATOM 2863 O O . ALA B 1 63 ? 22.433 50.949 124.160 1.00 100.66 62 ALA B O 1
ATOM 2865 N N . LEU B 1 64 ? 22.329 52.753 122.804 1.00 97.07 63 LEU B N 1
ATOM 2866 C CA . LEU B 1 64 ? 23.689 52.611 122.260 1.00 93.80 63 LEU B CA 1
ATOM 2867 C C . LEU B 1 64 ? 24.486 53.919 122.410 1.00 95.27 63 LEU B C 1
ATOM 2868 O O . LEU B 1 64 ? 24.833 54.567 121.417 1.00 91.61 63 LEU B O 1
ATOM 2873 N N . PRO B 1 65 ? 24.814 54.297 123.656 1.00 100.38 64 PRO B N 1
ATOM 2874 C CA . PRO B 1 65 ? 25.479 55.592 123.866 1.00 103.11 64 PRO B CA 1
ATOM 2875 C C . PRO B 1 65 ? 26.876 55.687 123.243 1.00 101.21 64 PRO B C 1
ATOM 2876 O O . PRO B 1 65 ? 27.349 56.793 122.966 1.00 102.82 64 PRO B O 1
ATOM 2880 N N . GLY B 1 66 ? 27.524 54.543 123.029 1.00 98.59 65 GLY B N 1
ATOM 2881 C CA . GLY B 1 66 ? 28.803 54.506 122.338 1.00 97.00 65 GLY B CA 1
ATOM 2882 C C . GLY B 1 66 ? 28.736 54.808 120.846 1.00 93.64 65 GLY B C 1
ATOM 2883 O O . GLY B 1 66 ? 29.767 55.141 120.233 1.00 92.31 65 GLY B O 1
ATOM 2884 N N . LEU B 1 67 ? 27.541 54.701 120.256 1.00 90.98 66 LEU B N 1
ATOM 2885 C CA . LEU B 1 67 ? 27.388 54.790 118.805 1.00 87.14 66 LEU B CA 1
ATOM 2886 C C . LEU B 1 67 ? 27.681 56.202 118.302 1.00 86.58 66 LEU B C 1
ATOM 2887 O O . LEU B 1 67 ? 27.044 57.157 118.747 1.00 85.97 66 LEU B O 1
ATOM 2892 N N . ARG B 1 68 ? 28.664 56.325 117.412 1.00 82.66 67 ARG B N 1
ATOM 2893 C CA . ARG B 1 68 ? 29.061 57.617 116.856 1.00 81.67 67 ARG B CA 1
ATOM 2894 C C . ARG B 1 68 ? 28.720 57.812 115.372 1.00 78.95 67 ARG B C 1
ATOM 2895 O O . ARG B 1 68 ? 28.648 58.952 114.930 1.00 81.23 67 ARG B O 1
ATOM 2898 N N . PHE B 1 69 ? 28.496 56.740 114.606 1.00 76.13 68 PHE B N 1
ATOM 2899 C CA . PHE B 1 69 ? 28.244 56.870 113.151 1.00 73.32 68 PHE B CA 1
ATOM 2900 C C . PHE B 1 69 ? 27.486 55.678 112.572 1.00 71.13 68 PHE B C 1
ATOM 2901 O O . PHE B 1 69 ? 27.829 54.537 112.832 1.00 69.36 68 PHE B O 1
ATOM 2909 N N . VAL B 1 70 ? 26.462 55.957 111.775 1.00 71.10 69 VAL B N 1
ATOM 2910 C CA . VAL B 1 70 ? 25.736 54.922 111.050 1.00 69.90 69 VAL B CA 1
ATOM 2911 C C . VAL B 1 70 ? 25.909 55.099 109.546 1.00 68.23 69 VAL B C 1
ATOM 2912 O O . VAL B 1 70 ? 25.687 56.179 109.018 1.00 70.09 69 VAL B O 1
ATOM 2916 N N . SER B 1 71 ? 26.307 54.039 108.855 1.00 66.21 70 SER B N 1
ATOM 2917 C CA . SER B 1 71 ? 26.301 54.041 107.397 1.00 67.34 70 SER B CA 1
ATOM 2918 C C . SER B 1 71 ? 25.315 52.985 106.904 1.00 69.06 70 SER B C 1
ATOM 2919 O O . SER B 1 71 ? 25.328 51.846 107.356 1.00 69.12 70 SER B O 1
ATOM 2922 N N . VAL B 1 72 ? 24.446 53.385 105.983 1.00 71.25 71 VAL B N 1
ATOM 2923 C CA . VAL B 1 72 ? 23.422 52.511 105.440 1.00 71.66 71 VAL B CA 1
ATOM 2924 C C . VAL B 1 72 ? 23.905 51.933 104.114 1.00 70.42 71 VAL B C 1
ATOM 2925 O O . VAL B 1 72 ? 24.332 52.681 103.224 1.00 68.36 71 VAL B O 1
ATOM 2929 N N . LEU B 1 73 ? 23.778 50.611 103.984 1.00 67.81 72 LEU B N 1
ATOM 2930 C CA . LEU B 1 73 ? 24.276 49.841 102.837 1.00 65.79 72 LEU B CA 1
ATOM 2931 C C . LEU B 1 73 ? 23.223 49.782 101.729 1.00 66.20 72 LEU B C 1
ATOM 2932 O O . LEU B 1 73 ? 22.789 48.706 101.284 1.00 64.92 72 LEU B O 1
ATOM 2937 N N . ALA B 1 74 ? 22.841 50.971 101.281 1.00 66.65 73 ALA B N 1
ATOM 2938 C CA . ALA B 1 74 ? 21.707 51.168 100.389 1.00 67.37 73 ALA B CA 1
ATOM 2939 C C . ALA B 1 74 ? 21.581 52.649 100.105 1.00 69.64 73 ALA B C 1
ATOM 2940 O O . ALA B 1 74 ? 22.227 53.463 100.736 1.00 69.11 73 ALA B O 1
ATOM 2942 N N . THR B 1 75 ? 20.744 52.980 99.134 1.00 73.95 74 THR B N 1
ATOM 2943 C CA . THR B 1 75 ? 20.358 54.359 98.870 1.00 75.62 74 THR B CA 1
ATOM 2944 C C . THR B 1 75 ? 19.210 54.749 99.800 1.00 76.90 74 THR B C 1
ATOM 2945 O O . THR B 1 75 ? 19.149 55.877 100.287 1.00 78.90 74 THR B O 1
ATOM 2949 N N . GLY B 1 76 ? 18.294 53.810 100.020 1.00 76.15 75 GLY B N 1
ATOM 2950 C CA . GLY B 1 76 ? 17.182 54.004 100.939 1.00 77.80 75 GLY B CA 1
ATOM 2951 C C . GLY B 1 76 ? 17.574 53.780 102.383 1.00 76.84 75 GLY B C 1
ATOM 2952 O O . GLY B 1 76 ? 18.436 52.943 102.684 1.00 75.47 75 GLY B O 1
ATOM 2953 N N . TYR B 1 77 ? 16.926 54.524 103.270 1.00 79.01 76 TYR B N 1
ATOM 2954 C CA . TYR B 1 77 ? 17.189 54.454 104.707 1.00 79.03 76 TYR B CA 1
ATOM 2955 C C . TYR B 1 77 ? 15.872 54.529 105.504 1.00 82.39 76 TYR B C 1
ATOM 2956 O O . TYR B 1 77 ? 15.849 55.019 106.636 1.00 82.23 76 TYR B O 1
ATOM 2965 N N . ASP B 1 78 ? 14.790 53.996 104.922 1.00 84.57 77 ASP B N 1
ATOM 2966 C CA . ASP B 1 78 ? 13.444 54.132 105.490 1.00 89.66 77 ASP B CA 1
ATOM 2967 C C . ASP B 1 78 ? 13.279 53.429 106.847 1.00 92.86 77 ASP B C 1
ATOM 2968 O O . ASP B 1 78 ? 12.442 53.854 107.646 1.00 95.16 77 ASP B O 1
ATOM 2970 N N . LYS B 1 79 ? 14.076 52.384 107.108 1.00 91.91 78 LYS B N 1
ATOM 2971 C CA . LYS B 1 79 ? 14.031 51.657 108.394 1.00 91.90 78 LYS B CA 1
ATOM 2972 C C . LYS B 1 79 ? 14.977 52.233 109.474 1.00 90.76 78 LYS B C 1
ATOM 2973 O O . LYS B 1 79 ? 15.054 51.696 110.573 1.00 87.92 78 LYS B O 1
ATOM 2976 N N . VAL B 1 80 ? 15.664 53.337 109.175 1.00 90.65 79 VAL B N 1
ATOM 2977 C CA . VAL B 1 80 ? 16.480 54.038 110.157 1.00 90.89 79 VAL B CA 1
ATOM 2978 C C . VAL B 1 80 ? 15.836 55.375 110.519 1.00 94.18 79 VAL B C 1
ATOM 2979 O O . VAL B 1 80 ? 15.668 56.231 109.658 1.00 95.26 79 VAL B O 1
ATOM 2983 N N . ASP B 1 81 ? 15.497 55.559 111.795 1.00 96.72 80 ASP B N 1
ATOM 2984 C CA . ASP B 1 81 ? 15.019 56.854 112.284 1.00 98.47 80 ASP B CA 1
ATOM 2985 C C . ASP B 1 81 ? 16.203 57.830 112.360 1.00 95.48 80 ASP B C 1
ATOM 2986 O O . ASP B 1 81 ? 16.795 58.036 113.425 1.00 94.89 80 ASP B O 1
ATOM 2991 N N . VAL B 1 82 ? 16.529 58.425 111.214 1.00 91.87 81 VAL B N 1
ATOM 2992 C CA . VAL B 1 82 ? 17.715 59.277 111.097 1.00 90.33 81 VAL B CA 1
ATOM 2993 C C . VAL B 1 82 ? 17.557 60.612 111.824 1.00 93.70 81 VAL B C 1
ATOM 2994 O O . VAL B 1 82 ? 18.558 61.244 112.169 1.00 92.70 81 VAL B O 1
ATOM 2998 N N . ALA B 1 83 ? 16.308 61.038 112.048 1.00 97.28 82 ALA B N 1
ATOM 2999 C CA . ALA B 1 83 ? 16.030 62.223 112.858 1.00 102.81 82 ALA B CA 1
ATOM 3000 C C . ALA B 1 83 ? 16.430 62.003 114.326 1.00 104.52 82 ALA B C 1
ATOM 3001 O O . ALA B 1 83 ? 17.095 62.850 114.934 1.00 107.45 82 ALA B O 1
ATOM 3003 N N . ALA B 1 84 ? 16.032 60.864 114.887 1.00 102.63 83 ALA B N 1
ATOM 3004 C CA . ALA B 1 84 ? 16.432 60.497 116.240 1.00 103.17 83 ALA B CA 1
ATOM 3005 C C . ALA B 1 84 ? 17.950 60.390 116.360 1.00 100.89 83 ALA B C 1
ATOM 3006 O O . ALA B 1 84 ? 18.540 60.845 117.347 1.00 103.19 83 ALA B O 1
ATOM 3008 N N . ALA B 1 85 ? 18.580 59.788 115.355 1.00 97.25 84 ALA B N 1
ATOM 3009 C CA . ALA B 1 85 ? 20.045 59.722 115.297 1.00 94.51 84 ALA B CA 1
ATOM 3010 C C . ALA B 1 85 ? 20.672 61.132 115.336 1.00 94.13 84 ALA B C 1
ATOM 3011 O O . ALA B 1 85 ? 21.649 61.360 116.055 1.00 91.75 84 ALA B O 1
ATOM 3013 N N . GLY B 1 86 ? 20.092 62.062 114.579 1.00 94.12 85 GLY B N 1
ATOM 3014 C CA . GLY B 1 86 ? 20.555 63.441 114.535 1.00 96.20 85 GLY B CA 1
ATOM 3015 C C . GLY B 1 86 ? 20.580 64.114 115.894 1.00 99.40 85 GLY B C 1
ATOM 3016 O O . GLY B 1 86 ? 21.621 64.633 116.311 1.00 99.67 85 GLY B O 1
ATOM 3017 N N . VAL B 1 87 ? 19.452 64.065 116.602 1.00 101.54 86 VAL B N 1
ATOM 3018 C CA . VAL B 1 87 ? 19.320 64.758 117.900 1.00 107.31 86 VAL B CA 1
ATOM 3019 C C . VAL B 1 87 ? 20.278 64.189 118.964 1.00 107.76 86 VAL B C 1
ATOM 3020 O O . VAL B 1 87 ? 20.735 64.915 119.847 1.00 109.56 86 VAL B O 1
ATOM 3024 N N . LEU B 1 88 ? 20.589 62.894 118.843 1.00 104.86 87 LEU B N 1
ATOM 3025 C CA . LEU B 1 88 ? 21.648 62.240 119.633 1.00 102.58 87 LEU B CA 1
ATOM 3026 C C . LEU B 1 88 ? 23.076 62.509 119.112 1.00 99.34 87 LEU B C 1
ATOM 3027 O O . LEU B 1 88 ? 24.047 62.001 119.682 1.00 96.09 87 LEU B O 1
ATOM 3032 N N . GLY B 1 89 ? 23.202 63.285 118.033 1.00 98.20 88 GLY B N 1
ATOM 3033 C CA . GLY B 1 89 ? 24.496 63.663 117.464 1.00 96.94 88 GLY B CA 1
ATOM 3034 C C . GLY B 1 89 ? 25.179 62.577 116.646 1.00 92.94 88 GLY B C 1
ATOM 3035 O O . GLY B 1 89 ? 26.408 62.523 116.597 1.00 92.59 88 GLY B O 1
ATOM 3036 N N . ILE B 1 90 ? 24.388 61.727 115.991 1.00 89.98 89 ILE B N 1
ATOM 3037 C CA . ILE B 1 90 ? 24.903 60.614 115.185 1.00 85.14 89 ILE B CA 1
ATOM 3038 C C . ILE B 1 90 ? 24.610 60.911 113.712 1.00 81.55 89 ILE B C 1
ATOM 3039 O O . ILE B 1 90 ? 23.459 60.834 113.301 1.00 78.41 89 ILE B O 1
ATOM 3044 N N . PRO B 1 91 ? 25.645 61.263 112.919 1.00 80.22 90 PRO B N 1
ATOM 3045 C CA . PRO B 1 91 ? 25.466 61.368 111.470 1.00 79.99 90 PRO B CA 1
ATOM 3046 C C . PRO B 1 91 ? 25.080 60.030 110.850 1.00 77.07 90 PRO B C 1
ATOM 3047 O O . PRO B 1 91 ? 25.605 59.005 111.269 1.00 75.64 90 PRO B O 1
ATOM 3051 N N . VAL B 1 92 ? 24.161 60.050 109.888 1.00 75.45 91 VAL B N 1
ATOM 3052 C CA . VAL B 1 92 ? 23.779 58.849 109.152 1.00 74.05 91 VAL B CA 1
ATOM 3053 C C . VAL B 1 92 ? 24.100 59.085 107.690 1.00 73.87 91 VAL B C 1
ATOM 3054 O O . VAL B 1 92 ? 23.640 60.067 107.111 1.00 76.66 91 VAL B O 1
ATOM 3058 N N . SER B 1 93 ? 24.898 58.200 107.104 1.00 71.19 92 SER B N 1
ATOM 3059 C CA . SER B 1 93 ? 25.218 58.267 105.687 1.00 72.33 92 SER B CA 1
ATOM 3060 C C . SER B 1 93 ? 24.583 57.119 104.897 1.00 71.24 92 SER B C 1
ATOM 3061 O O . SER B 1 93 ? 24.378 56.031 105.433 1.00 68.34 92 SER B O 1
ATOM 3064 N N . ASN B 1 94 ? 24.270 57.372 103.623 1.00 72.26 93 ASN B N 1
ATOM 3065 C CA . ASN B 1 94 ? 23.839 56.322 102.685 1.00 69.59 93 ASN B CA 1
ATOM 3066 C C . ASN B 1 94 ? 24.825 56.241 101.507 1.00 67.69 93 ASN B C 1
ATOM 3067 O O . ASN B 1 94 ? 25.868 56.880 101.533 1.00 67.27 93 ASN B O 1
ATOM 3072 N N . VAL B 1 95 ? 24.492 55.440 100.499 1.00 83.94 94 VAL B N 1
ATOM 3073 C CA . VAL B 1 95 ? 25.276 55.342 99.277 1.00 80.30 94 VAL B CA 1
ATOM 3074 C C . VAL B 1 95 ? 24.360 55.493 98.064 1.00 79.08 94 VAL B C 1
ATOM 3075 O O . VAL B 1 95 ? 23.696 54.543 97.679 1.00 76.36 94 VAL B O 1
ATOM 3079 N N . PRO B 1 96 ? 24.307 56.696 97.463 1.00 81.72 95 PRO B N 1
ATOM 3080 C CA . PRO B 1 96 ? 23.594 56.822 96.174 1.00 80.63 95 PRO B CA 1
ATOM 3081 C C . PRO B 1 96 ? 24.490 56.409 95.007 1.00 76.78 95 PRO B C 1
ATOM 3082 O O . PRO B 1 96 ? 25.722 56.435 95.123 1.00 78.93 95 PRO B O 1
ATOM 3086 N N . GLY B 1 97 ? 23.887 55.986 93.909 1.00 72.74 96 GLY B N 1
ATOM 3087 C CA . GLY B 1 97 ? 24.645 55.768 92.677 1.00 70.40 96 GLY B CA 1
ATOM 3088 C C . GLY B 1 97 ? 25.343 54.435 92.465 1.00 68.56 96 GLY B C 1
ATOM 3089 O O . GLY B 1 97 ? 25.735 54.132 91.319 1.00 67.90 96 GLY B O 1
ATOM 3090 N N . TYR B 1 98 ? 25.477 53.620 93.518 1.00 66.72 97 TYR B N 1
ATOM 3091 C CA . TYR B 1 98 ? 26.161 52.323 93.409 1.00 61.61 97 TYR B CA 1
ATOM 3092 C C . TYR B 1 98 ? 25.567 51.360 92.392 1.00 57.77 97 TYR B C 1
ATOM 3093 O O . TYR B 1 98 ? 26.279 50.563 91.793 1.00 57.16 97 TYR B O 1
ATOM 3102 N N . GLY B 1 99 ? 24.251 51.416 92.222 1.00 57.14 98 GLY B N 1
ATOM 310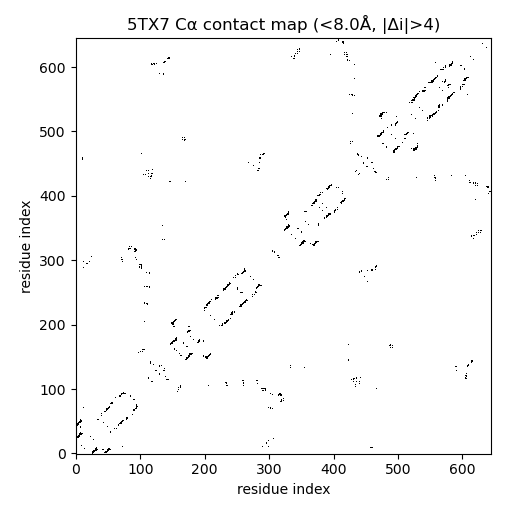3 C CA . GLY B 1 99 ? 23.506 50.390 91.490 1.00 53.62 98 GLY B CA 1
ATOM 3104 C C . GLY B 1 99 ? 22.766 50.907 90.297 1.00 51.52 98 GLY B C 1
ATOM 3105 O O . GLY B 1 99 ? 21.845 50.252 89.850 1.00 51.94 98 GLY B O 1
ATOM 3106 N N . THR B 1 100 ? 23.182 52.047 89.754 1.00 50.84 99 THR B N 1
ATOM 3107 C CA . THR B 1 100 ? 22.524 52.649 88.598 1.00 51.78 99 THR B CA 1
ATOM 3108 C C . THR B 1 100 ? 22.452 51.692 87.427 1.00 49.88 99 THR B C 1
ATOM 3109 O O . THR B 1 100 ? 21.403 51.470 86.873 1.00 47.62 99 THR B O 1
ATOM 3113 N N . ASP B 1 101 ? 23.581 51.120 87.070 1.00 52.78 100 ASP B N 1
ATOM 3114 C CA . ASP B 1 101 ? 23.625 50.166 85.965 1.00 51.47 100 ASP B CA 1
ATOM 3115 C C . ASP B 1 101 ? 22.978 48.832 86.283 1.00 51.33 100 ASP B C 1
ATOM 3116 O O . ASP B 1 101 ? 22.325 48.256 85.406 1.00 52.05 100 ASP B O 1
ATOM 3121 N N . SER B 1 102 ? 23.150 48.350 87.515 1.00 50.72 101 SER B N 1
ATOM 3122 C CA . SER B 1 102 ? 22.530 47.099 87.951 1.00 48.37 101 SER B CA 1
ATOM 3123 C C . SER B 1 102 ? 21.028 47.189 87.779 1.00 47.21 101 SER B C 1
ATOM 3124 O O . SER B 1 102 ? 20.418 46.324 87.148 1.00 45.58 101 SER B O 1
ATOM 3127 N N . VAL B 1 103 ? 20.447 48.277 88.283 1.00 48.66 102 VAL B N 1
ATOM 3128 C CA . VAL B 1 103 ? 18.988 48.434 88.296 1.00 50.56 102 VAL B CA 1
ATOM 3129 C C . VAL B 1 103 ? 18.443 48.677 86.891 1.00 49.59 102 VAL B C 1
ATOM 3130 O O . VAL B 1 103 ? 17.519 47.998 86.467 1.00 48.77 102 VAL B O 1
ATOM 3134 N N . ALA B 1 104 ? 19.017 49.632 86.171 1.00 48.74 103 ALA B N 1
ATOM 3135 C CA . ALA B 1 104 ? 18.606 49.911 84.773 1.00 48.15 103 ALA B CA 1
ATOM 3136 C C . ALA B 1 104 ? 18.664 48.693 83.869 1.00 45.46 103 ALA B C 1
ATOM 3137 O O . ALA B 1 104 ? 17.742 48.447 83.122 1.00 45.03 103 ALA B O 1
ATOM 3139 N N . GLN B 1 105 ? 19.726 47.900 83.968 1.00 45.37 104 GLN B N 1
ATOM 3140 C CA . GLN B 1 105 ? 19.790 46.642 83.238 1.00 42.72 104 GLN B CA 1
ATOM 3141 C C . GLN B 1 105 ? 18.758 45.620 83.689 1.00 45.02 104 GLN B C 1
ATOM 3142 O O . GLN B 1 105 ? 18.311 44.815 82.868 1.00 46.78 104 GLN B O 1
ATOM 3148 N N . HIS B 1 106 ? 18.383 45.623 84.967 1.00 47.01 105 HIS B N 1
ATOM 3149 C CA . HIS B 1 106 ? 17.312 44.732 85.429 1.00 48.14 105 HIS B CA 1
ATOM 3150 C C . HIS B 1 106 ? 15.934 45.091 84.851 1.00 46.24 105 HIS B C 1
ATOM 3151 O O . HIS B 1 106 ? 15.126 44.201 84.580 1.00 45.43 105 HIS B O 1
ATOM 3158 N N . VAL B 1 107 ? 15.672 46.383 84.657 1.00 46.72 106 VAL B N 1
ATOM 3159 C CA . VAL B 1 107 ? 14.435 46.855 83.973 1.00 47.56 106 VAL B CA 1
ATOM 3160 C C . VAL B 1 107 ? 14.309 46.165 82.596 1.00 45.31 106 VAL B C 1
ATOM 3161 O O . VAL B 1 107 ? 13.240 45.666 82.245 1.00 45.87 106 VAL B O 1
ATOM 3165 N N . PHE B 1 108 ? 15.419 46.101 81.857 1.00 42.47 107 PHE B N 1
ATOM 3166 C CA . PHE B 1 108 ? 15.461 45.462 80.551 1.00 42.76 107 PHE B CA 1
ATOM 3167 C C . PHE B 1 108 ? 15.560 43.943 80.577 1.00 43.17 107 PHE B C 1
ATOM 3168 O O . PHE B 1 108 ? 15.085 43.280 79.627 1.00 42.51 107 PHE B O 1
ATOM 3176 N N . ALA B 1 109 ? 16.129 43.371 81.635 1.00 42.64 108 ALA B N 1
ATOM 3177 C CA . ALA B 1 109 ? 16.062 41.912 81.822 1.00 42.86 108 ALA B CA 1
ATOM 3178 C C . ALA B 1 109 ? 14.619 41.501 82.047 1.00 45.13 108 ALA B C 1
ATOM 3179 O O . ALA B 1 109 ? 14.165 40.540 81.453 1.00 45.54 108 ALA B O 1
ATOM 3181 N N . LEU B 1 110 ? 13.881 42.241 82.876 1.00 48.79 109 LEU B N 1
ATOM 3182 C CA . LEU B 1 110 ? 12.456 41.948 83.091 1.00 51.68 109 LEU B CA 1
ATOM 3183 C C . LEU B 1 110 ? 11.647 42.163 81.816 1.00 52.42 109 LEU B C 1
ATOM 3184 O O . LEU B 1 110 ? 10.865 41.308 81.424 1.00 50.64 109 LEU B O 1
ATOM 3189 N N . LEU B 1 111 ? 11.837 43.316 81.182 1.00 51.31 110 LEU B N 1
ATOM 3190 C CA . LEU B 1 111 ? 11.065 43.686 80.000 1.00 50.40 110 LEU B CA 1
ATOM 3191 C C . LEU B 1 111 ? 11.266 42.743 78.802 1.00 47.07 110 LEU B C 1
ATOM 3192 O O . LEU B 1 111 ? 10.307 42.401 78.128 1.00 45.49 110 LEU B O 1
ATOM 3197 N N . LEU B 1 112 ? 12.507 42.347 78.546 1.00 43.17 111 LEU B N 1
ATOM 3198 C CA . LEU B 1 112 ? 12.807 41.460 77.422 1.00 44.06 111 LEU B CA 1
ATOM 3199 C C . LEU B 1 112 ? 12.385 40.010 77.696 1.00 43.28 111 LEU B C 1
ATOM 3200 O O . LEU B 1 112 ? 12.050 39.275 76.780 1.00 42.58 111 LEU B O 1
ATOM 3205 N N . GLU B 1 113 ? 12.406 39.593 78.951 1.00 45.68 112 GLU B N 1
ATOM 3206 C CA . GLU B 1 113 ? 11.852 38.299 79.287 1.00 47.38 112 GLU B CA 1
ATOM 3207 C C . GLU B 1 113 ? 10.343 38.291 79.157 1.00 48.23 112 GLU B C 1
ATOM 3208 O O . GLU B 1 113 ? 9.786 37.281 78.751 1.00 49.93 112 GLU B O 1
ATOM 3214 N N . LEU B 1 114 ? 9.680 39.406 79.434 1.00 46.16 113 LEU B N 1
ATOM 3215 C CA . LEU B 1 114 ? 8.235 39.499 79.122 1.00 49.36 113 LEU B CA 1
ATOM 3216 C C . LEU B 1 114 ? 7.974 39.498 77.620 1.00 49.02 113 LEU B C 1
ATOM 3217 O O . LEU B 1 114 ? 6.986 38.906 77.175 1.00 50.29 113 LEU B O 1
ATOM 3222 N N . CYS B 1 115 ? 8.860 40.131 76.844 1.00 46.65 114 CYS B N 1
ATOM 3223 C CA . CYS B 1 115 ? 8.671 40.268 75.401 1.00 46.68 114 CYS B CA 1
ATOM 3224 C C . CYS B 1 115 ? 8.998 39.006 74.623 1.00 44.40 114 CYS B C 1
ATOM 3225 O O . CYS B 1 115 ? 8.330 38.749 73.624 1.00 44.36 114 CYS B O 1
ATOM 3228 N N . ARG B 1 116 ? 10.037 38.277 75.038 1.00 41.62 115 ARG B N 1
ATOM 3229 C CA . ARG B 1 116 ? 10.506 37.077 74.364 1.00 41.58 115 ARG B CA 1
ATOM 3230 C C . ARG B 1 116 ? 10.269 35.749 75.132 1.00 41.74 115 ARG B C 1
ATOM 3231 O O . ARG B 1 116 ? 10.087 34.722 74.511 1.00 40.76 115 ARG B O 1
ATOM 3239 N N . ARG B 1 117 ? 10.271 35.787 76.460 1.00 42.64 116 ARG B N 1
ATOM 3240 C CA . ARG B 1 117 ? 10.059 34.592 77.281 1.00 43.17 116 ARG B CA 1
ATOM 3241 C C . ARG B 1 117 ? 11.032 33.455 76.895 1.00 43.98 116 ARG B C 1
ATOM 3242 O O . ARG B 1 117 ? 10.613 32.317 76.634 1.00 40.77 116 ARG B O 1
ATOM 3250 N N . THR B 1 118 ? 12.331 33.773 76.861 1.00 42.02 117 THR B N 1
ATOM 3251 C CA . THR B 1 118 ? 13.336 32.821 76.443 1.00 43.99 117 THR B CA 1
ATOM 3252 C C . THR B 1 118 ? 13.339 31.560 77.292 1.00 46.44 117 THR B C 1
ATOM 3253 O O . THR B 1 118 ? 13.446 30.471 76.754 1.00 48.69 117 THR B O 1
ATOM 3257 N N . ALA B 1 119 ? 13.226 31.722 78.604 1.00 47.70 118 ALA B N 1
ATOM 3258 C CA . ALA B 1 119 ? 13.294 30.583 79.526 1.00 49.98 118 ALA B CA 1
ATOM 3259 C C . ALA B 1 119 ? 12.096 29.652 79.411 1.00 52.18 118 ALA B C 1
ATOM 3260 O O . ALA B 1 119 ? 12.244 28.426 79.567 1.00 54.69 118 ALA B O 1
ATOM 3262 N N . LEU B 1 120 ? 10.920 30.227 79.151 1.00 49.93 119 LEU B N 1
ATOM 3263 C CA . LEU B 1 120 ? 9.742 29.424 78.857 1.00 50.97 119 LEU B CA 1
ATOM 3264 C C . LEU B 1 120 ? 9.992 28.537 77.639 1.00 48.33 119 LEU B C 1
ATOM 3265 O O . LEU B 1 120 ? 9.834 27.323 77.712 1.00 53.32 119 LEU B O 1
ATOM 3270 N N . HIS B 1 121 ? 10.408 29.130 76.530 1.00 44.84 120 HIS B N 1
ATOM 3271 C CA . HIS B 1 121 ? 10.629 28.364 75.306 1.00 45.06 120 HIS B CA 1
ATOM 3272 C C . HIS B 1 121 ? 11.738 27.330 75.413 1.00 44.92 120 HIS B C 1
ATOM 3273 O O . HIS B 1 121 ? 11.671 26.281 74.764 1.00 48.08 120 HIS B O 1
ATOM 3280 N N . ASP B 1 122 ? 12.754 27.634 76.210 1.00 44.04 121 ASP B N 1
ATOM 3281 C CA . ASP B 1 122 ? 13.781 26.649 76.558 1.00 48.04 121 ASP B CA 1
ATOM 3282 C C . ASP B 1 122 ? 13.173 25.435 77.288 1.00 51.08 121 ASP B C 1
ATOM 3283 O O . ASP B 1 122 ? 13.486 24.286 76.967 1.00 51.62 121 ASP B O 1
ATOM 3288 N N . HIS B 1 123 ? 12.293 25.709 78.241 1.00 51.59 122 HIS B N 1
ATOM 3289 C CA . HIS B 1 123 ? 11.604 24.661 78.975 1.00 56.80 122 HIS B CA 1
ATOM 3290 C C . HIS B 1 123 ? 10.731 23.792 78.056 1.00 56.58 122 HIS B C 1
ATOM 3291 O O . HIS B 1 123 ? 10.697 22.566 78.190 1.00 59.50 122 HIS B O 1
ATOM 3298 N N . ARG B 1 124 ? 10.058 24.438 77.116 1.00 54.30 123 ARG B N 1
ATOM 3299 C CA . ARG B 1 124 ? 9.181 23.740 76.188 1.00 55.59 123 ARG B CA 1
ATOM 3300 C C . ARG B 1 124 ? 9.981 22.864 75.223 1.00 54.20 123 ARG B C 1
ATOM 3301 O O . ARG B 1 124 ? 9.599 21.717 74.980 1.00 57.27 123 ARG B O 1
ATOM 3309 N N . ILE B 1 125 ? 11.105 23.373 74.717 1.00 50.93 124 ILE B N 1
ATOM 3310 C CA . ILE B 1 125 ? 12.041 22.545 73.932 1.00 51.32 124 ILE B CA 1
ATOM 3311 C C . ILE B 1 125 ? 12.421 21.270 74.691 1.00 52.72 124 ILE B C 1
ATOM 3312 O O . ILE B 1 125 ? 12.395 20.191 74.108 1.00 54.38 124 ILE B O 1
ATOM 3317 N N . ARG B 1 126 ? 12.745 21.414 75.978 1.00 52.78 125 ARG B N 1
ATOM 3318 C CA . ARG B 1 126 ? 13.173 20.296 76.829 1.00 55.61 125 ARG B CA 1
ATOM 3319 C C . ARG B 1 126 ? 12.065 19.290 77.121 1.00 58.72 125 ARG B C 1
ATOM 3320 O O . ARG B 1 126 ? 12.348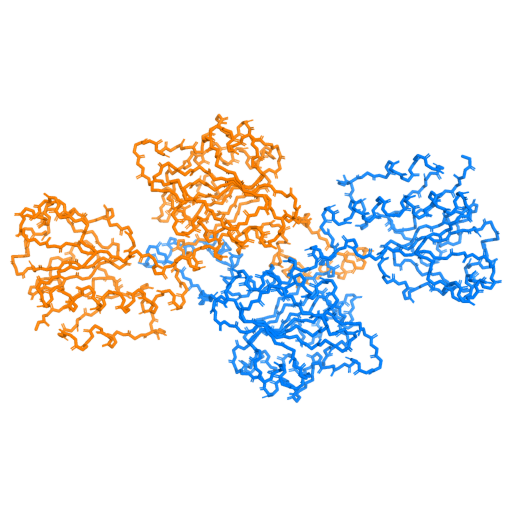 18.115 77.367 1.00 59.97 125 ARG B O 1
ATOM 3328 N N . ALA B 1 127 ? 10.813 19.750 77.075 1.00 59.71 126 ALA B N 1
ATOM 3329 C CA . ALA B 1 127 ? 9.637 18.861 77.108 1.00 62.01 126 ALA B CA 1
ATOM 3330 C C . ALA B 1 127 ? 9.262 18.285 75.731 1.00 62.53 126 ALA B C 1
ATOM 3331 O O . ALA B 1 127 ? 8.249 17.606 75.613 1.00 64.32 126 ALA B O 1
ATOM 3333 N N . GLY B 1 128 ? 10.066 18.552 74.696 1.00 61.61 127 GLY B N 1
ATOM 3334 C CA . GLY B 1 128 ? 9.833 18.023 73.346 1.00 62.36 127 GLY B CA 1
ATOM 3335 C C . GLY B 1 128 ? 8.868 18.812 72.475 1.00 60.93 127 GLY B C 1
ATOM 3336 O O . GLY B 1 128 ? 8.303 18.259 71.530 1.00 60.77 127 GLY B O 1
ATOM 3337 N N . ALA B 1 129 ? 8.695 20.101 72.764 1.00 58.80 128 ALA B N 1
ATOM 3338 C CA . ALA B 1 129 ? 7.705 20.921 72.051 1.00 58.89 128 ALA B CA 1
ATOM 3339 C C . ALA B 1 129 ? 8.113 21.267 70.610 1.00 58.38 128 ALA B C 1
ATOM 3340 O O . ALA B 1 129 ? 7.241 21.494 69.757 1.00 57.98 128 ALA B O 1
ATOM 3342 N N . TRP B 1 130 ? 9.418 21.289 70.349 1.00 56.11 129 TRP B N 1
ATOM 3343 C CA . TRP B 1 130 ? 9.940 21.575 69.011 1.00 56.95 129 TRP B CA 1
ATOM 3344 C C . TRP B 1 130 ? 9.685 20.395 68.059 1.00 58.31 129 TRP B C 1
ATOM 3345 O O . TRP B 1 130 ? 9.272 20.605 66.915 1.00 56.97 129 TRP B O 1
ATOM 3356 N N . THR B 1 131 ? 9.916 19.166 68.535 1.00 62.01 130 THR B N 1
ATOM 3357 C CA . THR B 1 131 ? 9.547 17.937 67.783 1.00 63.48 130 THR B CA 1
ATOM 3358 C C . THR B 1 131 ? 8.035 17.827 67.569 1.00 64.62 130 THR B C 1
ATOM 3359 O O . THR B 1 131 ? 7.587 17.473 66.473 1.00 67.18 130 THR B O 1
ATOM 3363 N N . GLN B 1 132 ? 7.262 18.118 68.619 1.00 64.79 131 GLN B N 1
ATOM 3364 C CA . GLN B 1 132 ? 5.798 18.056 68.555 1.00 68.78 131 GLN B CA 1
ATOM 3365 C C . GLN B 1 132 ? 5.198 19.133 67.658 1.00 65.27 131 GLN B C 1
ATOM 3366 O O . GLN B 1 132 ? 4.084 18.953 67.160 1.00 63.20 131 GLN B O 1
ATOM 3372 N N . SER B 1 133 ? 5.921 20.245 67.467 1.00 62.31 132 SER B N 1
ATOM 3373 C CA . SER B 1 133 ? 5.434 21.359 66.656 1.00 60.10 132 SER B CA 1
ATOM 3374 C C . SER B 1 133 ? 5.206 20.949 65.202 1.00 59.74 132 SER B C 1
ATOM 3375 O O . SER B 1 133 ? 6.040 20.263 64.616 1.00 59.30 132 SER B O 1
ATOM 3378 N N . PRO B 1 134 ? 4.070 21.374 64.616 1.00 59.87 133 PRO B N 1
ATOM 3379 C CA . PRO B 1 134 ? 3.843 21.124 63.189 1.00 60.69 133 PRO B CA 1
ATOM 3380 C C . PRO B 1 134 ? 4.664 22.039 62.263 1.00 58.10 133 PRO B C 1
ATOM 3381 O O . PRO B 1 134 ? 4.697 21.790 61.061 1.00 61.28 133 PRO B O 1
ATOM 3385 N N . ASP B 1 135 ? 5.302 23.079 62.806 1.00 55.63 134 ASP B N 1
ATOM 3386 C CA . ASP B 1 135 ? 6.170 23.985 62.034 1.00 55.86 134 ASP B CA 1
ATOM 3387 C C . ASP B 1 135 ? 7.633 23.929 62.480 1.00 56.54 134 ASP B C 1
ATOM 3388 O O . ASP B 1 135 ? 7.926 23.626 63.631 1.00 63.12 134 ASP B O 1
ATOM 3393 N N . TRP B 1 136 ? 8.531 24.241 61.548 1.00 56.25 135 TRP B N 1
ATOM 3394 C CA . TRP B 1 136 ? 9.993 24.453 61.780 1.00 55.30 135 TRP B CA 1
ATOM 3395 C C . TRP B 1 136 ? 10.399 25.319 62.996 1.00 51.58 135 TRP B C 1
ATOM 3396 O O . TRP B 1 136 ? 11.497 25.187 63.530 1.00 51.27 135 TRP B O 1
ATOM 3407 N N . CYS B 1 137 ? 9.528 26.217 63.404 1.00 50.80 136 CYS B N 1
ATOM 3408 C CA . CYS B 1 137 ? 9.689 26.984 64.626 1.00 51.64 136 CYS B CA 1
ATOM 3409 C C . CYS B 1 137 ? 8.356 27.049 65.352 1.00 51.99 136 CYS B C 1
ATOM 3410 O O . CYS B 1 137 ? 7.339 26.597 64.833 1.00 57.24 136 CYS B O 1
ATOM 3413 N N . PHE B 1 138 ? 8.368 27.613 66.556 1.00 50.40 137 PHE B N 1
ATOM 3414 C CA . PHE B 1 138 ? 7.132 27.880 67.290 1.00 46.62 137 PHE B CA 1
ATOM 3415 C C . PHE B 1 138 ? 7.349 28.946 68.365 1.00 43.86 137 PHE B C 1
ATOM 3416 O O . PHE B 1 138 ? 8.476 29.304 68.678 1.00 41.64 137 PHE B O 1
ATOM 3424 N N . TRP B 1 139 ? 6.251 29.407 68.948 1.00 43.32 138 TRP B N 1
ATOM 3425 C CA . TRP B 1 139 ? 6.253 30.252 70.111 1.00 44.38 138 TRP B CA 1
ATOM 3426 C C . TRP B 1 139 ? 4.915 30.097 70.850 1.00 47.52 138 TRP B C 1
ATOM 3427 O O . TRP B 1 139 ? 3.850 30.136 70.231 1.00 48.62 138 TRP B O 1
ATOM 3438 N N . ASP B 1 140 ? 5.002 29.814 72.152 1.00 48.90 139 ASP B N 1
ATOM 3439 C CA . ASP B 1 140 ? 3.882 29.824 73.069 1.00 53.40 139 ASP B CA 1
ATOM 3440 C C . ASP B 1 140 ? 3.541 31.221 73.616 1.00 55.61 139 ASP B C 1
ATOM 3441 O O . ASP B 1 140 ? 2.573 31.394 74.369 1.00 60.62 139 ASP B O 1
ATOM 3446 N N . SER B 1 141 ? 4.335 32.215 73.264 1.00 54.67 140 SER B N 1
ATOM 3447 C CA . SER B 1 141 ? 4.140 33.568 73.747 1.00 53.51 140 SER B CA 1
ATOM 3448 C C . SER B 1 141 ? 4.566 34.468 72.614 1.00 49.32 140 SER B C 1
ATOM 3449 O O . SER B 1 141 ? 5.682 34.331 72.135 1.00 48.14 140 SER B O 1
ATOM 3452 N N . THR B 1 142 ? 3.691 35.376 72.194 1.00 48.31 141 THR B N 1
ATOM 3453 C CA . THR B 1 142 ? 4.015 36.305 71.123 1.00 48.37 141 THR B CA 1
ATOM 3454 C C . THR B 1 142 ? 5.336 37.026 71.395 1.00 47.56 141 THR B C 1
ATOM 3455 O O . THR B 1 142 ? 5.564 37.518 72.497 1.00 48.95 141 THR B O 1
ATOM 3459 N N . GLN B 1 143 ? 6.200 37.045 70.381 1.00 45.07 142 GLN B N 1
ATOM 3460 C CA . GLN B 1 143 ? 7.484 37.729 70.435 1.00 43.18 142 GLN B CA 1
ATOM 3461 C C . GLN B 1 143 ? 7.229 39.219 70.135 1.00 44.10 142 GLN B C 1
ATOM 3462 O O . GLN B 1 143 ? 6.626 39.588 69.138 1.00 39.68 142 GLN B O 1
ATOM 3468 N N . GLU B 1 144 ? 7.694 40.062 71.041 1.00 46.47 143 GLU B N 1
ATOM 3469 C CA . GLU B 1 144 ? 7.435 41.477 70.997 1.00 51.79 143 GLU B CA 1
ATOM 3470 C C . GLU B 1 144 ? 8.763 42.239 70.912 1.00 50.61 143 GLU B C 1
ATOM 3471 O O . GLU B 1 144 ? 9.748 41.917 71.581 1.00 48.67 143 GLU B O 1
ATOM 3477 N N . GLU B 1 145 ? 8.780 43.218 70.030 1.00 51.25 144 GLU B N 1
ATOM 3478 C CA . GLU B 1 145 ? 9.929 44.060 69.745 1.00 48.87 144 GLU B CA 1
ATOM 3479 C C . GLU B 1 145 ? 9.658 45.376 70.468 1.00 49.60 144 GLU B C 1
ATOM 3480 O O . GLU B 1 145 ? 8.507 45.840 70.511 1.00 46.41 144 GLU B O 1
ATOM 3486 N N . LEU B 1 146 ? 10.695 46.012 71.003 1.00 49.39 145 LEU B N 1
ATOM 3487 C CA . LEU B 1 146 ? 10.524 47.336 71.620 1.00 50.29 145 LEU B CA 1
ATOM 3488 C C . LEU B 1 146 ? 10.538 48.480 70.609 1.00 51.99 145 LEU B C 1
ATOM 3489 O O . LEU B 1 146 ? 10.107 49.579 70.921 1.00 51.89 145 LEU B O 1
ATOM 3494 N N . THR B 1 147 ? 11.034 48.227 69.399 1.00 55.08 146 THR B N 1
ATOM 3495 C CA . THR B 1 147 ? 11.355 49.320 68.446 1.00 58.68 146 THR B CA 1
ATOM 3496 C C . THR B 1 147 ? 10.125 50.115 68.125 1.00 60.43 146 THR B C 1
ATOM 3497 O O . THR B 1 147 ? 9.081 49.536 67.844 1.00 61.05 146 THR B O 1
ATOM 3501 N N . GLY B 1 148 ? 10.238 51.436 68.195 1.00 67.43 147 GLY B N 1
ATOM 3502 C CA . GLY B 1 148 ? 9.101 52.333 67.894 1.00 72.14 147 GLY B CA 1
ATOM 3503 C C . GLY B 1 148 ? 8.102 52.534 69.024 1.00 72.93 147 GLY B C 1
ATOM 3504 O O . GLY B 1 148 ? 7.225 53.386 68.909 1.00 80.38 147 GLY B O 1
ATOM 3505 N N . LYS B 1 149 ? 8.198 51.750 70.103 1.00 68.73 148 LYS B N 1
ATOM 3506 C CA . LYS B 1 149 ? 7.394 51.985 71.289 1.00 70.28 148 LYS B CA 1
ATOM 3507 C C . LYS B 1 149 ? 7.935 53.190 72.080 1.00 70.39 148 LYS B C 1
ATOM 3508 O O . LYS B 1 149 ? 9.093 53.596 71.932 1.00 64.41 148 LYS B O 1
ATOM 3514 N N . THR B 1 150 ? 7.074 53.745 72.929 1.00 72.45 149 THR B N 1
ATOM 3515 C CA . THR B 1 150 ? 7.434 54.845 73.810 1.00 73.23 149 THR B CA 1
ATOM 3516 C C . THR B 1 150 ? 7.679 54.334 75.223 1.00 69.25 149 THR B C 1
ATOM 3517 O O . THR B 1 150 ? 6.826 53.684 75.814 1.00 71.62 149 THR B O 1
ATOM 3521 N N . MET B 1 151 ? 8.858 54.628 75.743 1.00 68.12 150 MET B N 1
ATOM 3522 C CA . MET B 1 151 ? 9.219 54.340 77.131 1.00 69.48 150 MET B CA 1
ATOM 3523 C C . MET B 1 151 ? 8.932 55.601 77.946 1.00 71.56 150 MET B C 1
ATOM 3524 O O . MET B 1 151 ? 9.475 56.664 77.666 1.00 69.50 150 MET B O 1
ATOM 3529 N N . GLY B 1 152 ? 8.068 55.449 78.942 1.00 73.08 151 GLY B N 1
ATOM 3530 C CA . GLY B 1 152 ? 7.699 56.510 79.875 1.00 75.75 151 GLY B CA 1
ATOM 3531 C C . GLY B 1 152 ? 8.385 56.234 81.192 1.00 72.85 151 GLY B C 1
ATOM 3532 O O . GLY B 1 152 ? 8.222 55.162 81.758 1.00 71.95 151 GLY B O 1
ATOM 3533 N N . ILE B 1 153 ? 9.158 57.199 81.670 1.00 72.45 152 ILE B N 1
ATOM 3534 C CA . ILE B 1 153 ? 10.029 57.026 82.832 1.00 71.29 152 ILE B CA 1
ATOM 3535 C C . ILE B 1 153 ? 9.529 57.949 83.945 1.00 78.33 152 ILE B C 1
ATOM 3536 O O . ILE B 1 153 ? 9.610 59.172 83.827 1.00 80.29 152 ILE B O 1
ATOM 3541 N N . VAL B 1 154 ? 8.987 57.337 85.002 1.00 79.23 153 VAL B N 1
ATOM 3542 C CA . VAL B 1 154 ? 8.426 58.046 86.136 1.00 83.07 153 VAL B CA 1
ATOM 3543 C C . VAL B 1 154 ? 9.540 58.257 87.152 1.00 80.97 153 VAL B C 1
ATOM 3544 O O . VAL B 1 154 ? 9.882 57.343 87.898 1.00 79.76 153 VAL B O 1
ATOM 3548 N N . GLY B 1 155 ? 10.111 59.458 87.161 1.00 82.49 154 GLY B N 1
ATOM 3549 C CA . GLY B 1 155 ? 11.257 59.783 88.017 1.00 82.97 154 GLY B CA 1
ATOM 3550 C C . GLY B 1 155 ? 12.515 59.727 87.177 1.00 79.03 154 GLY B C 1
ATOM 3551 O O . GLY B 1 155 ? 12.781 58.704 86.523 1.00 78.00 154 GLY B O 1
ATOM 3552 N N . PHE B 1 156 ? 13.295 60.808 87.184 1.00 77.82 155 PHE B N 1
ATOM 3553 C CA . PHE B 1 156 ? 14.415 60.944 86.257 1.00 75.26 155 PHE B CA 1
ATOM 3554 C C . PHE B 1 156 ? 15.707 61.298 86.983 1.00 76.09 155 PHE B C 1
ATOM 3555 O O . PHE B 1 156 ? 16.451 62.186 86.567 1.00 74.46 155 PHE B O 1
ATOM 3563 N N . GLY B 1 157 ? 15.973 60.554 88.058 1.00 78.27 156 GLY B N 1
ATOM 3564 C CA . GLY B 1 157 ? 17.297 60.520 88.687 1.00 79.63 156 GLY B CA 1
ATOM 3565 C C . GLY B 1 157 ? 18.228 59.634 87.885 1.00 75.24 156 GLY B C 1
ATOM 3566 O O . GLY B 1 157 ? 17.957 59.359 86.719 1.00 74.21 156 GLY B O 1
ATOM 3567 N N . ASN B 1 158 ? 19.308 59.164 88.507 1.00 75.21 157 ASN B N 1
ATOM 3568 C CA . ASN B 1 158 ? 20.369 58.435 87.785 1.00 72.32 157 ASN B CA 1
ATOM 3569 C C . ASN B 1 158 ? 19.887 57.186 87.047 1.00 67.25 157 ASN B C 1
ATOM 3570 O O . ASN B 1 158 ? 20.252 56.955 85.901 1.00 63.04 157 ASN B O 1
ATOM 3575 N N . THR B 1 159 ? 19.091 56.373 87.729 1.00 66.96 158 THR B N 1
ATOM 3576 C CA . THR B 1 159 ? 18.646 55.089 87.207 1.00 63.73 158 THR B CA 1
ATOM 3577 C C . THR B 1 159 ? 17.686 55.330 86.049 1.00 64.52 158 THR B C 1
ATOM 3578 O O . THR B 1 159 ? 17.885 54.784 84.965 1.00 60.77 158 THR B O 1
ATOM 3582 N N . GLY B 1 160 ? 16.663 56.156 86.288 1.00 66.21 159 GLY B N 1
ATOM 3583 C CA . GLY B 1 160 ? 15.760 56.640 85.248 1.00 65.56 159 GLY B CA 1
ATOM 3584 C C . GLY B 1 160 ? 16.468 57.125 84.009 1.00 63.99 159 GLY B C 1
ATOM 3585 O O . GLY B 1 160 ? 16.111 56.755 82.911 1.00 61.94 159 GLY B O 1
ATOM 3586 N N . ARG B 1 161 ? 17.491 57.942 84.180 1.00 66.23 160 ARG B N 1
ATOM 3587 C CA . ARG B 1 161 ? 18.262 58.442 83.037 1.00 67.50 160 ARG B CA 1
ATOM 3588 C C . ARG B 1 161 ? 18.974 57.338 82.287 1.00 62.42 160 ARG B C 1
ATOM 3589 O O . ARG B 1 161 ? 19.045 57.379 81.065 1.00 62.64 160 ARG B O 1
ATOM 3597 N N . ARG B 1 162 ? 19.523 56.376 83.035 1.00 61.46 161 ARG B N 1
ATOM 3598 C CA . ARG B 1 162 ? 20.155 55.189 82.454 1.00 57.63 161 ARG B CA 1
ATOM 3599 C C . ARG B 1 162 ? 19.130 54.356 81.681 1.00 52.83 161 ARG B C 1
ATOM 3600 O O . ARG B 1 162 ? 19.378 53.946 80.557 1.00 51.25 161 ARG B O 1
ATOM 3608 N N . VAL B 1 163 ? 17.962 54.150 82.262 1.00 51.41 162 VAL B N 1
ATOM 3609 C CA . VAL B 1 163 ? 16.891 53.462 81.548 1.00 51.18 162 VAL B CA 1
ATOM 3610 C C . VAL B 1 163 ? 16.573 54.168 80.236 1.00 51.22 162 VAL B C 1
ATOM 3611 O O . VAL B 1 163 ? 16.381 53.516 79.204 1.00 49.84 162 VAL B O 1
ATOM 3615 N N . GLY B 1 164 ? 16.542 55.497 80.266 1.00 53.85 163 GLY B N 1
ATOM 3616 C CA . GLY B 1 164 ? 16.275 56.279 79.063 1.00 54.26 163 GLY B CA 1
ATOM 3617 C C . GLY B 1 164 ? 17.341 56.132 77.999 1.00 53.27 163 GLY B C 1
ATOM 3618 O O . GLY B 1 164 ? 17.021 55.997 76.833 1.00 51.52 163 GLY B O 1
ATOM 3619 N N . ARG B 1 165 ? 18.615 56.154 78.383 1.00 56.16 164 ARG B N 1
ATOM 3620 C CA . ARG B 1 165 ? 19.686 55.980 77.397 1.00 60.48 164 ARG B CA 1
ATOM 3621 C C . ARG B 1 165 ? 19.580 54.598 76.720 1.00 55.20 164 ARG B C 1
ATOM 3622 O O . ARG B 1 165 ? 19.703 54.488 75.490 1.00 54.84 164 ARG B O 1
ATOM 3630 N N . ILE B 1 166 ? 19.294 53.564 77.504 1.00 49.08 165 ILE B N 1
ATOM 3631 C CA . ILE B 1 166 ? 19.172 52.223 76.954 1.00 46.53 165 ILE B CA 1
ATOM 3632 C C . ILE B 1 166 ? 17.983 52.158 76.007 1.00 45.72 165 ILE B C 1
ATOM 3633 O O . ILE B 1 166 ? 18.111 51.692 74.864 1.00 43.01 165 ILE B O 1
ATOM 3638 N N . ALA B 1 167 ? 16.845 52.660 76.468 1.00 46.10 166 ALA B N 1
ATOM 3639 C CA . ALA B 1 167 ? 15.616 52.707 75.654 1.00 47.09 166 ALA B CA 1
ATOM 3640 C C . ALA B 1 167 ? 15.848 53.373 74.299 1.00 50.36 166 ALA B C 1
ATOM 3641 O O . ALA B 1 167 ? 15.431 52.850 73.245 1.00 49.00 166 ALA B O 1
ATOM 3643 N N . ASN B 1 168 ? 16.504 54.529 74.325 1.00 52.69 167 ASN B N 1
ATOM 3644 C CA . ASN B 1 168 ? 16.838 55.225 73.095 1.00 55.60 167 ASN B CA 1
ATOM 3645 C C . ASN B 1 168 ? 17.624 54.321 72.151 1.00 55.52 167 ASN B C 1
ATOM 3646 O O . ASN B 1 168 ? 17.287 54.207 70.982 1.00 55.59 167 ASN B O 1
ATOM 3651 N N . ALA B 1 169 ? 18.651 53.653 72.675 1.00 56.15 168 ALA B N 1
ATOM 3652 C CA . ALA B 1 169 ? 19.494 52.791 71.860 1.00 54.93 168 ALA B CA 1
ATOM 3653 C C . ALA B 1 169 ? 18.742 51.592 71.301 1.00 56.35 168 ALA B C 1
ATOM 3654 O O . ALA B 1 169 ? 19.084 51.114 70.236 1.00 66.26 168 ALA B O 1
ATOM 3656 N N . LEU B 1 170 ? 17.711 51.115 71.992 1.00 55.70 169 LEU B N 1
ATOM 3657 C CA . LEU B 1 170 ? 16.821 50.078 71.442 1.00 54.71 169 LEU B CA 1
ATOM 3658 C C . LEU B 1 170 ? 15.794 50.598 70.414 1.00 56.94 169 LEU B C 1
ATOM 3659 O O . LEU B 1 170 ? 14.910 49.840 69.994 1.00 62.43 169 LEU B O 1
ATOM 3664 N N . GLY B 1 171 ? 15.882 51.872 70.020 1.00 58.73 170 GLY B N 1
ATOM 3665 C CA . GLY B 1 171 ? 14.935 52.479 69.069 1.00 56.47 170 GLY B CA 1
ATOM 3666 C C . GLY B 1 171 ? 13.588 52.884 69.635 1.00 56.43 170 GLY B C 1
ATOM 3667 O O . GLY B 1 171 ? 12.607 53.008 68.887 1.00 60.93 170 GLY B O 1
ATOM 3668 N N . MET B 1 172 ? 13.512 53.075 70.951 1.00 55.12 171 MET B N 1
ATOM 3669 C CA . MET B 1 172 ? 12.287 53.556 71.593 1.00 56.36 171 MET B CA 1
ATOM 3670 C C . MET B 1 172 ? 12.307 55.077 71.683 1.00 59.93 171 MET B C 1
ATOM 3671 O O . MET B 1 172 ? 13.353 55.702 71.759 1.00 57.82 171 MET B O 1
ATOM 3676 N N . ASN B 1 173 ? 11.127 55.664 71.676 1.00 68.52 172 ASN B N 1
ATOM 3677 C CA . ASN B 1 173 ? 10.961 57.061 72.054 1.00 75.65 172 ASN B CA 1
ATOM 3678 C C . ASN B 1 173 ? 10.978 57.071 73.551 1.00 75.61 172 ASN B C 1
ATOM 3679 O O . ASN B 1 173 ? 10.547 56.097 74.172 1.00 72.78 172 ASN B O 1
ATOM 3684 N N . VAL B 1 174 ? 11.459 58.172 74.122 1.00 77.10 173 VAL B N 1
ATOM 3685 C CA . VAL B 1 174 ? 11.539 58.325 75.566 1.00 76.31 173 VAL B CA 1
ATOM 3686 C C . VAL B 1 174 ? 10.769 59.573 75.986 1.00 80.54 173 VAL B C 1
ATOM 3687 O O . VAL B 1 174 ? 10.878 60.629 75.356 1.00 83.80 173 VAL B O 1
ATOM 3691 N N . ILE B 1 175 ? 9.968 59.423 77.035 1.00 80.81 174 ILE B N 1
ATOM 3692 C CA . ILE B 1 175 ? 9.353 60.539 77.721 1.00 84.64 174 ILE B CA 1
ATOM 3693 C C . ILE B 1 175 ? 9.550 60.357 79.222 1.00 86.45 174 ILE B C 1
ATOM 3694 O O . ILE B 1 175 ? 9.500 59.247 79.716 1.00 82.37 174 ILE B O 1
ATOM 3699 N N . ALA B 1 176 ? 9.789 61.449 79.935 1.00 89.15 175 ALA B N 1
ATOM 3700 C CA . ALA B 1 176 ? 10.111 61.387 81.354 1.00 91.36 175 ALA B CA 1
ATOM 3701 C C . ALA B 1 176 ? 9.246 62.352 82.161 1.00 98.49 175 ALA B C 1
ATOM 3702 O O . ALA B 1 176 ? 9.065 63.495 81.751 1.00 98.42 175 ALA B O 1
ATOM 3704 N N . TYR B 1 177 ? 8.698 61.868 83.279 1.00 101.02 176 TYR B N 1
ATOM 3705 C CA . TYR B 1 177 ? 8.116 62.728 84.299 1.00 106.91 176 TYR B CA 1
ATOM 3706 C C . TYR B 1 177 ? 9.246 63.015 85.268 1.00 107.85 176 TYR B C 1
ATOM 3707 O O . TYR B 1 177 ? 9.668 62.128 86.007 1.00 104.20 176 TYR B O 1
ATOM 3716 N N . ALA B 1 178 ? 9.725 64.254 85.252 1.00 114.43 177 ALA B N 1
ATOM 3717 C CA . ALA B 1 178 ? 10.966 64.641 85.924 1.00 116.13 177 ALA B CA 1
ATOM 3718 C C . ALA B 1 178 ? 10.736 65.818 86.872 1.00 124.27 177 ALA B C 1
ATOM 3719 O O . ALA B 1 178 ? 11.147 66.946 86.568 1.00 126.10 177 ALA B O 1
ATOM 3721 N N . PRO B 1 179 ? 10.058 65.566 88.007 1.00 127.35 178 PRO B N 1
ATOM 3722 C CA . PRO B 1 179 ? 9.650 66.656 88.907 1.00 136.64 178 PRO B CA 1
ATOM 3723 C C . PRO B 1 179 ? 10.799 67.316 89.683 1.00 140.39 178 PRO B C 1
ATOM 3724 O O . PRO B 1 179 ? 10.806 68.543 89.821 1.00 145.10 178 PRO B O 1
ATOM 3728 N N . ARG B 1 180 ? 11.750 66.511 90.168 1.00 135.05 179 ARG B N 1
ATOM 3729 C CA . ARG B 1 180 ? 12.884 67.009 90.962 1.00 139.01 179 ARG B CA 1
ATOM 3730 C C . ARG B 1 180 ? 13.998 67.677 90.137 1.00 139.28 179 ARG B C 1
ATOM 3731 O O . ARG B 1 180 ? 14.844 68.357 90.718 1.00 144.13 179 ARG B O 1
ATOM 3733 N N . SER B 1 181 ? 13.995 67.503 88.810 1.00 135.84 180 SER B N 1
ATOM 3734 C CA . SER B 1 181 ? 15.080 68.022 87.948 1.00 137.83 180 SER B CA 1
ATOM 3735 C C . SER B 1 181 ? 14.692 68.162 86.462 1.00 137.48 180 SER B C 1
ATOM 3736 O O . SER B 1 181 ? 14.103 67.244 85.862 1.00 128.12 180 SER B O 1
ATOM 3739 N N . ARG B 1 182 ? 15.023 69.321 85.887 1.00 143.64 181 ARG B N 1
ATOM 3740 C CA . ARG B 1 182 ? 14.833 69.591 84.462 1.00 140.10 181 ARG B CA 1
ATOM 3741 C C . ARG B 1 182 ? 16.130 69.234 83.718 1.00 133.11 181 ARG B C 1
ATOM 3742 O O . ARG B 1 182 ? 16.870 70.114 83.267 1.00 138.28 181 ARG B O 1
ATOM 3744 N N . PHE B 1 183 ? 16.405 67.932 83.630 1.00 122.56 182 PHE B N 1
ATOM 3745 C CA . PHE B 1 183 ? 17.635 67.412 83.024 1.00 116.13 182 PHE B CA 1
ATOM 3746 C C . PHE B 1 183 ? 17.344 67.049 81.581 1.00 110.53 182 PHE B C 1
ATOM 3747 O O . PHE B 1 183 ? 16.464 66.236 81.328 1.00 100.18 182 PHE B O 1
ATOM 3755 N N . ASP B 1 184 ? 18.090 67.635 80.647 1.00 113.82 183 ASP B N 1
ATOM 3756 C CA . ASP B 1 184 ? 17.938 67.339 79.219 1.00 111.49 183 ASP B CA 1
ATOM 3757 C C . ASP B 1 184 ? 19.072 66.420 78.751 1.00 104.50 183 ASP B C 1
ATOM 3758 O O . ASP B 1 184 ? 20.234 66.834 78.757 1.00 106.03 183 ASP B O 1
ATOM 3763 N N . PRO B 1 185 ? 18.748 65.169 78.361 1.00 96.34 184 PRO B N 1
ATOM 3764 C CA . PRO B 1 185 ? 19.790 64.263 77.862 1.00 92.53 184 PRO B CA 1
ATOM 3765 C C . PRO B 1 185 ? 20.172 64.566 76.420 1.00 92.22 184 PRO B C 1
ATOM 3766 O O . PRO B 1 185 ? 19.480 65.333 75.736 1.00 94.51 184 PRO B O 1
ATOM 3770 N N . ASP B 1 186 ? 21.262 63.960 75.962 1.00 90.74 185 ASP B N 1
ATOM 3771 C CA . ASP B 1 186 ? 21.793 64.232 74.622 1.00 93.90 185 ASP B CA 1
ATOM 3772 C C . ASP B 1 186 ? 21.351 63.138 73.636 1.00 91.48 185 ASP B C 1
ATOM 3773 O O . ASP B 1 186 ? 22.191 62.497 72.989 1.00 97.61 185 ASP B O 1
ATOM 3775 N N . TYR B 1 187 ? 20.035 62.930 73.537 1.00 82.82 186 TYR B N 1
ATOM 3776 C CA . TYR B 1 187 ? 19.465 62.014 72.548 1.00 77.26 186 TYR B CA 1
ATOM 3777 C C . TYR B 1 187 ? 18.028 62.401 72.225 1.00 75.76 186 TYR B C 1
ATOM 3778 O O . TYR B 1 187 ? 17.332 62.986 73.055 1.00 73.18 186 TYR B O 1
ATOM 3787 N N . ARG B 1 188 ? 17.601 62.054 71.017 1.00 74.70 187 ARG B N 1
ATOM 3788 C CA . ARG B 1 188 ? 16.237 62.290 70.584 1.00 75.30 187 ARG B CA 1
ATOM 3789 C C . ARG B 1 188 ? 15.715 61.047 69.873 1.00 75.22 187 ARG B C 1
ATOM 3790 O O . ARG B 1 188 ? 16.521 60.281 69.338 1.00 76.33 187 ARG B O 1
ATOM 3798 N N . PRO B 1 189 ? 14.400 60.792 69.872 1.00 77.81 188 PRO B N 1
ATOM 3799 C CA . PRO B 1 189 ? 13.369 61.639 70.475 1.00 79.26 188 PRO B CA 1
ATOM 3800 C C . PRO B 1 189 ? 13.291 61.514 71.991 1.00 77.39 188 PRO B C 1
ATOM 3801 O O . PRO B 1 189 ? 13.268 60.399 72.532 1.00 78.00 188 PRO B O 1
ATOM 3805 N N . PHE B 1 190 ? 13.261 62.664 72.653 1.00 79.34 189 PHE B N 1
ATOM 3806 C CA . PHE B 1 190 ? 13.081 62.746 74.087 1.00 78.23 189 PHE B CA 1
ATOM 3807 C C . PHE B 1 190 ? 12.201 63.931 74.380 1.00 82.58 189 PHE B C 1
ATOM 3808 O O . PHE B 1 190 ? 12.300 64.949 73.704 1.00 85.64 189 PHE B O 1
ATOM 3816 N N . GLU B 1 191 ? 11.373 63.809 75.410 1.00 83.65 190 GLU B N 1
ATOM 3817 C CA . GLU B 1 191 ? 10.530 64.927 75.838 1.00 90.33 190 GLU B CA 1
ATOM 3818 C C . GLU B 1 191 ? 10.157 64.774 77.314 1.00 92.50 190 GLU B C 1
ATOM 3819 O O . GLU B 1 191 ? 9.944 63.659 77.800 1.00 85.53 190 GLU B O 1
ATOM 3821 N N . HIS B 1 192 ? 10.106 65.905 78.022 1.00 99.73 191 HIS B N 1
ATOM 3822 C CA . HIS B 1 192 ? 9.523 65.964 79.361 1.00 104.20 191 HIS B CA 1
ATOM 3823 C C . HIS B 1 192 ? 8.003 66.061 79.256 1.00 105.87 191 HIS B C 1
ATOM 3824 O O . HIS B 1 192 ? 7.476 66.817 78.432 1.00 111.97 191 HIS B O 1
ATOM 3831 N N . VAL B 1 193 ? 7.307 65.308 80.104 1.00 101.84 192 VAL B N 1
ATOM 3832 C CA . VAL B 1 193 ? 5.854 65.314 80.118 1.00 105.21 192 VAL B CA 1
ATOM 3833 C C . VAL B 1 193 ? 5.333 65.359 81.540 1.00 109.26 192 VAL B C 1
ATOM 3834 O O . VAL B 1 193 ? 6.018 64.935 82.470 1.00 105.90 192 VAL B O 1
ATOM 3838 N N . GLY B 1 194 ? 4.106 65.861 81.693 1.00 115.98 193 GLY B N 1
ATOM 3839 C CA . GLY B 1 194 ? 3.366 65.694 82.932 1.00 117.72 193 GLY B CA 1
ATOM 3840 C C . GLY B 1 194 ? 3.040 64.223 83.156 1.00 108.93 193 GLY B C 1
ATOM 3841 O O . GLY B 1 194 ? 3.058 63.420 82.228 1.00 102.25 193 GLY B O 1
ATOM 3842 N N . LEU B 1 195 ? 2.722 63.882 84.395 1.00 110.14 194 LEU B N 1
ATOM 3843 C CA . LEU B 1 195 ? 2.432 62.508 84.772 1.00 107.29 194 LEU B CA 1
ATOM 3844 C C . LEU B 1 195 ? 1.231 61.897 84.026 1.00 108.02 194 LEU B C 1
ATOM 3845 O O . LEU B 1 195 ? 1.296 60.747 83.601 1.00 103.34 194 LEU B O 1
ATOM 3850 N N . ASP B 1 196 ? 0.158 62.679 83.867 1.00 115.24 195 ASP B N 1
ATOM 3851 C CA . ASP B 1 196 ? -1.058 62.294 83.126 1.00 117.25 195 ASP B CA 1
ATOM 3852 C C . ASP B 1 196 ? -0.736 61.902 81.671 1.00 111.44 195 ASP B C 1
ATOM 3853 O O . ASP B 1 196 ? -1.121 60.834 81.179 1.00 107.39 195 ASP B O 1
ATOM 3858 N N . GLU B 1 197 ? -0.033 62.821 81.010 1.00 112.33 196 GLU B N 1
ATOM 3859 C CA . GLU B 1 197 ? 0.399 62.693 79.618 1.00 109.88 196 GLU B CA 1
ATOM 3860 C C . GLU B 1 197 ? 1.322 61.481 79.408 1.00 106.08 196 GLU B C 1
ATOM 3861 O O . GLU B 1 197 ? 1.260 60.837 78.361 1.00 102.82 196 GLU B O 1
ATOM 3867 N N . LEU B 1 198 ? 2.170 61.184 80.400 1.00 104.25 197 LEU B N 1
ATOM 3868 C CA . LEU B 1 198 ? 3.049 60.022 80.344 1.00 100.20 197 LEU B CA 1
ATOM 3869 C C . LEU B 1 198 ? 2.235 58.752 80.181 1.00 99.67 197 LEU B C 1
ATOM 3870 O O . LEU B 1 198 ? 2.521 57.964 79.279 1.00 97.66 197 LEU B O 1
ATOM 3872 N N . PHE B 1 199 ? 1.208 58.566 81.012 1.00 101.15 198 PHE B N 1
ATOM 3873 C CA . PHE B 1 199 ? 0.379 57.345 80.937 1.00 101.81 198 PHE B CA 1
ATOM 3874 C C . PHE B 1 199 ? -0.448 57.193 79.655 1.00 100.95 198 PHE B C 1
ATOM 3875 O O . PHE B 1 199 ? -0.606 56.070 79.168 1.00 99.86 198 PHE B O 1
ATOM 3883 N N . THR B 1 200 ? -0.935 58.298 79.089 1.00 101.59 199 THR B N 1
ATOM 3884 C CA . THR B 1 200 ? -1.681 58.222 77.823 1.00 102.91 199 THR B CA 1
ATOM 3885 C C . THR B 1 200 ? -0.756 57.973 76.612 1.00 98.01 199 THR B C 1
ATOM 3886 O O . THR B 1 200 ? -1.205 57.427 75.618 1.00 99.89 199 THR B O 1
ATOM 3890 N N . SER B 1 201 ? 0.517 58.358 76.692 1.00 91.68 200 SER B N 1
ATOM 3891 C CA . SER B 1 201 ? 1.445 58.263 75.546 1.00 87.70 200 SER B CA 1
ATOM 3892 C C . SER B 1 201 ? 2.433 57.098 75.583 1.00 81.13 200 SER B C 1
ATOM 3893 O O . SER B 1 201 ? 2.998 56.765 74.546 1.00 77.84 200 SER B O 1
ATOM 3896 N N . ALA B 1 202 ? 2.672 56.508 76.751 1.00 78.93 201 ALA B N 1
ATOM 3897 C CA . ALA B 1 202 ? 3.713 55.468 76.895 1.00 75.18 201 ALA B CA 1
ATOM 3898 C C . ALA B 1 202 ? 3.180 54.077 76.637 1.00 74.74 201 ALA B C 1
ATOM 3899 O O . ALA B 1 202 ? 2.117 53.717 77.158 1.00 77.81 201 ALA B O 1
ATOM 3901 N N . ASP B 1 203 ? 3.941 53.309 75.857 1.00 71.69 202 ASP B N 1
ATOM 3902 C CA . ASP B 1 203 ? 3.722 51.872 75.683 1.00 71.71 202 ASP B CA 1
ATOM 3903 C C . ASP B 1 203 ? 4.395 51.025 76.765 1.00 67.88 202 ASP B C 1
ATOM 3904 O O . ASP B 1 203 ? 3.961 49.908 77.024 1.00 68.80 202 ASP B O 1
ATOM 3909 N N . VAL B 1 204 ? 5.484 51.523 77.349 1.00 76.08 203 VAL B N 1
ATOM 3910 C CA . VAL B 1 204 ? 6.156 50.872 78.478 1.00 73.66 203 VAL B CA 1
ATOM 3911 C C . VAL B 1 204 ? 6.387 51.926 79.525 1.00 74.39 203 VAL B C 1
ATOM 3912 O O . VAL B 1 204 ? 6.918 52.973 79.214 1.00 73.98 203 VAL B O 1
ATOM 3916 N N . VAL B 1 205 ? 5.993 51.643 80.757 1.00 75.58 204 VAL B N 1
ATOM 3917 C CA . VAL B 1 205 ? 6.176 52.563 81.874 1.00 78.37 204 VAL B CA 1
ATOM 3918 C C . VAL B 1 205 ? 7.123 51.915 82.862 1.00 78.24 204 VAL B C 1
ATOM 3919 O O . VAL B 1 205 ? 6.871 50.803 83.300 1.00 79.61 204 VAL B O 1
ATOM 3923 N N . SER B 1 206 ? 8.190 52.618 83.233 1.00 78.49 205 SER B N 1
ATOM 3924 C CA . SER B 1 206 ? 9.117 52.152 84.258 1.00 79.59 205 SER B CA 1
ATOM 3925 C C . SER B 1 206 ? 9.213 53.139 85.416 1.00 81.99 205 SER B C 1
ATOM 3926 O O . SER B 1 206 ? 9.429 54.326 85.185 1.00 82.08 205 SER B O 1
ATOM 3929 N N . LEU B 1 207 ? 9.096 52.634 86.645 1.00 84.97 206 LEU B N 1
ATOM 3930 C CA . LEU B 1 207 ? 9.040 53.494 87.852 1.00 89.92 206 LEU B CA 1
ATOM 3931 C C . LEU B 1 207 ? 10.396 53.652 88.524 1.00 90.42 206 LEU B C 1
ATOM 3932 O O . LEU B 1 207 ? 11.086 52.661 88.799 1.00 88.13 206 LEU B O 1
ATOM 3937 N N . HIS B 1 208 ? 10.774 54.908 88.777 1.00 93.71 207 HIS B N 1
ATOM 3938 C CA . HIS B 1 208 ? 12.097 55.258 89.313 1.00 95.35 207 HIS B CA 1
ATOM 3939 C C . HIS B 1 208 ? 12.052 56.455 90.258 1.00 102.26 207 HIS B C 1
ATOM 3940 O O . HIS B 1 208 ? 12.972 57.283 90.267 1.00 103.60 207 HIS B O 1
ATOM 3947 N N . CYS B 1 209 ? 10.994 56.523 91.069 1.00 107.48 208 CYS B N 1
ATOM 3948 C CA . CYS B 1 209 ? 10.757 57.663 91.959 1.00 116.63 208 CYS B CA 1
ATOM 3949 C C . CYS B 1 209 ? 10.676 57.204 93.413 1.00 120.87 208 CYS B C 1
ATOM 3950 O O . CYS B 1 209 ? 10.351 56.045 93.680 1.00 120.48 208 CYS B O 1
ATOM 3953 N N . PRO B 1 210 ? 10.960 58.111 94.359 1.00 126.94 209 PRO B N 1
ATOM 3954 C CA . PRO B 1 210 ? 10.800 57.718 95.763 1.00 131.75 209 PRO B CA 1
ATOM 3955 C C . PRO B 1 210 ? 9.328 57.601 96.154 1.00 131.48 209 PRO B C 1
ATOM 3956 O O . PRO B 1 210 ? 8.473 58.241 95.538 1.00 129.61 209 PRO B O 1
ATOM 3960 N N . LEU B 1 211 ? 9.042 56.766 97.151 1.00 133.86 210 LEU B N 1
ATOM 3961 C CA . LEU B 1 211 ? 7.690 56.656 97.701 1.00 137.53 210 LEU B CA 1
ATOM 3962 C C . LEU B 1 211 ? 7.476 57.804 98.702 1.00 144.17 210 LEU B C 1
ATOM 3963 O O . LEU B 1 211 ? 8.253 57.969 99.648 1.00 146.30 210 LEU B O 1
ATOM 3968 N N . THR B 1 212 ? 6.442 58.605 98.446 1.00 144.64 211 THR B N 1
ATOM 3969 C CA . THR B 1 212 ? 6.090 59.771 99.247 1.00 151.93 211 THR B CA 1
ATOM 3970 C C . THR B 1 212 ? 4.570 59.804 99.332 1.00 152.96 211 THR B C 1
ATOM 3971 O O . THR B 1 212 ? 3.912 58.977 98.697 1.00 147.68 211 THR B O 1
ATOM 3975 N N . PRO B 1 213 ? 4.006 60.742 100.123 1.00 158.90 212 PRO B N 1
ATOM 3976 C CA . PRO B 1 213 ? 2.565 61.014 100.037 1.00 160.44 212 PRO B CA 1
ATOM 3977 C C . PRO B 1 213 ? 2.058 61.245 98.599 1.00 156.18 212 PRO B C 1
ATOM 3978 O O . PRO B 1 213 ? 1.034 60.674 98.217 1.00 151.75 212 PRO B O 1
ATOM 3982 N N . GLU B 1 214 ? 2.793 62.055 97.825 1.00 157.02 213 GLU B N 1
ATOM 3983 C CA . GLU B 1 214 ? 2.424 62.429 96.447 1.00 152.66 213 GLU B CA 1
ATOM 3984 C C . GLU B 1 214 ? 2.419 61.270 95.458 1.00 146.38 213 GLU B C 1
ATOM 3985 O O . GLU B 1 214 ? 1.622 61.272 94.520 1.00 146.70 213 GLU B O 1
ATOM 3987 N N . THR B 1 215 ? 3.309 60.295 95.657 1.00 142.78 214 THR B N 1
ATOM 3988 C CA . THR B 1 215 ? 3.446 59.165 94.730 1.00 133.78 214 THR B CA 1
ATOM 3989 C C . THR B 1 215 ? 2.831 57.852 95.208 1.00 132.16 214 THR B C 1
ATOM 3990 O O . THR B 1 215 ? 2.825 56.903 94.435 1.00 129.31 214 THR B O 1
ATOM 3994 N N . GLU B 1 216 ? 2.316 57.772 96.436 1.00 135.64 215 GLU B N 1
ATOM 3995 C CA . GLU B 1 216 ? 1.620 56.538 96.876 1.00 134.61 215 GLU B CA 1
ATOM 3996 C C . GLU B 1 216 ? 0.420 56.244 95.976 1.00 131.37 215 GLU B C 1
ATOM 3997 O O . GLU B 1 216 ? -0.407 57.135 95.733 1.00 129.44 215 GLU B O 1
ATOM 3999 N N . GLY B 1 217 ? 0.348 55.014 95.458 1.00 129.46 216 GLY B N 1
ATOM 4000 C CA . GLY B 1 217 ? -0.755 54.594 94.576 1.00 126.98 216 GLY B CA 1
ATOM 4001 C C . GLY B 1 217 ? -0.849 55.366 93.273 1.00 123.88 216 GLY B C 1
ATOM 4002 O O . GLY B 1 217 ? -1.943 55.611 92.767 1.00 123.28 216 GLY B O 1
ATOM 4003 N N . LEU B 1 218 ? 0.311 55.749 92.749 1.00 120.43 217 LEU B N 1
ATOM 4004 C CA . LEU B 1 218 ? 0.433 56.488 91.492 1.00 118.64 217 LEU B CA 1
ATOM 4005 C C . LEU B 1 218 ? -0.164 55.684 90.340 1.00 116.45 217 LEU B C 1
ATOM 4006 O O . LEU B 1 218 ? -0.978 56.207 89.570 1.00 115.79 217 LEU B O 1
ATOM 4008 N N . VAL B 1 219 ? 0.238 54.417 90.245 1.00 113.39 218 VAL B N 1
ATOM 4009 C CA . VAL B 1 219 ? -0.325 53.494 89.269 1.00 113.24 218 VAL B CA 1
ATOM 4010 C C . VAL B 1 219 ? -1.639 52.933 89.815 1.00 114.68 218 VAL B C 1
ATOM 4011 O O . VAL B 1 219 ? -1.664 51.874 90.446 1.00 117.32 218 VAL B O 1
ATOM 4013 N N . ASP B 1 220 ? -2.720 53.670 89.566 1.00 115.83 219 ASP B N 1
ATOM 4014 C CA . ASP B 1 220 ? -4.060 53.309 90.044 1.00 119.18 219 ASP B CA 1
ATOM 4015 C C . ASP B 1 220 ? -4.963 52.965 88.869 1.00 116.75 219 ASP B C 1
ATOM 4016 O O . ASP B 1 220 ? -4.563 53.123 87.713 1.00 112.06 219 ASP B O 1
ATOM 4021 N N . ALA B 1 221 ? -6.172 52.492 89.174 1.00 118.18 220 ALA B N 1
ATOM 4022 C CA . ALA B 1 221 ? -7.141 52.090 88.153 1.00 118.38 220 ALA B CA 1
ATOM 4023 C C . ALA B 1 221 ? -7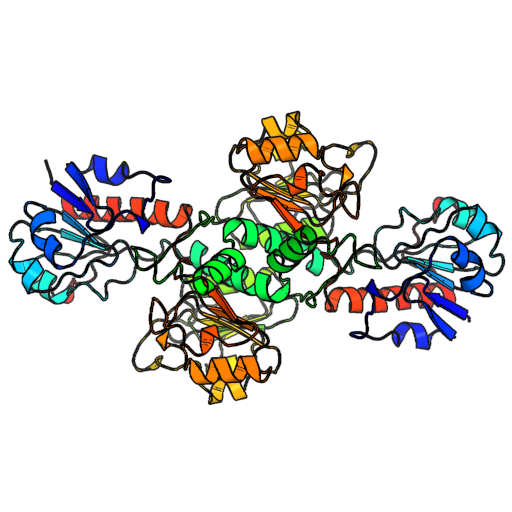.352 53.154 87.064 1.00 120.74 220 ALA B C 1
ATOM 4024 O O . ALA B 1 221 ? -7.466 52.801 85.900 1.00 122.46 220 ALA B O 1
ATOM 4026 N N . ARG B 1 222 ? -7.376 54.435 87.450 1.00 125.09 221 ARG B N 1
ATOM 4027 C CA . ARG B 1 222 ? -7.604 55.562 86.519 1.00 126.82 221 ARG B CA 1
ATOM 4028 C C . ARG B 1 222 ? -6.470 55.786 85.511 1.00 124.32 221 ARG B C 1
ATOM 4029 O O . ARG B 1 222 ? -6.727 55.978 84.330 1.00 125.73 221 ARG B O 1
ATOM 4031 N N . ARG B 1 223 ? -5.232 55.780 85.983 1.00 123.11 222 ARG B N 1
ATOM 4032 C CA . ARG B 1 223 ? -4.066 55.923 85.091 1.00 120.29 222 ARG B CA 1
ATOM 4033 C C . ARG B 1 223 ? -3.915 54.702 84.209 1.00 117.91 222 ARG B C 1
ATOM 4034 O O . ARG B 1 223 ? -3.503 54.841 83.049 1.00 120.49 222 ARG B O 1
ATOM 4042 N N . LEU B 1 224 ? -4.240 53.513 84.750 1.00 117.00 223 LEU B N 1
ATOM 4043 C CA . LEU B 1 224 ? -4.235 52.269 83.961 1.00 114.48 223 LEU B CA 1
ATOM 4044 C C . LEU B 1 224 ? -5.261 52.329 82.834 1.00 113.23 223 LEU B C 1
ATOM 4045 O O . LEU B 1 224 ? -4.938 51.999 81.705 1.00 107.67 223 LEU B O 1
ATOM 4050 N N . ALA B 1 225 ? -6.474 52.787 83.140 1.00 113.77 224 ALA B N 1
ATOM 4051 C CA . ALA B 1 225 ? -7.513 52.981 82.127 1.00 116.84 224 ALA B CA 1
ATOM 4052 C C . ALA B 1 225 ? -7.114 53.953 81.016 1.00 117.05 224 ALA B C 1
ATOM 4053 O O . ALA B 1 225 ? -7.597 53.829 79.892 1.00 115.70 224 ALA B O 1
ATOM 4055 N N . SER B 1 226 ? -6.258 54.926 81.340 1.00 118.15 225 SER B N 1
ATOM 4056 C CA . SER B 1 226 ? -5.770 55.898 80.356 1.00 121.38 225 SER B CA 1
ATOM 4057 C C . SER B 1 226 ? -4.733 55.306 79.382 1.00 120.27 225 SER B C 1
ATOM 4058 O O . SER B 1 226 ? -4.478 55.888 78.329 1.00 119.65 225 SER B O 1
ATOM 4061 N N . MET B 1 227 ? -4.131 54.172 79.734 1.00 119.61 226 MET B N 1
ATOM 4062 C CA . MET B 1 227 ? -3.065 53.608 78.931 1.00 119.91 226 MET B CA 1
ATOM 4063 C C . MET B 1 227 ? -3.611 52.891 77.723 1.00 119.75 226 MET B C 1
ATOM 4064 O O . MET B 1 227 ? -4.755 52.432 77.714 1.00 122.17 226 MET B O 1
ATOM 4069 N N . ARG B 1 228 ? -2.765 52.793 76.709 1.00 115.86 227 ARG B N 1
ATOM 4070 C CA . ARG B 1 228 ? -3.083 52.026 75.516 1.00 114.84 227 ARG B CA 1
ATOM 4071 C C . ARG B 1 228 ? -3.110 50.549 75.854 1.00 109.40 227 ARG B C 1
ATOM 4072 O O . ARG B 1 228 ? -2.270 50.076 76.635 1.00 105.71 227 ARG B O 1
ATOM 4080 N N . PRO B 1 229 ? -4.066 49.800 75.279 1.00 108.52 228 PRO B N 1
ATOM 4081 C CA . PRO B 1 229 ? -4.072 48.360 75.539 1.00 105.31 228 PRO B CA 1
ATOM 4082 C C . PRO B 1 229 ? -2.827 47.723 74.938 1.00 99.01 228 PRO B C 1
ATOM 4083 O O . PRO B 1 229 ? -2.350 48.160 73.881 1.00 97.90 228 PRO B O 1
ATOM 4087 N N . GLY B 1 230 ? -2.295 46.724 75.626 1.00 94.09 229 GLY B N 1
ATOM 4088 C CA . GLY B 1 230 ? -1.048 46.094 75.223 1.00 91.50 229 GLY B CA 1
ATOM 4089 C C . GLY B 1 230 ? 0.207 46.730 75.818 1.00 86.94 229 GLY B C 1
ATOM 4090 O O . GLY B 1 230 ? 1.319 46.431 75.370 1.00 87.16 229 GLY B O 1
ATOM 4091 N N . SER B 1 231 ? 0.046 47.579 76.833 1.00 83.90 230 SER B N 1
ATOM 4092 C CA . SER B 1 231 ? 1.180 48.255 77.457 1.00 81.93 230 SER B CA 1
ATOM 4093 C C . SER B 1 231 ? 1.893 47.413 78.515 1.00 78.07 230 SER B C 1
ATOM 4094 O O . SER B 1 231 ? 1.359 46.424 78.986 1.00 77.36 230 SER B O 1
ATOM 4097 N N . TYR B 1 232 ? 3.117 47.815 78.850 1.00 75.08 231 TYR B N 1
ATOM 4098 C CA . TYR B 1 232 ? 3.950 47.095 79.825 1.00 74.00 231 TYR B CA 1
ATOM 4099 C C . TYR B 1 232 ? 4.282 47.989 81.019 1.00 73.91 231 TYR B C 1
ATOM 4100 O O . TYR B 1 232 ? 4.499 49.179 80.831 1.00 75.09 231 TYR B O 1
ATOM 4109 N N . LEU B 1 233 ? 4.275 47.414 82.228 1.00 73.82 232 LEU B N 1
ATOM 4110 C CA . LEU B 1 233 ? 4.648 48.105 83.471 1.00 74.01 232 LEU B CA 1
ATOM 4111 C C . LEU B 1 233 ? 5.858 47.438 84.130 1.00 73.33 232 LEU B C 1
ATOM 4112 O O . LEU B 1 233 ? 5.889 46.230 84.299 1.00 72.22 232 LEU B O 1
ATOM 4117 N N . ILE B 1 234 ? 6.855 48.233 84.516 1.00 74.64 233 ILE B N 1
ATOM 4118 C CA . ILE B 1 234 ? 8.066 47.721 85.181 1.00 74.57 233 ILE B CA 1
ATOM 4119 C C . ILE B 1 234 ? 8.251 48.499 86.458 1.00 77.32 233 ILE B C 1
ATOM 4120 O O . ILE B 1 234 ? 8.154 49.718 86.435 1.00 79.18 233 ILE B O 1
ATOM 4125 N N . ASN B 1 235 ? 8.523 47.800 87.559 1.00 78.96 234 ASN B N 1
ATOM 4126 C CA . ASN B 1 235 ? 8.738 48.454 88.851 1.00 82.94 234 ASN B CA 1
ATOM 4127 C C . ASN B 1 235 ? 9.888 47.828 89.618 1.00 82.84 234 ASN B C 1
ATOM 4128 O O . ASN B 1 235 ? 9.736 46.748 90.185 1.00 84.65 234 ASN B O 1
ATOM 4133 N N . THR B 1 236 ? 11.031 48.506 89.617 1.00 81.76 235 THR B N 1
ATOM 4134 C CA . THR B 1 236 ? 12.174 48.147 90.448 1.00 83.21 235 THR B CA 1
ATOM 4135 C C . THR B 1 236 ? 12.371 49.127 91.615 1.00 86.29 235 THR B C 1
ATOM 4136 O O . THR B 1 236 ? 13.401 49.087 92.280 1.00 87.05 235 THR B O 1
ATOM 4140 N N . ALA B 1 237 ? 11.386 49.987 91.852 1.00 88.26 236 ALA B N 1
ATOM 4141 C CA . ALA B 1 237 ? 11.501 51.094 92.803 1.00 93.45 236 ALA B CA 1
ATOM 4142 C C . ALA B 1 237 ? 10.878 50.757 94.165 1.00 98.91 236 ALA B C 1
ATOM 4143 O O . ALA B 1 237 ? 11.581 50.243 95.036 1.00 102.18 236 ALA B O 1
ATOM 4145 N N . ARG B 1 238 ? 9.583 51.033 94.358 1.00 101.74 237 ARG B N 1
ATOM 4146 C CA . ARG B 1 238 ? 8.901 50.791 95.638 1.00 107.04 237 ARG B CA 1
ATOM 4147 C C . ARG B 1 238 ? 7.506 50.226 95.368 1.00 106.79 237 ARG B C 1
ATOM 4148 O O . ARG B 1 238 ? 6.753 50.769 94.537 1.00 105.47 237 ARG B O 1
ATOM 4150 N N . GLY B 1 239 ? 7.178 49.142 96.072 1.00 109.29 238 GLY B N 1
ATOM 4151 C CA . GLY B 1 239 ? 5.894 48.466 95.916 1.00 109.22 238 GLY B CA 1
ATOM 4152 C C . GLY B 1 239 ? 4.639 49.322 96.014 1.00 110.98 238 GLY B C 1
ATOM 4153 O O . GLY B 1 239 ? 3.793 49.265 95.129 1.00 106.19 238 GLY B O 1
ATOM 4154 N N . PRO B 1 240 ? 4.512 50.125 97.085 1.00 115.37 239 PRO B N 1
ATOM 4155 C CA . PRO B 1 240 ? 3.314 50.966 97.252 1.00 119.47 239 PRO B CA 1
ATOM 4156 C C . PRO B 1 240 ? 3.108 52.093 96.218 1.00 118.53 239 PRO B C 1
ATOM 4157 O O . PRO B 1 240 ? 2.101 52.823 96.302 1.00 119.67 239 PRO B O 1
ATOM 4161 N N . LEU B 1 241 ? 4.024 52.236 95.252 1.00 115.88 240 LEU B N 1
ATOM 4162 C CA . LEU B 1 241 ? 3.747 53.063 94.079 1.00 112.90 240 LEU B CA 1
ATOM 4163 C C . LEU B 1 241 ?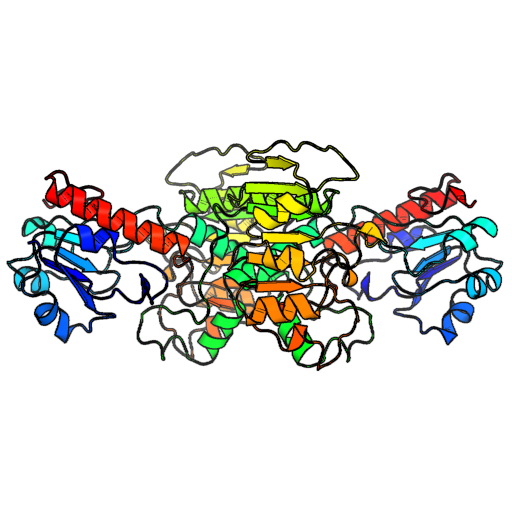 2.544 52.555 93.243 1.00 110.92 240 LEU B C 1
ATOM 4164 O O . LEU B 1 241 ? 1.950 53.324 92.497 1.00 108.41 240 LEU B O 1
ATOM 4166 N N . LEU B 1 242 ? 2.205 51.269 93.368 1.00 112.31 241 LEU B N 1
ATOM 4167 C CA . LEU B 1 242 ? 1.086 50.651 92.643 1.00 113.65 241 LEU B CA 1
ATOM 4168 C C . LEU B 1 242 ? -0.087 50.337 93.530 1.00 119.82 241 LEU B C 1
ATOM 4169 O O . LEU B 1 242 ? 0.095 50.028 94.701 1.00 127.50 241 LEU B O 1
ATOM 4171 N N . ASP B 1 243 ? -1.289 50.372 92.958 1.00 121.60 242 ASP B N 1
ATOM 4172 C CA . ASP B 1 243 ? -2.452 49.679 93.522 1.00 123.82 242 ASP B CA 1
ATOM 4173 C C . ASP B 1 243 ? -2.391 48.268 92.929 1.00 119.48 242 ASP B C 1
ATOM 4174 O O . ASP B 1 243 ? -2.733 48.073 91.770 1.00 115.16 242 ASP B O 1
ATOM 4179 N N . GLU B 1 244 ? -1.950 47.307 93.742 1.00 119.85 243 GLU B N 1
ATOM 4180 C CA . GLU B 1 244 ? -1.714 45.923 93.299 1.00 118.50 243 GLU B CA 1
ATOM 4181 C C . GLU B 1 244 ? -2.953 45.245 92.703 1.00 117.70 243 GLU B C 1
ATOM 4182 O O . GLU B 1 244 ? -2.842 44.456 91.760 1.00 116.55 243 GLU B O 1
ATOM 4188 N N . ARG B 1 245 ? -4.120 45.575 93.247 1.00 120.09 244 ARG B N 1
ATOM 4189 C CA . ARG B 1 245 ? -5.402 45.054 92.764 1.00 120.57 244 ARG B CA 1
ATOM 4190 C C . ARG B 1 245 ? -5.684 45.502 91.328 1.00 116.78 244 ARG B C 1
ATOM 4191 O O . ARG B 1 245 ? -5.953 44.683 90.448 1.00 112.63 244 ARG B O 1
ATOM 4193 N N . ALA B 1 246 ? -5.612 46.812 91.107 1.00 117.10 245 ALA B N 1
ATOM 4194 C CA . ALA B 1 246 ? -5.872 47.391 89.789 1.00 114.86 245 ALA B CA 1
ATOM 4195 C C . ALA B 1 246 ? -4.921 46.835 88.724 1.00 110.74 245 ALA B C 1
ATOM 4196 O O . ALA B 1 246 ? -5.330 46.585 87.595 1.00 111.18 245 ALA B O 1
ATOM 4198 N N . VAL B 1 247 ? -3.667 46.623 89.102 1.00 107.83 246 VAL B N 1
ATOM 4199 C CA . VAL B 1 247 ? -2.663 46.093 88.187 1.00 103.75 246 VAL B CA 1
ATOM 4200 C C . VAL B 1 247 ? -2.973 44.625 87.837 1.00 104.40 246 VAL B C 1
ATOM 4201 O O . VAL B 1 247 ? -2.893 44.233 86.668 1.00 101.84 246 VAL B O 1
ATOM 4205 N N . ALA B 1 248 ? -3.344 43.819 88.829 1.00 106.38 247 ALA B N 1
ATOM 4206 C CA . ALA B 1 248 ? -3.737 42.436 88.554 1.00 107.89 247 ALA B CA 1
ATOM 4207 C C . ALA B 1 248 ? -4.904 42.378 87.560 1.00 108.69 247 ALA B C 1
ATOM 4208 O O . ALA B 1 248 ? -4.853 41.648 86.581 1.00 105.97 247 ALA B O 1
ATOM 4210 N N . GLU B 1 249 ? -5.936 43.180 87.814 1.00 111.25 248 GLU B N 1
ATOM 4211 C CA . GLU B 1 249 ? -7.106 43.267 86.931 1.00 112.06 248 GLU B CA 1
ATOM 4212 C C . GLU B 1 249 ? -6.734 43.765 85.528 1.00 109.61 248 GLU B C 1
ATOM 4213 O O . GLU B 1 249 ? -7.275 43.266 84.544 1.00 112.77 248 GLU B O 1
ATOM 4219 N N . ALA B 1 250 ? -5.796 44.711 85.430 1.00 105.27 249 ALA B N 1
ATOM 4220 C CA . ALA B 1 250 ? -5.316 45.206 84.121 1.00 101.64 249 ALA B CA 1
ATOM 4221 C C . ALA B 1 250 ? -4.554 44.150 83.332 1.00 98.95 249 ALA B C 1
ATOM 4222 O O . ALA B 1 250 ? -4.639 44.124 82.109 1.00 97.02 249 ALA B O 1
ATOM 4224 N N . LEU B 1 251 ? -3.787 43.314 84.028 1.00 96.41 250 LEU B N 1
ATOM 4225 C CA . LEU B 1 251 ? -3.122 42.190 83.407 1.00 95.20 250 LEU B CA 1
ATOM 4226 C C . LEU B 1 251 ? -4.140 41.176 82.897 1.00 99.17 250 LEU B C 1
ATOM 4227 O O . LEU B 1 251 ? -4.075 40.770 81.746 1.00 100.00 250 LEU B O 1
ATOM 4232 N N . ASP B 1 252 ? -5.095 40.797 83.736 1.00 105.18 251 ASP B N 1
ATOM 4233 C CA . ASP B 1 252 ? -6.111 39.801 83.341 1.00 111.60 251 ASP B CA 1
ATOM 4234 C C . ASP B 1 252 ? -7.033 40.295 82.209 1.00 109.88 251 ASP B C 1
ATOM 4235 O O . ASP B 1 252 ? -7.415 39.505 81.344 1.00 107.85 251 ASP B O 1
ATOM 4240 N N . SER B 1 253 ? -7.340 41.596 82.190 1.00 107.53 252 SER B N 1
ATOM 4241 C CA . SER B 1 253 ? -8.165 42.196 81.120 1.00 107.82 252 SER B CA 1
ATOM 4242 C C . SER B 1 253 ? -7.434 42.404 79.784 1.00 105.17 252 SER B C 1
ATOM 4243 O O . SER B 1 253 ? -8.082 42.537 78.752 1.00 103.86 252 SER B O 1
ATOM 4246 N N . GLY B 1 254 ? -6.102 42.466 79.811 1.00 102.10 253 GLY B N 1
ATOM 4247 C CA . GLY B 1 254 ? -5.295 42.723 78.611 1.00 100.47 253 GLY B CA 1
ATOM 4248 C C . GLY B 1 254 ? -4.884 44.178 78.425 1.00 98.73 253 GLY B C 1
ATOM 4249 O O . GLY B 1 254 ? -4.235 44.515 77.439 1.00 96.34 253 GLY B O 1
ATOM 4250 N N . ARG B 1 255 ? -5.260 45.038 79.367 1.00 100.50 254 ARG B N 1
ATOM 4251 C CA . ARG B 1 255 ? -4.829 46.434 79.371 1.00 101.23 254 ARG B CA 1
ATOM 4252 C C . ARG B 1 255 ? -3.315 46.485 79.412 1.00 99.09 254 ARG B C 1
ATOM 4253 O O . ARG B 1 255 ? -2.687 47.165 78.600 1.00 99.92 254 ARG B O 1
ATOM 4261 N N . LEU B 1 256 ? -2.755 45.774 80.381 1.00 97.89 255 LEU B N 1
ATOM 4262 C CA . LEU B 1 256 ? -1.328 45.511 80.442 1.00 93.40 255 LEU B CA 1
ATOM 4263 C C . LEU B 1 256 ? -1.059 44.176 79.785 1.00 90.50 255 LEU B C 1
ATOM 4264 O O . LEU B 1 256 ? -1.615 43.165 80.185 1.00 91.27 255 LEU B O 1
ATOM 4269 N N . ALA B 1 257 ? -0.208 44.194 78.772 1.00 86.20 256 ALA B N 1
ATOM 4270 C CA . ALA B 1 257 ? 0.320 42.987 78.158 1.00 84.25 256 ALA B CA 1
ATOM 4271 C C . ALA B 1 257 ? 1.303 42.278 79.080 1.00 80.81 256 ALA B C 1
ATOM 4272 O O . ALA B 1 257 ? 1.601 41.100 78.870 1.00 82.12 256 ALA B O 1
ATOM 4274 N N . GLY B 1 258 ? 1.846 42.997 80.061 1.00 77.05 257 GLY B N 1
ATOM 4275 C CA . GLY B 1 258 ? 2.821 42.406 80.962 1.00 75.50 257 GLY B CA 1
ATOM 4276 C C . GLY B 1 258 ? 3.289 43.323 82.074 1.00 74.42 257 GLY B C 1
ATOM 4277 O O . GLY B 1 258 ? 3.184 44.540 81.964 1.00 74.41 257 GLY B O 1
ATOM 4278 N N . ALA B 1 259 ? 3.766 42.726 83.159 1.00 73.50 258 ALA B N 1
ATOM 4279 C CA . ALA B 1 259 ? 4.310 43.466 84.267 1.00 73.10 258 ALA B CA 1
ATOM 4280 C C . ALA B 1 259 ? 5.553 42.765 84.795 1.00 72.41 258 ALA B C 1
ATOM 4281 O O . ALA B 1 259 ? 5.579 41.541 84.893 1.00 72.73 258 ALA B O 1
ATOM 4283 N N . GLY B 1 260 ? 6.582 43.554 85.106 1.00 71.46 259 GLY B N 1
ATOM 4284 C CA . GLY B 1 260 ? 7.869 43.066 85.597 1.00 71.39 259 GLY B CA 1
ATOM 4285 C C . GLY B 1 260 ? 8.170 43.748 86.909 1.00 73.44 259 GLY B C 1
ATOM 4286 O O . GLY B 1 260 ? 8.351 44.961 86.957 1.00 73.82 259 GLY B O 1
ATOM 4287 N N . LEU B 1 261 ? 8.215 42.979 87.988 1.00 75.09 260 LEU B N 1
ATOM 4288 C CA . LEU B 1 261 ? 8.220 43.554 89.336 1.00 77.82 260 LEU B CA 1
ATOM 4289 C C . LEU B 1 261 ? 9.367 42.987 90.137 1.00 79.00 260 LEU B C 1
ATOM 4290 O O . LEU B 1 261 ? 9.473 41.785 90.286 1.00 79.46 260 LEU B O 1
ATOM 4295 N N . ASP B 1 262 ? 10.254 43.854 90.616 1.00 79.87 261 ASP B N 1
ATOM 4296 C CA . ASP B 1 262 ? 11.294 43.442 91.535 1.00 82.30 261 ASP B CA 1
ATOM 4297 C C . ASP B 1 262 ? 10.951 43.775 93.006 1.00 87.60 261 ASP B C 1
ATOM 4298 O O . ASP B 1 262 ? 11.665 43.386 93.922 1.00 90.08 261 ASP B O 1
ATOM 4303 N N . VAL B 1 263 ? 9.843 44.465 93.221 1.00 90.74 262 VAL B N 1
ATOM 4304 C CA . VAL B 1 263 ? 9.409 44.846 94.543 1.00 97.21 262 VAL B CA 1
ATOM 4305 C C . VAL B 1 263 ? 7.899 44.684 94.599 1.00 100.73 262 VAL B C 1
ATOM 4306 O O . VAL B 1 263 ? 7.215 44.694 93.553 1.00 95.83 262 VAL B O 1
ATOM 4310 N N . LEU B 1 264 ? 7.401 44.528 95.830 1.00 108.28 263 LEU B N 1
ATOM 4311 C CA . LEU B 1 264 ? 5.977 44.396 96.136 1.00 111.87 263 LEU B CA 1
ATOM 4312 C C . LEU B 1 264 ? 5.682 45.128 97.458 1.00 118.95 263 LEU B C 1
ATOM 4313 O O . LEU B 1 264 ? 6.594 45.427 98.233 1.00 121.39 263 LEU B O 1
ATOM 4318 N N . SER B 1 265 ? 4.415 45.446 97.698 1.00 122.05 264 SER B N 1
ATOM 4319 C CA . SER B 1 265 ? 4.023 46.189 98.904 1.00 128.95 264 SER B CA 1
ATOM 4320 C C . SER B 1 265 ? 4.237 45.374 100.180 1.00 134.82 264 SER B C 1
ATOM 4321 O O . SER B 1 265 ? 4.546 45.922 101.225 1.00 135.71 264 SER B O 1
ATOM 4324 N N . GLN B 1 266 ? 4.067 44.056 100.065 1.00 112.48 265 GLN B N 1
ATOM 4325 C CA . GLN B 1 266 ? 4.386 43.077 101.108 1.00 115.08 265 GLN B CA 1
ATOM 4326 C C . GLN B 1 266 ? 5.527 42.170 100.623 1.00 108.83 265 GLN B C 1
ATOM 4327 O O . GLN B 1 266 ? 5.359 41.440 99.651 1.00 107.10 265 GLN B O 1
ATOM 4333 N N . GLU B 1 267 ? 6.679 42.241 101.292 1.00 105.78 266 GLU B N 1
ATOM 4334 C CA . GLU B 1 267 ? 7.834 41.398 100.974 1.00 102.63 266 GLU B CA 1
ATOM 4335 C C . GLU B 1 267 ? 8.262 40.609 102.221 1.00 102.63 266 GLU B C 1
ATOM 4336 O O . GLU B 1 267 ? 8.649 41.228 103.212 1.00 99.54 266 GLU B O 1
ATOM 4342 N N . PRO B 1 268 ? 8.225 39.272 102.204 1.00 105.61 267 PRO B N 1
ATOM 4343 C CA . PRO B 1 268 ? 7.810 38.451 101.067 1.00 105.51 267 PRO B CA 1
ATOM 4344 C C . PRO B 1 268 ? 6.291 38.427 100.844 1.00 109.56 267 PRO B C 1
ATOM 4345 O O . PRO B 1 268 ? 5.530 38.718 101.759 1.00 110.44 267 PRO B O 1
ATOM 4349 N N . PRO B 1 269 ? 5.854 38.074 99.623 1.00 112.70 268 PRO B N 1
ATOM 4350 C CA . PRO B 1 269 ? 4.424 38.081 99.305 1.00 115.10 268 PRO B CA 1
ATOM 4351 C C . PRO B 1 269 ? 3.637 36.915 99.888 1.00 118.03 268 PRO B C 1
ATOM 4352 O O . PRO B 1 269 ? 4.210 35.882 100.242 1.00 118.09 268 PRO B O 1
ATOM 4356 N N . ALA B 1 270 ? 2.323 37.101 99.937 1.00 120.17 269 ALA B N 1
ATOM 4357 C CA . ALA B 1 270 ? 1.366 36.051 100.233 1.00 124.01 269 ALA B CA 1
ATOM 4358 C C . ALA B 1 270 ? 1.192 35.165 99.021 1.00 122.95 269 ALA B C 1
ATOM 4359 O O . ALA B 1 270 ? 1.403 35.625 97.913 1.00 121.98 269 ALA B O 1
ATOM 4361 N N . ALA B 1 271 ? 0.752 33.927 99.215 1.00 125.57 270 ALA B N 1
ATOM 4362 C CA . ALA B 1 271 ? 0.393 33.062 98.081 1.00 126.94 270 ALA B CA 1
ATOM 4363 C C . ALA B 1 271 ? -0.793 33.644 97.291 1.00 131.53 270 ALA B C 1
ATOM 4364 O O . ALA B 1 271 ? -0.829 33.547 96.054 1.00 132.97 270 ALA B O 1
ATOM 4366 N N . ASP B 1 272 ? -1.737 34.270 98.001 1.00 137.07 271 ASP B N 1
ATOM 4367 C CA . ASP B 1 272 ? -2.952 34.852 97.383 1.00 142.10 271 ASP B CA 1
ATOM 4368 C C . ASP B 1 272 ? -2.858 36.362 97.044 1.00 143.29 271 ASP B C 1
ATOM 4369 O O . ASP B 1 272 ? -3.888 36.990 96.741 1.00 150.53 271 ASP B O 1
ATOM 4374 N N . ASN B 1 273 ? -1.652 36.947 97.106 1.00 137.78 272 ASN B N 1
ATOM 4375 C CA . ASN B 1 273 ? -1.374 38.277 96.524 1.00 132.91 272 ASN B CA 1
ATOM 4376 C C . ASN B 1 273 ? -1.849 38.221 95.079 1.00 130.17 272 ASN B C 1
ATOM 4377 O O . ASN B 1 273 ? -1.482 37.288 94.365 1.00 125.16 272 ASN B O 1
ATOM 4382 N N . PRO B 1 274 ? -2.688 39.189 94.650 1.00 132.67 273 PRO B N 1
ATOM 4383 C CA . PRO B 1 274 ? -3.266 39.084 93.305 1.00 133.12 273 PRO B CA 1
ATOM 4384 C C . PRO B 1 274 ? -2.225 39.078 92.183 1.00 126.56 273 PRO B C 1
ATOM 4385 O O . PRO B 1 274 ? -2.483 38.500 91.134 1.00 125.88 273 PRO B O 1
ATOM 4389 N N . LEU B 1 275 ? -1.063 39.687 92.414 1.00 121.19 274 LEU B N 1
ATOM 4390 C CA . LEU B 1 275 ? 0.011 39.704 91.407 1.00 113.98 274 LEU B CA 1
ATOM 4391 C C . LEU B 1 275 ? 0.694 38.344 91.167 1.00 110.42 274 LEU B C 1
ATOM 4392 O O . LEU B 1 275 ? 1.293 38.146 90.122 1.00 105.09 274 LEU B O 1
ATOM 4397 N N . LEU B 1 276 ? 0.575 37.408 92.114 1.00 111.09 275 LEU B N 1
ATOM 4398 C CA . LEU B 1 276 ? 1.077 36.035 91.927 1.00 108.73 275 LEU B CA 1
ATOM 4399 C C . LEU B 1 276 ? 0.121 35.102 91.163 1.00 110.92 275 LEU B C 1
ATOM 4400 O O . LEU B 1 276 ? 0.537 34.033 90.708 1.00 108.11 275 LEU B O 1
ATOM 4405 N N . SER B 1 277 ? -1.144 35.500 91.035 1.00 114.35 276 SER B N 1
ATOM 4406 C CA . SER B 1 277 ? -2.142 34.758 90.263 1.00 118.20 276 SER B CA 1
ATOM 4407 C C . SER B 1 277 ? -2.407 35.376 88.886 1.00 118.77 276 SER B C 1
ATOM 4408 O O . SER B 1 277 ? -3.167 34.819 88.086 1.00 120.59 276 SER B O 1
ATOM 4411 N N . ALA B 1 278 ? -1.809 36.540 88.618 1.00 117.73 277 ALA B N 1
ATOM 4412 C CA . ALA B 1 278 ? -2.068 37.280 87.384 1.00 117.77 277 ALA B CA 1
ATOM 4413 C C . ALA B 1 278 ? -1.248 36.712 86.238 1.00 113.49 277 ALA B C 1
ATOM 4414 O O . ALA B 1 278 ? -0.084 36.357 86.419 1.00 109.82 277 ALA B O 1
ATOM 4416 N N . LYS B 1 279 ? -1.855 36.652 85.052 1.00 113.63 278 LYS B N 1
ATOM 4417 C CA . LYS B 1 279 ? -1.139 36.266 83.836 1.00 106.79 278 LYS B CA 1
ATOM 4418 C C . LYS B 1 279 ? -0.118 37.349 83.423 1.00 100.79 278 LYS B C 1
ATOM 4419 O O . LYS B 1 279 ? -0.239 38.532 83.813 1.00 100.38 278 LYS B O 1
ATOM 4421 N N . ASN B 1 280 ? 0.893 36.924 82.656 1.00 94.61 279 ASN B N 1
ATOM 4422 C CA . ASN B 1 280 ? 1.931 37.799 82.105 1.00 89.47 279 ASN B CA 1
ATOM 4423 C C . ASN B 1 280 ? 2.640 38.674 83.148 1.00 88.06 279 ASN B C 1
ATOM 4424 O O . ASN B 1 280 ? 3.024 39.814 82.855 1.00 87.77 279 ASN B O 1
ATOM 4429 N N . CYS B 1 281 ? 2.810 38.143 84.355 1.00 87.20 280 CYS B N 1
ATOM 4430 C CA . CYS B 1 281 ? 3.485 38.868 85.414 1.00 85.07 280 CYS B CA 1
ATOM 4431 C C . CYS B 1 281 ? 4.808 38.186 85.721 1.00 80.36 280 CYS B C 1
ATOM 4432 O O . CYS B 1 281 ? 4.823 37.004 86.036 1.00 81.28 280 CYS B O 1
ATOM 4435 N N . LEU B 1 282 ? 5.903 38.938 85.621 1.00 75.87 281 LEU B N 1
ATOM 4436 C CA . LEU B 1 282 ? 7.227 38.461 86.017 1.00 72.99 281 LEU B CA 1
ATOM 4437 C C . LEU B 1 282 ? 7.667 39.115 87.339 1.00 71.22 281 LEU B C 1
ATOM 4438 O O . LEU B 1 282 ? 7.634 40.330 87.457 1.00 70.86 281 LEU B O 1
ATOM 4443 N N . ILE B 1 283 ? 8.078 38.310 88.313 1.00 69.87 282 ILE B N 1
ATOM 4444 C CA . ILE B 1 283 ? 8.468 38.820 89.627 1.00 70.22 282 ILE B CA 1
ATOM 4445 C C . ILE B 1 283 ? 9.842 38.307 90.029 1.00 66.87 282 ILE B C 1
ATOM 4446 O O . ILE B 1 283 ? 10.134 37.137 89.863 1.00 66.15 282 ILE B O 1
ATOM 4451 N N . THR B 1 284 ? 10.687 39.199 90.540 1.00 65.45 283 THR B N 1
ATOM 4452 C CA . THR B 1 284 ? 12.018 38.831 91.049 1.00 64.40 283 THR B CA 1
ATOM 4453 C C . THR B 1 284 ? 12.146 39.336 92.502 1.00 65.15 283 THR B C 1
ATOM 4454 O O . THR B 1 284 ? 11.528 40.350 92.841 1.00 68.87 283 THR B O 1
ATOM 4458 N N . PRO B 1 285 ? 12.938 38.649 93.355 1.00 63.33 284 PRO B N 1
ATOM 4459 C CA . PRO B 1 285 ? 12.932 38.928 94.794 1.00 65.55 284 PRO B CA 1
ATOM 4460 C C . PRO B 1 285 ? 13.820 40.086 95.253 1.00 64.83 284 PRO B C 1
ATOM 4461 O O . PRO B 1 285 ? 14.791 39.867 95.966 1.00 65.22 284 PRO B O 1
ATOM 4465 N N . HIS B 1 286 ? 13.475 41.310 94.853 1.00 66.15 285 HIS B N 1
ATOM 4466 C CA . HIS B 1 286 ? 14.177 42.521 95.296 1.00 65.34 285 HIS B CA 1
ATOM 4467 C C . HIS B 1 286 ? 15.697 42.413 95.148 1.00 63.26 285 HIS B C 1
ATOM 4468 O O . HIS B 1 286 ? 16.436 42.640 96.090 1.00 63.78 285 HIS B O 1
ATOM 4475 N N . LEU B 1 287 ? 16.142 42.072 93.939 1.00 61.04 286 LEU B N 1
ATOM 4476 C CA . LEU B 1 287 ? 17.548 41.833 93.648 1.00 57.70 286 LEU B CA 1
ATOM 4477 C C . LEU B 1 287 ? 18.074 42.683 92.490 1.00 55.97 286 LEU B C 1
ATOM 4478 O O . LEU B 1 287 ? 19.164 42.412 91.971 1.00 51.70 286 LEU B O 1
ATOM 4483 N N . ALA B 1 288 ? 17.322 43.702 92.075 1.00 57.18 287 ALA B N 1
ATOM 4484 C CA . ALA B 1 288 ? 17.729 44.523 90.932 1.00 56.70 287 ALA B CA 1
ATOM 4485 C C . ALA B 1 288 ? 19.060 45.230 91.193 1.00 55.54 287 ALA B C 1
ATOM 4486 O O . ALA B 1 288 ? 19.905 45.367 90.309 1.00 55.06 287 ALA B O 1
ATOM 4488 N N . TRP B 1 289 ? 19.206 45.674 92.434 1.00 54.16 288 TRP B N 1
ATOM 4489 C CA . TRP B 1 289 ? 20.394 46.376 92.958 1.00 53.96 288 TRP B CA 1
ATOM 4490 C C . TRP B 1 289 ? 21.663 45.545 93.090 1.00 52.16 288 TRP B C 1
ATOM 4491 O O . TRP B 1 289 ? 22.728 46.097 93.372 1.00 53.61 288 TRP B O 1
ATOM 4502 N N . ALA B 1 290 ? 21.552 44.234 92.923 1.00 50.37 289 ALA B N 1
ATOM 4503 C CA . ALA B 1 290 ? 22.487 43.304 93.533 1.00 50.18 289 ALA B CA 1
ATOM 4504 C C . ALA B 1 290 ? 23.516 42.634 92.605 1.00 47.85 289 ALA B C 1
ATOM 4505 O O . ALA B 1 290 ? 23.987 41.542 92.915 1.00 48.74 289 ALA B O 1
ATOM 4507 N N . SER B 1 291 ? 23.924 43.281 91.527 1.00 47.75 290 SER B N 1
ATOM 4508 C CA . SER B 1 291 ? 25.016 42.731 90.715 1.00 49.72 290 SER B CA 1
ATOM 4509 C C . SER B 1 291 ? 26.309 42.707 91.507 1.00 51.22 290 SER B C 1
ATOM 4510 O O . SER B 1 291 ? 26.499 43.525 92.389 1.00 54.59 290 SER B O 1
ATOM 4513 N N . ARG B 1 292 ? 27.200 41.775 91.195 1.00 52.81 291 ARG B N 1
ATOM 4514 C CA . ARG B 1 292 ? 28.485 41.682 91.908 1.00 53.61 291 ARG B CA 1
ATOM 4515 C C . ARG B 1 292 ? 29.274 42.984 91.806 1.00 53.77 291 ARG B C 1
ATOM 4516 O O . ARG B 1 292 ? 29.897 43.392 92.773 1.00 58.63 291 ARG B O 1
ATOM 4520 N N . THR B 1 293 ? 29.216 43.637 90.650 1.00 52.72 292 THR B N 1
ATOM 4521 C CA . THR B 1 293 ? 29.818 44.947 90.446 1.00 53.38 292 THR B CA 1
ATOM 4522 C C . THR B 1 293 ? 29.247 46.039 91.354 1.00 53.57 292 THR B C 1
ATOM 4523 O O . THR B 1 293 ? 29.994 46.846 91.908 1.00 56.88 292 THR B O 1
ATOM 4527 N N . ALA B 1 294 ? 27.932 46.084 91.490 1.00 52.16 293 ALA B N 1
ATOM 4528 C CA . ALA B 1 294 ? 27.270 47.106 92.304 1.00 52.84 293 ALA B CA 1
ATOM 4529 C C . ALA B 1 294 ? 27.563 46.908 93.779 1.00 52.99 293 ALA B C 1
ATOM 4530 O O . ALA B 1 294 ? 27.780 47.871 94.493 1.00 53.30 293 ALA B O 1
ATOM 4532 N N . ARG B 1 295 ? 27.570 45.666 94.234 1.00 52.15 294 ARG B N 1
ATOM 4533 C CA . ARG B 1 295 ? 27.885 45.369 95.628 1.00 53.56 294 ARG B CA 1
ATOM 4534 C C . ARG B 1 295 ? 29.349 45.712 95.948 1.00 54.96 294 ARG B C 1
ATOM 4535 O O . ARG B 1 295 ? 29.649 46.243 97.015 1.00 55.12 294 ARG B O 1
ATOM 4543 N N . ARG B 1 296 ? 30.238 45.436 95.000 1.00 55.35 295 ARG B N 1
ATOM 4544 C CA . ARG B 1 296 ? 31.633 45.852 95.087 1.00 58.83 295 ARG B CA 1
ATOM 4545 C C . ARG B 1 296 ? 31.761 47.389 95.231 1.00 58.94 295 ARG B C 1
ATOM 4546 O O . ARG B 1 296 ? 32.532 47.892 96.038 1.00 61.97 295 ARG B O 1
ATOM 4550 N N . THR B 1 297 ? 30.975 48.118 94.451 1.00 59.44 296 THR B N 1
ATOM 4551 C CA . THR B 1 297 ? 30.957 49.580 94.483 1.00 59.78 296 THR B CA 1
ATOM 4552 C C . THR B 1 297 ? 30.380 50.087 95.804 1.00 59.54 296 THR B C 1
ATOM 4553 O O . THR B 1 297 ? 30.918 51.019 96.420 1.00 61.38 296 THR B O 1
ATOM 4557 N N . LEU B 1 298 ? 29.275 49.468 96.210 1.00 56.77 297 LEU B N 1
ATOM 4558 C CA . LEU B 1 298 ? 28.633 49.720 97.506 1.00 56.85 297 LEU B CA 1
ATOM 4559 C C . LEU B 1 298 ? 29.613 49.529 98.679 1.00 57.57 297 LEU B C 1
ATOM 4560 O O . LEU B 1 298 ? 29.605 50.315 99.621 1.00 56.64 297 LEU B O 1
ATOM 4565 N N . MET B 1 299 ? 30.456 48.502 98.605 1.00 58.36 298 MET B N 1
ATOM 4566 C CA . MET B 1 299 ? 31.463 48.248 99.631 1.00 62.04 298 MET B CA 1
ATOM 4567 C C . MET B 1 299 ? 32.462 49.393 99.687 1.00 63.49 298 MET B C 1
ATOM 4568 O O . MET B 1 299 ? 32.729 49.907 100.765 1.00 67.06 298 MET B O 1
ATOM 4573 N N . ASP B 1 300 ? 32.999 49.777 98.530 1.00 64.38 299 ASP B N 1
ATOM 4574 C CA . ASP B 1 300 ? 33.966 50.880 98.438 1.00 67.14 299 ASP B CA 1
ATOM 4575 C C . ASP B 1 300 ? 33.408 52.213 98.932 1.00 65.80 299 ASP B C 1
ATOM 4576 O O . ASP B 1 300 ? 34.080 52.937 99.673 1.00 69.35 299 ASP B O 1
ATOM 4581 N N . SER B 1 301 ? 32.190 52.534 98.517 1.00 62.96 300 SER B N 1
ATOM 4582 C CA . SER B 1 301 ? 31.525 53.781 98.931 1.00 63.60 300 SER B CA 1
ATOM 4583 C C . SER B 1 301 ? 31.221 53.802 100.424 1.00 64.02 300 SER B C 1
ATOM 4584 O O . SER B 1 301 ? 31.296 54.859 101.055 1.00 68.57 300 SER B O 1
ATOM 4587 N N . THR B 1 302 ? 30.873 52.647 100.988 1.00 62.83 301 THR B N 1
ATOM 4588 C CA . THR B 1 302 ? 30.734 52.499 102.432 1.00 63.89 301 THR B CA 1
ATOM 4589 C C . THR B 1 302 ? 32.074 52.741 103.162 1.00 66.06 301 THR B C 1
ATOM 4590 O O . THR B 1 302 ? 32.095 53.411 104.210 1.00 67.32 301 THR B O 1
ATOM 4594 N N . ALA B 1 303 ? 33.176 52.216 102.619 1.00 64.87 302 ALA B N 1
ATOM 4595 C CA . ALA B 1 303 ? 34.507 52.510 103.176 1.00 67.28 302 ALA B CA 1
ATOM 4596 C C . ALA B 1 303 ? 34.834 54.004 103.100 1.00 68.51 302 ALA B C 1
ATOM 4597 O O . ALA B 1 303 ? 35.377 54.569 104.051 1.00 71.58 302 ALA B O 1
ATOM 4599 N N . ALA B 1 304 ? 34.478 54.635 101.986 1.00 68.14 303 ALA B N 1
ATOM 4600 C CA . ALA B 1 304 ? 34.667 56.088 101.807 1.00 70.52 303 ALA B CA 1
ATOM 4601 C C . ALA B 1 304 ? 33.892 56.919 102.830 1.00 71.53 303 ALA B C 1
ATOM 4602 O O . ALA B 1 304 ? 34.430 57.882 103.362 1.00 72.24 303 ALA B O 1
ATOM 4604 N N . ASN B 1 305 ? 32.630 56.545 103.073 1.00 70.43 304 ASN B N 1
ATOM 4605 C CA . ASN B 1 305 ? 31.787 57.172 104.108 1.00 71.93 304 ASN B CA 1
ATOM 4606 C C . ASN B 1 305 ? 32.423 57.090 105.507 1.00 74.24 304 ASN B C 1
ATOM 4607 O O . ASN B 1 305 ? 32.451 58.079 106.244 1.00 77.43 304 ASN B O 1
ATOM 4612 N N . ILE B 1 306 ? 32.921 55.906 105.858 1.00 73.24 305 ILE B N 1
ATOM 4613 C CA . ILE B 1 306 ? 33.567 55.670 107.155 1.00 75.48 305 ILE B CA 1
ATOM 4614 C C . ILE B 1 306 ? 34.886 56.445 107.250 1.00 78.28 305 ILE B C 1
ATOM 4615 O O . ILE B 1 306 ? 35.167 57.052 108.280 1.00 79.27 305 ILE B O 1
ATOM 4620 N N . ARG B 1 307 ? 35.679 56.402 106.176 1.00 80.43 306 ARG B N 1
ATOM 4621 C CA . ARG B 1 307 ? 36.946 57.139 106.085 1.00 84.58 306 ARG B CA 1
ATOM 4622 C C . ARG B 1 307 ? 36.700 58.633 106.292 1.00 86.34 306 ARG B C 1
ATOM 4623 O O . ARG B 1 307 ? 37.397 59.266 107.080 1.00 90.09 306 ARG B O 1
ATOM 4627 N N . SER B 1 308 ? 35.680 59.169 105.623 1.00 84.96 307 SER B N 1
ATOM 4628 C CA . SER B 1 308 ? 35.287 60.577 105.768 1.00 87.11 307 SER B CA 1
ATOM 4629 C C . SER B 1 308 ? 34.824 60.946 107.173 1.00 89.82 307 SER B C 1
ATOM 4630 O O . SER B 1 308 ? 35.148 62.029 107.669 1.00 90.69 307 SER B O 1
ATOM 4633 N N . PHE B 1 309 ? 34.059 60.059 107.811 1.00 90.70 308 PHE B N 1
ATOM 4634 C CA . PHE B 1 309 ? 33.633 60.294 109.194 1.00 92.22 308 PHE B CA 1
ATOM 4635 C C . PHE B 1 309 ? 34.838 60.376 110.124 1.00 93.55 308 PHE B C 1
ATOM 4636 O O . PHE B 1 309 ? 34.893 61.254 110.976 1.00 97.43 308 PHE B O 1
ATOM 4644 N N . ILE B 1 310 ? 35.793 59.466 109.954 1.00 93.17 309 ILE B N 1
ATOM 4645 C CA . ILE B 1 310 ? 37.055 59.492 110.717 1.00 96.57 309 ILE B CA 1
ATOM 4646 C C . ILE B 1 310 ? 37.836 60.785 110.470 1.00 99.62 309 ILE B C 1
ATOM 4647 O O . ILE B 1 310 ? 38.320 61.397 111.414 1.00 102.44 309 ILE B O 1
ATOM 4652 N N . GLU B 1 311 ? 37.928 61.204 109.210 1.00 99.71 310 GLU B N 1
ATOM 4653 C CA . GLU B 1 311 ? 38.621 62.453 108.845 1.00 103.89 310 GLU B CA 1
ATOM 4654 C C . GLU B 1 311 ? 37.891 63.741 109.292 1.00 105.60 310 GLU B C 1
ATOM 4655 O O . GLU B 1 311 ? 38.411 64.835 109.083 1.00 105.63 310 GLU B O 1
ATOM 4661 N N . GLY B 1 312 ? 36.695 63.614 109.881 1.00 105.89 311 GLY B N 1
ATOM 4662 C CA . GLY B 1 312 ? 35.978 64.744 110.486 1.00 108.40 311 GLY B CA 1
ATOM 4663 C C . GLY B 1 312 ? 34.997 65.452 109.562 1.00 108.27 311 GLY B C 1
ATOM 4664 O O . GLY B 1 312 ? 34.268 66.339 110.008 1.00 110.00 311 GLY B O 1
ATOM 4665 N N . THR B 1 313 ? 34.970 65.058 108.283 1.00 108.05 312 THR B N 1
ATOM 4666 C CA . THR B 1 313 ? 34.122 65.669 107.243 1.00 107.53 312 THR B CA 1
ATOM 4667 C C . THR B 1 313 ? 33.206 64.605 106.594 1.00 103.27 312 THR B C 1
ATOM 4668 O O . THR B 1 313 ? 33.482 64.166 105.469 1.00 102.35 312 THR B O 1
ATOM 4672 N N . PRO B 1 314 ? 32.106 64.204 107.284 1.00 101.06 313 PRO B N 1
ATOM 4673 C CA . PRO B 1 314 ? 31.295 63.087 106.797 1.00 98.45 313 PRO B CA 1
ATOM 4674 C C . PRO B 1 314 ? 30.558 63.398 105.489 1.00 97.30 313 PRO B C 1
ATOM 4675 O O . PRO B 1 314 ? 30.039 64.489 105.311 1.00 99.86 313 PRO B O 1
ATOM 4679 N N . VAL B 1 315 ? 30.508 62.419 104.600 1.00 96.34 314 VAL B N 1
ATOM 4680 C CA . VAL B 1 315 ? 29.946 62.587 103.268 1.00 93.22 314 VAL B CA 1
ATOM 4681 C C . VAL B 1 315 ? 28.625 61.797 103.173 1.00 86.73 314 VAL B C 1
ATOM 4682 O O . VAL B 1 315 ? 28.379 60.883 103.966 1.00 82.23 314 VAL B O 1
ATOM 4686 N N . ASN B 1 316 ? 27.759 62.196 102.236 1.00 84.59 315 ASN B N 1
ATOM 4687 C CA . ASN B 1 316 ? 26.463 61.548 101.986 1.00 83.17 315 ASN B CA 1
ATOM 4688 C C . ASN B 1 316 ? 25.557 61.544 103.219 1.00 84.11 315 ASN B C 1
ATOM 4689 O O . ASN B 1 316 ? 24.815 60.603 103.447 1.00 81.86 315 ASN B O 1
ATOM 4694 N N . VAL B 1 317 ? 25.597 62.615 103.994 1.00 87.76 316 VAL B N 1
ATOM 4695 C CA . VAL B 1 317 ? 24.845 62.682 105.233 1.00 88.97 316 VAL B CA 1
ATOM 4696 C C . VAL B 1 317 ? 23.374 62.925 104.880 1.00 89.29 316 VAL B C 1
ATOM 4697 O O . VAL B 1 317 ? 23.052 63.877 104.165 1.00 89.48 316 VAL B O 1
ATOM 4701 N N . VAL B 1 318 ? 22.492 62.045 105.358 1.00 88.42 317 VAL B N 1
ATOM 4702 C CA . VAL B 1 318 ? 21.043 62.154 105.092 1.00 88.87 317 VAL B CA 1
ATOM 4703 C C . VAL B 1 318 ? 20.229 62.784 106.239 1.00 91.49 317 VAL B C 1
ATOM 4704 O O . VAL B 1 318 ? 19.006 62.929 106.108 1.00 92.99 317 VAL B O 1
ATOM 4708 N N . ASN B 1 319 ? 20.884 63.166 107.340 1.00 92.63 318 ASN B N 1
ATOM 4709 C CA . ASN B 1 319 ? 20.204 63.821 108.471 1.00 94.88 318 ASN B CA 1
ATOM 4710 C C . ASN B 1 319 ? 20.904 65.112 108.945 1.00 97.27 318 ASN B C 1
ATOM 4711 O O . ASN B 1 319 ? 20.941 65.414 110.154 1.00 98.04 318 ASN B O 1
ATOM 4716 N N . ALA B 1 320 ? 21.425 65.880 107.987 1.00 97.67 319 ALA B N 1
ATOM 4717 C CA . ALA B 1 320 ? 22.173 67.112 108.283 1.00 100.93 319 ALA B CA 1
ATOM 4718 C C . ALA B 1 320 ? 21.321 68.165 109.017 1.00 105.90 319 ALA B C 1
ATOM 4719 O O . ALA B 1 320 ? 21.810 68.864 109.918 1.00 105.81 319 ALA B O 1
ATOM 4721 N N . ALA B 1 321 ? 20.046 68.245 108.634 1.00 107.51 320 ALA B N 1
ATOM 4722 C CA . ALA B 1 321 ? 19.080 69.136 109.279 1.00 110.87 320 ALA B CA 1
ATOM 4723 C C . ALA B 1 321 ? 18.853 68.853 110.776 1.00 113.12 320 ALA B C 1
ATOM 4724 O O . ALA B 1 321 ? 18.535 69.779 111.522 1.00 119.33 320 ALA B O 1
ATOM 4726 N N . HIS B 1 322 ? 19.014 67.598 111.207 1.00 111.65 321 HIS B N 1
ATOM 4727 C CA . HIS B 1 322 ? 18.785 67.196 112.614 1.00 113.17 321 HIS B CA 1
ATOM 4728 C C . HIS B 1 322 ? 20.025 67.174 113.520 1.00 110.63 321 HIS B C 1
ATOM 4729 O O . HIS B 1 322 ? 19.866 67.085 114.739 1.00 110.46 321 HIS B O 1
ATOM 4736 N N . LEU B 1 323 ? 21.240 67.262 112.974 1.00 107.19 322 LEU B N 1
ATOM 4737 C CA . LEU B 1 323 ? 22.456 67.263 113.815 1.00 106.56 322 LEU B CA 1
ATOM 4738 C C . LEU B 1 323 ? 22.638 68.541 114.634 1.00 109.19 322 LEU B C 1
ATOM 4739 O O . LEU B 1 323 ? 23.004 68.481 115.807 1.00 108.56 322 LEU B O 1
#

Sequence (645 aa):
SMRIVALDGYTLNPGDISWAPIEELGELVVHPRTPSDKIIERAAGAHVVLTNKVPLDMSALQALPGLRFVSVLATGYDKVDVAAAGVLGIPVSNVPGYGTDSVAQHVFALLLELCRRTALHDHRIRAGAWTQSPDWCFWDSTQEELTGKTMGIVGFGNTGRRVGRIANALGMNVIAYAPRSRFDPDYRPFEHVGLDELFTSADVVSLHCPLTPETEGLVDARRLASMRPGSYLINTARGPLLDERAVAEALDSGRLAGAGLDVLSQEPPAADNPLLSAKNCLITPHLAWASRTARRTLMDSTAANIRSFIEGTPVNVVNAAHLMRIVALDGYTLNPGDISWAPIEELGELVVHPRTPSDKIIERAAGAHVVLTNKVPLDMSALQALPGLRFVSVLATGYDKVDVAAAGVLGIPVSNVPGYGTDSVAQHVFALLLELCRRTALHDHRIRAGAWTQSPDWCFWDSTQEELTGKTMGIVGFGNTGRRVGRIANALGMNVIAYAPRSRFDPDYRPFEHVGLDELFTSADVVSLHCPLTPETEGLVDARRLASMRPGSYLINTARGPLLDERAVAEALDSGRLAGAGLDVLSQEPPAADNPLLSAKNCLITPHLAWASRTARRTLMDSTAANIRSFIEGTPVNVVNAAHL

Foldseek 3Di:
DAEEEEAACCLLCVPDADLVLVVVQDHYDYDNHHDPVCLLVRCAPHCEYEYAQHADDLVSLVSHLNHAEYEYLAPDDPRYPQLSCLLSNYFYFYDPDLQLVLQLVVLVVQVQCLQQVPVVVVVCVVVVNCVVDPDNDDDPDHHHQLAAFEEEEEECDSNSVSNVVVSVVSNHAYEYAHPPDPDDDDDPPYYYDHLLVSLLRGQEYEYDDADDPVQFQVADLVSLVNHAFAGEYEYLYEARSHPQVSVLVCQQVRSYSAYEYAYHNDPPDDPPRSLNVGPRYHYHPSCSRRDNSSSNSSSNVSSVQSVCVVVVHGPRGPNPVSD/DEEEEAACCLLCVPPADLVLVVVQDHYDYDNHHDPVCLLVRCEPGCEYEYAQHADDLVSLVSHLNHAEYEYLAPDDPRYPQLSCLQSNYFYFYDPDLQLVLQLVVLVVQVQCLQQVVVVVVVCVVVVVCVVDPDNDDDPHHHHQLAAFEEEEEECDRNSVSNVVVSVVSNHAYEYAHDPDPDDDDDPPYYYDHLLVSLLRGQEYEYDDADDPVQFQSADLVSLVSHAFAGEYEYLYEARSHPQVSVLVCQQVRSYSAYEYAYHNDVPDDCVRSLNVGPRYHYHPSCSRRDNSSSNSSSNVSSVQSVCVVVVHGPRGPNPVND